Protein AF-A0A150G598-F1 (afdb_monomer_lite)

Structure (mmCIF, N/CA/C/O backbone):
data_AF-A0A150G598-F1
#
_entry.id   AF-A0A150G598-F1
#
loop_
_atom_site.group_PDB
_atom_site.id
_atom_site.type_symbol
_atom_site.label_atom_id
_atom_site.label_alt_id
_atom_site.label_comp_id
_atom_site.label_asym_id
_atom_site.label_entity_id
_atom_site.label_seq_id
_atom_site.pdbx_PDB_ins_code
_atom_site.Cartn_x
_atom_site.Cartn_y
_atom_site.Cartn_z
_atom_site.occupancy
_atom_site.B_iso_or_equiv
_atom_site.auth_seq_id
_atom_site.auth_comp_id
_atom_site.auth_asym_id
_atom_site.auth_atom_id
_atom_site.pdbx_PDB_model_num
ATOM 1 N N . MET A 1 1 ? 22.860 7.382 -17.725 1.00 77.69 1 MET A N 1
ATOM 2 C CA . MET A 1 1 ? 23.526 6.734 -18.880 1.00 77.69 1 MET A CA 1
ATOM 3 C C . MET A 1 1 ? 23.515 7.607 -20.130 1.00 77.69 1 MET A C 1
ATOM 5 O O . MET A 1 1 ? 24.592 8.006 -20.535 1.00 77.69 1 MET A O 1
ATOM 9 N N . LEU A 1 2 ? 22.354 7.912 -20.737 1.00 79.81 2 LEU A N 1
ATOM 10 C CA . LEU A 1 2 ? 22.295 8.674 -22.001 1.00 79.81 2 LEU A CA 1
ATOM 11 C C . LEU A 1 2 ? 23.058 10.005 -21.933 1.00 79.81 2 LEU A C 1
ATOM 13 O O . LEU A 1 2 ? 23.910 10.242 -22.779 1.00 79.81 2 LEU A O 1
ATOM 17 N N . ALA A 1 3 ? 22.839 10.794 -20.877 1.00 82.81 3 ALA A N 1
ATOM 18 C CA . ALA A 1 3 ? 23.574 12.040 -20.650 1.00 82.81 3 ALA A CA 1
ATOM 19 C C . ALA A 1 3 ? 25.103 11.836 -20.591 1.00 82.81 3 ALA A C 1
ATOM 21 O O . ALA A 1 3 ? 25.845 12.580 -21.218 1.00 82.81 3 ALA A O 1
ATOM 22 N N . ALA A 1 4 ? 25.575 10.784 -19.911 1.00 85.19 4 ALA A N 1
ATOM 23 C CA . ALA A 1 4 ? 27.002 10.465 -19.817 1.00 85.19 4 ALA A CA 1
ATOM 24 C C . ALA A 1 4 ? 27.592 10.056 -21.181 1.00 85.19 4 ALA A C 1
ATOM 26 O O . ALA A 1 4 ? 28.639 10.558 -21.576 1.00 85.19 4 ALA A O 1
ATOM 27 N N . LEU A 1 5 ? 26.888 9.211 -21.946 1.00 84.69 5 LEU A N 1
ATOM 28 C CA . LEU A 1 5 ? 27.316 8.810 -23.294 1.00 84.69 5 LEU A CA 1
ATOM 29 C C . LEU A 1 5 ? 27.305 9.986 -24.285 1.00 84.69 5 LEU A C 1
ATOM 31 O O . LEU A 1 5 ? 28.156 10.056 -25.170 1.00 84.69 5 LEU A O 1
ATOM 35 N N . GLN A 1 6 ? 26.363 10.921 -24.147 1.00 82.75 6 GLN A N 1
ATOM 36 C CA . GLN A 1 6 ? 26.322 12.153 -24.945 1.00 82.75 6 GLN A CA 1
ATOM 37 C C . GLN A 1 6 ? 27.493 13.090 -24.626 1.00 82.75 6 GLN A C 1
ATOM 39 O O . GLN A 1 6 ? 27.968 13.787 -25.515 1.00 82.75 6 GLN A O 1
ATOM 44 N N . GLN A 1 7 ? 27.992 13.057 -23.390 1.00 85.69 7 GLN A N 1
ATOM 45 C CA . GLN A 1 7 ? 29.182 13.789 -22.946 1.00 85.69 7 GLN A CA 1
ATOM 46 C C . GLN A 1 7 ? 30.498 13.060 -23.279 1.00 85.69 7 GLN A C 1
ATOM 48 O O . GLN A 1 7 ? 31.568 13.527 -22.903 1.00 85.69 7 GLN A O 1
ATOM 53 N N . GLY A 1 8 ? 30.442 11.908 -23.960 1.00 85.69 8 GLY A N 1
ATOM 54 C CA . GLY A 1 8 ? 31.624 11.106 -24.290 1.00 85.69 8 GLY A CA 1
ATOM 55 C C . GLY A 1 8 ? 32.223 10.335 -23.107 1.00 85.69 8 GLY A C 1
ATOM 56 O O . GLY A 1 8 ? 33.321 9.797 -23.231 1.00 85.69 8 GLY A O 1
ATOM 57 N N . ALA A 1 9 ? 31.525 10.259 -21.970 1.00 86.81 9 ALA A N 1
ATOM 58 C CA . ALA A 1 9 ? 31.976 9.507 -20.807 1.00 86.81 9 ALA A CA 1
ATOM 59 C C . ALA A 1 9 ? 31.736 7.995 -20.970 1.00 86.81 9 ALA A C 1
ATOM 61 O O . ALA A 1 9 ? 30.778 7.551 -21.612 1.00 86.81 9 ALA A O 1
ATOM 62 N N . HIS A 1 10 ? 32.590 7.196 -20.329 1.00 86.94 10 HIS A N 1
ATOM 63 C CA . HIS A 1 10 ? 32.420 5.748 -20.237 1.00 86.94 10 HIS A CA 1
ATOM 64 C C . HIS A 1 10 ? 31.309 5.397 -19.242 1.00 86.94 10 HIS A C 1
ATOM 66 O O . HIS A 1 10 ? 31.209 5.992 -18.170 1.00 86.94 10 HIS A O 1
ATOM 72 N N . VAL A 1 11 ? 30.484 4.406 -19.583 1.00 87.81 11 VAL A N 1
ATOM 73 C CA . VAL A 1 11 ? 29.434 3.896 -18.696 1.00 87.81 11 VAL A CA 1
ATOM 74 C C . VAL A 1 11 ? 29.687 2.424 -18.425 1.00 87.81 11 VAL A C 1
ATOM 76 O O . VAL A 1 11 ? 29.764 1.626 -19.355 1.00 87.81 11 VAL A O 1
ATOM 79 N N . VAL A 1 12 ? 29.759 2.072 -17.144 1.00 88.88 12 VAL A N 1
ATOM 80 C CA . VAL A 1 12 ? 29.749 0.684 -16.683 1.00 88.88 12 VAL A CA 1
ATOM 81 C C . VAL A 1 12 ? 28.339 0.358 -16.215 1.00 88.88 12 VAL A C 1
ATOM 83 O O . VAL A 1 12 ? 27.772 1.073 -15.388 1.00 88.88 12 VAL A O 1
ATOM 86 N N . VAL A 1 13 ? 27.767 -0.711 -16.760 1.00 85.06 13 VAL A N 1
ATOM 87 C CA . VAL A 1 13 ? 26.481 -1.246 -16.314 1.00 85.06 13 VAL A CA 1
ATOM 88 C C . VAL A 1 13 ? 26.784 -2.508 -15.520 1.00 85.06 13 VAL A C 1
ATOM 90 O O . VAL A 1 13 ? 27.137 -3.540 -16.089 1.00 85.06 13 VAL A O 1
ATOM 93 N N . ASP A 1 14 ? 26.698 -2.416 -14.194 1.00 80.50 14 ASP A N 1
ATOM 94 C CA . ASP A 1 14 ? 26.705 -3.614 -13.358 1.00 80.50 14 ASP A CA 1
ATOM 95 C C . ASP A 1 14 ? 25.449 -4.435 -13.680 1.00 80.50 14 ASP A C 1
ATOM 97 O O . ASP A 1 14 ? 24.408 -3.865 -14.026 1.00 80.50 14 ASP A O 1
ATOM 101 N N . ARG A 1 15 ? 25.517 -5.764 -13.515 1.00 68.50 15 ARG A N 1
ATOM 102 C CA . ARG A 1 15 ? 24.310 -6.601 -13.463 1.00 68.50 15 ARG A CA 1
ATOM 103 C C . ARG A 1 15 ? 23.532 -6.715 -14.800 1.00 68.50 15 ARG A C 1
ATOM 105 O O . ARG A 1 15 ? 22.317 -6.600 -14.861 1.00 68.50 15 ARG A O 1
ATOM 112 N N . CYS A 1 16 ? 24.227 -6.995 -15.906 1.00 58.47 16 CYS A N 1
ATOM 113 C CA . CYS A 1 16 ? 23.618 -7.121 -17.249 1.00 58.47 16 CYS A CA 1
ATOM 114 C C . CYS A 1 16 ? 23.098 -8.527 -17.619 1.00 58.47 16 CYS A C 1
ATOM 116 O O . CYS A 1 16 ? 22.584 -8.719 -18.724 1.00 58.47 16 CYS A O 1
ATOM 118 N N . ASN A 1 17 ? 23.311 -9.534 -16.768 1.00 57.50 17 ASN A N 1
ATOM 119 C CA . ASN A 1 17 ? 23.225 -10.939 -17.188 1.00 57.50 17 ASN A CA 1
ATOM 120 C C . ASN A 1 17 ? 21.813 -11.533 -17.141 1.00 57.50 17 ASN A C 1
ATOM 122 O O . ASN A 1 17 ? 21.552 -12.476 -17.881 1.00 57.50 17 ASN A O 1
ATOM 126 N N . PHE A 1 18 ? 20.908 -10.971 -16.342 1.00 60.84 18 PHE A N 1
ATOM 127 C CA . PHE A 1 18 ? 19.689 -11.683 -15.938 1.00 60.84 18 PHE A CA 1
ATOM 128 C C . PHE A 1 18 ? 18.594 -11.743 -17.007 1.00 60.84 18 PHE A C 1
ATOM 130 O O . PHE A 1 18 ? 17.800 -12.674 -17.020 1.00 60.84 18 PHE A O 1
ATOM 137 N N . ASP A 1 19 ? 18.525 -10.767 -17.919 1.00 75.19 19 ASP A N 1
ATOM 138 C CA . ASP A 1 19 ? 17.423 -10.699 -18.883 1.00 75.19 19 ASP A CA 1
ATOM 139 C C . ASP A 1 19 ? 17.901 -10.330 -20.294 1.00 75.19 19 ASP A C 1
ATOM 141 O O . ASP A 1 19 ? 18.515 -9.285 -20.534 1.00 75.19 19 ASP A O 1
ATOM 145 N N . ALA A 1 20 ? 17.578 -11.191 -21.263 1.00 82.44 20 ALA A N 1
ATOM 146 C CA . ALA A 1 20 ? 17.824 -10.940 -22.679 1.00 82.44 20 ALA A CA 1
ATOM 147 C C . ALA A 1 20 ? 17.134 -9.660 -23.176 1.00 82.44 20 ALA A C 1
ATOM 149 O O . ALA A 1 20 ? 17.695 -8.960 -24.020 1.00 82.44 20 ALA A O 1
ATOM 150 N N . SER A 1 21 ? 15.962 -9.323 -22.630 1.00 79.94 21 SER A N 1
ATOM 151 C CA . SER A 1 21 ? 15.240 -8.091 -22.954 1.00 79.94 21 SER A CA 1
ATOM 152 C C . SER A 1 21 ? 15.971 -6.850 -22.426 1.00 79.94 21 SER A C 1
ATOM 154 O O . SER A 1 21 ? 16.175 -5.898 -23.186 1.00 79.94 21 SER A O 1
ATOM 156 N N . GLN A 1 22 ? 16.465 -6.871 -21.182 1.00 82.75 22 GLN A N 1
ATOM 157 C CA . GLN A 1 22 ? 17.325 -5.803 -20.655 1.00 82.75 22 GLN A CA 1
ATOM 158 C C . GLN A 1 22 ? 18.604 -5.630 -21.484 1.00 82.75 22 GLN A C 1
ATOM 160 O O . GLN A 1 22 ? 18.947 -4.507 -21.855 1.00 82.75 22 GLN A O 1
ATOM 165 N N . ARG A 1 23 ? 19.284 -6.720 -21.864 1.00 87.06 23 ARG A N 1
ATOM 166 C CA . ARG A 1 23 ? 20.456 -6.626 -22.753 1.00 87.06 23 ARG A CA 1
ATOM 167 C C . ARG A 1 23 ? 20.112 -6.014 -24.105 1.00 87.06 23 ARG A C 1
ATOM 169 O O . ARG A 1 23 ? 20.803 -5.104 -24.556 1.00 87.06 23 ARG A O 1
ATOM 176 N N . ALA A 1 24 ? 19.033 -6.474 -24.737 1.00 87.50 24 ALA A N 1
ATOM 177 C CA . ALA A 1 24 ? 18.572 -5.931 -26.011 1.00 87.50 24 ALA A CA 1
ATOM 178 C C . ALA A 1 24 ? 18.247 -4.432 -25.908 1.00 87.50 24 ALA A C 1
ATOM 180 O O . ALA A 1 24 ? 18.476 -3.681 -26.857 1.00 87.50 24 ALA A O 1
ATOM 181 N N . HIS A 1 25 ? 17.755 -3.975 -24.752 1.00 86.25 25 HIS A N 1
ATOM 182 C CA . HIS A 1 25 ? 17.544 -2.558 -24.484 1.00 86.25 25 HIS A CA 1
ATOM 183 C C . HIS A 1 25 ? 18.858 -1.766 -24.508 1.00 86.25 25 HIS A C 1
ATOM 185 O O . HIS A 1 25 ? 18.938 -0.760 -25.215 1.00 86.25 25 HIS A O 1
ATOM 191 N N . TRP A 1 26 ? 19.898 -2.236 -23.813 1.00 86.81 26 TRP A N 1
ATOM 192 C CA . TRP A 1 26 ? 21.204 -1.569 -23.786 1.00 86.81 26 TRP A CA 1
ATOM 193 C C . TRP A 1 26 ? 21.875 -1.528 -25.156 1.00 86.81 26 TRP A C 1
ATOM 195 O O . TRP A 1 26 ? 22.353 -0.474 -25.573 1.00 86.81 26 TRP A O 1
ATOM 205 N N . ILE A 1 27 ? 21.826 -2.642 -25.890 1.00 88.31 27 ILE A N 1
ATOM 206 C CA . ILE A 1 27 ? 22.339 -2.730 -27.260 1.00 88.31 27 ILE A CA 1
ATOM 207 C C . ILE A 1 27 ? 21.591 -1.745 -28.161 1.00 88.31 27 ILE A C 1
ATOM 209 O O . ILE A 1 27 ? 22.202 -0.978 -28.898 1.00 88.31 27 ILE A O 1
ATOM 213 N N . ARG A 1 28 ? 20.260 -1.681 -28.073 1.00 88.69 28 ARG A N 1
ATOM 214 C CA . ARG A 1 28 ? 19.481 -0.722 -28.865 1.00 88.69 28 ARG A CA 1
ATOM 215 C C . ARG A 1 28 ? 19.842 0.727 -28.535 1.00 88.69 28 ARG A C 1
ATOM 217 O O . ARG A 1 28 ? 19.949 1.535 -29.454 1.00 88.69 28 ARG A O 1
ATOM 224 N N . LEU A 1 29 ? 20.036 1.063 -27.258 1.00 86.56 29 LEU A N 1
ATOM 225 C CA . LEU A 1 29 ? 20.429 2.414 -26.850 1.00 86.56 29 LEU A CA 1
ATOM 226 C C . LEU A 1 29 ? 21.823 2.788 -27.365 1.00 86.56 29 LEU A C 1
ATOM 228 O O . LEU A 1 29 ? 21.990 3.896 -27.872 1.00 86.56 29 LEU A O 1
ATOM 232 N N . SER A 1 30 ? 22.804 1.882 -27.298 1.00 86.25 30 SER A N 1
ATOM 233 C CA . SER A 1 30 ? 24.144 2.158 -27.832 1.00 86.25 30 SER A CA 1
ATOM 234 C C . SER A 1 30 ? 24.114 2.364 -29.350 1.00 86.25 30 SER A C 1
ATOM 236 O O . SER A 1 30 ? 24.724 3.307 -29.852 1.00 86.25 30 SER A O 1
ATOM 238 N N . ARG A 1 31 ? 23.334 1.555 -30.083 1.00 88.06 31 ARG A N 1
ATOM 239 C CA . ARG A 1 31 ? 23.176 1.688 -31.541 1.00 88.06 31 ARG A CA 1
ATOM 240 C C . ARG A 1 31 ? 22.390 2.933 -31.949 1.00 88.06 31 ARG A C 1
ATOM 242 O O . ARG A 1 31 ? 22.717 3.541 -32.960 1.00 88.06 31 ARG A O 1
ATOM 249 N N . ALA A 1 32 ? 21.408 3.368 -31.163 1.00 86.19 32 ALA A N 1
ATOM 250 C CA . ALA A 1 32 ? 20.716 4.636 -31.413 1.00 86.19 32 ALA A CA 1
ATOM 251 C C . ALA A 1 32 ? 21.658 5.848 -31.265 1.00 86.19 32 ALA A C 1
ATOM 253 O O . ALA A 1 32 ? 21.507 6.851 -31.958 1.00 86.19 32 ALA A O 1
ATOM 254 N N . LEU A 1 33 ? 22.678 5.731 -30.410 1.00 83.81 33 LEU A N 1
ATOM 255 C CA . LEU A 1 33 ? 23.726 6.734 -30.221 1.00 83.81 33 LEU A CA 1
ATOM 256 C C . LEU A 1 33 ? 24.889 6.601 -31.223 1.00 83.81 33 LEU A C 1
ATOM 258 O O . LEU A 1 33 ? 25.933 7.217 -31.016 1.00 83.81 33 LEU A O 1
ATOM 262 N N . ALA A 1 34 ? 24.729 5.842 -32.320 1.00 62.81 34 ALA A N 1
ATOM 263 C CA . ALA A 1 34 ? 25.786 5.513 -33.289 1.00 62.81 34 ALA A CA 1
ATOM 264 C C . ALA A 1 34 ? 26.557 6.713 -33.870 1.00 62.81 34 ALA A C 1
ATOM 266 O O . ALA A 1 34 ? 27.674 6.533 -34.355 1.00 62.81 34 ALA A O 1
ATOM 267 N N . ARG A 1 35 ? 26.030 7.941 -33.760 1.00 65.69 35 ARG A N 1
ATOM 268 C CA . ARG A 1 35 ? 26.782 9.169 -34.075 1.00 65.69 35 ARG A CA 1
ATOM 269 C C . ARG A 1 35 ? 28.076 9.310 -33.249 1.00 65.69 35 ARG A C 1
ATOM 271 O O . ARG A 1 35 ? 29.019 9.922 -33.733 1.00 65.69 35 ARG A O 1
ATOM 278 N N . ASN A 1 36 ? 28.158 8.679 -32.072 1.00 61.34 36 ASN A N 1
ATOM 279 C CA . ASN A 1 36 ? 29.269 8.811 -31.122 1.00 61.34 36 ASN A CA 1
ATOM 280 C C . ASN A 1 36 ? 30.245 7.617 -31.084 1.00 61.34 36 ASN A C 1
ATOM 282 O O . ASN A 1 36 ? 31.045 7.540 -30.157 1.00 61.34 36 ASN A O 1
ATOM 286 N N . ARG A 1 37 ? 30.210 6.678 -32.050 1.00 77.44 37 ARG A N 1
ATOM 287 C CA . ARG A 1 37 ? 31.103 5.489 -32.071 1.00 77.44 37 ARG A CA 1
ATOM 288 C C . ARG A 1 37 ? 31.187 4.770 -30.707 1.00 77.44 37 ARG A C 1
ATOM 290 O O . ARG A 1 37 ? 32.269 4.419 -30.241 1.00 77.44 37 ARG A O 1
ATOM 297 N N . VAL A 1 38 ? 30.044 4.580 -30.044 1.00 87.31 38 VAL A N 1
ATOM 298 C CA . VAL A 1 38 ? 29.995 3.879 -28.753 1.00 87.31 38 VAL A CA 1
ATOM 299 C C . VAL A 1 38 ? 30.346 2.408 -28.976 1.00 87.31 38 VAL A C 1
ATOM 301 O O . VAL A 1 38 ? 29.638 1.719 -29.708 1.00 87.31 38 VAL A O 1
ATOM 304 N N . MET A 1 39 ? 31.422 1.944 -28.338 1.00 88.56 39 MET A N 1
ATOM 305 C CA . MET A 1 39 ? 31.814 0.535 -28.310 1.00 88.56 39 MET A CA 1
ATOM 306 C C . MET A 1 39 ? 31.155 -0.149 -27.114 1.00 88.56 39 MET A C 1
ATOM 308 O O . MET A 1 39 ? 31.278 0.318 -25.979 1.00 88.56 39 MET A O 1
ATOM 312 N N . LEU A 1 40 ? 30.443 -1.241 -27.371 1.00 89.88 40 LEU A N 1
ATOM 313 C CA . LEU A 1 40 ? 29.751 -2.021 -26.361 1.00 89.88 40 LEU A CA 1
ATOM 314 C C . LEU A 1 40 ? 30.524 -3.311 -26.070 1.00 89.88 40 LEU A C 1
ATOM 316 O O . LEU A 1 40 ? 30.497 -4.262 -26.855 1.00 89.88 40 LEU A O 1
ATOM 320 N N . THR A 1 41 ? 31.184 -3.334 -24.915 1.00 89.75 41 THR A N 1
ATOM 321 C CA . THR A 1 41 ? 31.961 -4.481 -24.434 1.00 89.75 41 THR A CA 1
ATOM 322 C C . THR A 1 41 ? 31.222 -5.187 -23.304 1.00 89.75 41 THR A C 1
ATOM 324 O O . THR A 1 41 ? 30.767 -4.543 -22.359 1.00 89.75 41 THR A O 1
ATOM 327 N N . ALA A 1 42 ? 31.132 -6.515 -23.373 1.00 89.31 42 ALA A N 1
ATOM 328 C CA . ALA A 1 42 ? 30.658 -7.350 -22.277 1.00 89.31 42 ALA A CA 1
ATOM 329 C C . ALA A 1 42 ? 31.841 -8.001 -21.550 1.00 89.31 42 ALA A C 1
ATOM 331 O O . ALA A 1 42 ? 32.676 -8.649 -22.177 1.00 89.31 42 ALA A O 1
ATOM 332 N N . LEU A 1 43 ? 31.881 -7.868 -20.224 1.00 86.69 43 LEU A N 1
ATOM 333 C CA . LEU A 1 43 ? 32.822 -8.582 -19.366 1.00 86.69 43 LEU A CA 1
ATOM 334 C C . LEU A 1 43 ? 32.085 -9.713 -18.641 1.00 86.69 43 LEU A C 1
ATOM 336 O O . LEU A 1 43 ? 31.229 -9.466 -17.794 1.00 86.69 43 LEU A O 1
ATOM 340 N N . GLN A 1 44 ? 32.416 -10.954 -18.979 1.00 86.44 44 GLN A N 1
ATOM 341 C CA . GLN A 1 44 ? 31.913 -12.150 -18.317 1.00 86.44 44 GLN A CA 1
ATOM 342 C C . GLN A 1 44 ? 32.858 -12.538 -17.183 1.00 86.44 44 GLN A C 1
ATOM 344 O O . GLN A 1 44 ? 34.010 -12.898 -17.412 1.00 86.44 44 GLN A O 1
ATOM 349 N N . LEU A 1 45 ? 32.366 -12.481 -15.950 1.00 84.50 45 LEU A N 1
ATOM 350 C CA . LEU A 1 45 ? 33.096 -12.974 -14.787 1.00 84.50 45 LEU A CA 1
ATOM 351 C C . LEU A 1 45 ? 32.706 -14.435 -14.560 1.00 84.50 45 LEU A C 1
ATOM 353 O O . LEU A 1 45 ? 31.622 -14.724 -14.057 1.00 84.50 45 LEU A O 1
ATOM 357 N N . MET A 1 46 ? 33.585 -15.354 -14.952 1.00 84.88 46 MET A N 1
ATOM 358 C CA . MET A 1 46 ? 33.372 -16.794 -14.821 1.00 84.88 46 MET A CA 1
ATOM 359 C C . MET A 1 46 ? 33.826 -17.241 -13.430 1.00 84.88 46 MET A C 1
ATOM 361 O O . MET A 1 46 ? 34.921 -17.779 -13.245 1.00 84.88 46 MET A O 1
ATOM 365 N N . LEU A 1 47 ? 32.988 -16.957 -12.435 1.00 84.81 47 LEU A N 1
ATOM 366 C CA . LEU A 1 47 ? 33.183 -17.416 -11.064 1.00 84.81 47 LEU A CA 1
ATOM 367 C C . LEU A 1 47 ? 32.572 -18.815 -10.884 1.00 84.81 47 LEU A C 1
ATOM 369 O O . LEU A 1 47 ? 31.473 -19.056 -11.390 1.00 84.81 47 LEU A O 1
ATOM 373 N N . PRO A 1 48 ? 33.239 -19.731 -10.155 1.00 88.50 48 PRO A N 1
ATOM 374 C CA . PRO A 1 48 ? 32.628 -20.996 -9.765 1.00 88.50 48 PRO A CA 1
ATOM 375 C C . PRO A 1 48 ? 31.306 -20.759 -9.029 1.00 88.50 48 PRO A C 1
ATOM 377 O O . PRO A 1 48 ? 31.241 -19.910 -8.138 1.00 88.50 48 PRO A O 1
ATOM 380 N N . LEU A 1 49 ? 30.273 -21.527 -9.382 1.00 88.94 49 LEU A N 1
ATOM 381 C CA . LEU A 1 49 ? 28.923 -21.381 -8.825 1.00 88.94 49 LEU A CA 1
ATOM 382 C C . LEU A 1 49 ? 28.927 -21.419 -7.291 1.00 88.94 49 LEU A C 1
ATOM 384 O O . LEU A 1 49 ? 28.338 -20.561 -6.640 1.00 88.94 49 LEU A O 1
ATOM 388 N N . GLU A 1 50 ? 29.678 -22.358 -6.717 1.00 91.81 50 GLU A N 1
ATOM 389 C CA . GLU A 1 50 ? 29.795 -22.515 -5.266 1.00 91.81 50 GLU A CA 1
ATOM 390 C C . GLU A 1 50 ? 30.436 -21.302 -4.583 1.00 91.81 50 GLU A C 1
ATOM 392 O O . GLU A 1 50 ? 29.995 -20.900 -3.510 1.00 91.81 50 GLU A O 1
ATOM 397 N N . LEU A 1 51 ? 31.396 -20.637 -5.234 1.00 89.69 51 LEU A N 1
ATOM 398 C CA . LEU A 1 51 ? 31.982 -19.402 -4.710 1.00 89.69 51 LEU A CA 1
ATOM 399 C C . LEU A 1 51 ? 30.976 -18.240 -4.752 1.00 89.69 51 LEU A C 1
ATOM 401 O O . LEU A 1 51 ? 30.979 -17.377 -3.872 1.00 89.69 51 LEU A O 1
ATOM 405 N N . CYS A 1 52 ? 30.105 -18.196 -5.764 1.00 89.81 52 CYS A N 1
ATOM 406 C CA . CYS A 1 52 ? 29.013 -17.224 -5.813 1.00 89.81 52 CYS A CA 1
ATOM 407 C C . CYS A 1 52 ? 28.027 -17.441 -4.660 1.00 89.81 52 CYS A C 1
ATOM 409 O O . CYS A 1 52 ? 27.674 -16.467 -3.992 1.00 89.81 52 CYS A O 1
ATOM 411 N N . LYS A 1 53 ? 27.640 -18.696 -4.392 1.00 93.38 53 LYS A N 1
ATOM 412 C CA . LYS A 1 53 ? 26.775 -19.059 -3.259 1.00 93.38 53 LYS A CA 1
ATOM 413 C C . LYS A 1 53 ? 27.416 -18.698 -1.930 1.00 93.38 53 LYS A C 1
ATOM 415 O O . LYS A 1 53 ? 26.810 -17.987 -1.140 1.00 93.38 53 LYS A O 1
ATOM 420 N N . GLU A 1 54 ? 28.670 -19.089 -1.714 1.00 93.75 54 GLU A N 1
ATOM 421 C CA . GLU A 1 54 ? 29.432 -18.747 -0.508 1.00 93.75 54 GLU A CA 1
ATOM 422 C C . GLU A 1 54 ? 29.428 -17.232 -0.242 1.00 93.75 54 GLU A C 1
ATOM 424 O O . GLU A 1 54 ? 29.051 -16.784 0.843 1.00 93.75 54 GLU A O 1
ATOM 429 N N . ARG A 1 55 ? 29.756 -16.425 -1.260 1.00 91.25 55 ARG A N 1
ATOM 430 C CA . ARG A 1 55 ? 29.758 -14.956 -1.163 1.00 91.25 55 ARG A CA 1
ATOM 431 C C . ARG A 1 55 ? 28.377 -14.344 -0.974 1.00 91.25 55 ARG A C 1
ATOM 433 O O . ARG A 1 55 ? 28.289 -13.220 -0.487 1.00 91.25 55 ARG A O 1
ATOM 440 N N . ALA A 1 56 ? 27.320 -15.002 -1.436 1.00 92.06 56 ALA A N 1
ATOM 441 C CA . ALA A 1 56 ? 25.954 -14.531 -1.253 1.00 92.06 56 ALA A CA 1
ATOM 442 C C . ALA A 1 56 ? 25.445 -14.870 0.156 1.00 92.06 56 ALA A C 1
ATOM 444 O O . ALA A 1 56 ? 24.924 -13.990 0.838 1.00 92.06 56 ALA A O 1
ATOM 445 N N . ARG A 1 57 ? 25.714 -16.088 0.645 1.00 94.44 57 ARG A N 1
ATOM 446 C CA . ARG A 1 57 ? 25.441 -16.510 2.028 1.00 94.44 57 ARG A CA 1
ATOM 447 C C . ARG A 1 57 ? 26.147 -15.625 3.054 1.00 94.44 57 ARG A C 1
ATOM 449 O O . ARG A 1 57 ? 25.609 -15.394 4.129 1.00 94.44 57 ARG A O 1
ATOM 456 N N . SER A 1 58 ? 27.327 -15.092 2.732 1.00 93.50 58 SER A N 1
ATOM 457 C CA . SER A 1 58 ? 28.077 -14.209 3.634 1.00 93.50 58 SER A CA 1
ATOM 458 C C . SER A 1 58 ? 27.548 -12.766 3.701 1.00 93.50 58 SER A C 1
ATOM 460 O O . SER A 1 58 ? 28.186 -11.927 4.335 1.00 93.50 58 SER A O 1
ATOM 462 N N . ARG A 1 59 ? 26.445 -12.429 3.015 1.00 90.69 59 ARG A N 1
ATOM 463 C CA . ARG A 1 59 ? 25.856 -11.079 2.999 1.00 90.69 59 ARG A CA 1
ATOM 464 C C . ARG A 1 59 ? 24.575 -11.049 3.839 1.00 90.69 59 ARG A C 1
ATOM 466 O O . ARG A 1 59 ? 23.502 -11.266 3.278 1.00 90.69 59 ARG A O 1
ATOM 473 N N . PRO A 1 60 ? 24.658 -10.768 5.150 1.00 84.12 60 PRO A N 1
ATOM 474 C CA . PRO A 1 60 ? 23.487 -10.806 6.028 1.00 84.12 60 PRO A CA 1
ATOM 475 C C . PRO A 1 60 ? 22.411 -9.784 5.630 1.00 84.12 60 PRO A C 1
ATOM 477 O O . PRO A 1 60 ? 21.230 -10.100 5.700 1.00 84.12 60 PRO A O 1
ATOM 480 N N . ASP A 1 61 ? 22.817 -8.621 5.107 1.00 83.62 61 ASP A N 1
ATOM 481 C CA . ASP A 1 61 ? 21.920 -7.480 4.870 1.00 83.62 61 ASP A CA 1
ATOM 482 C C . ASP A 1 61 ? 21.668 -7.186 3.379 1.00 83.62 61 ASP A C 1
ATOM 484 O O . ASP A 1 61 ? 21.366 -6.053 2.998 1.00 83.62 61 ASP A O 1
ATOM 488 N N . HIS A 1 62 ? 21.844 -8.166 2.482 1.00 82.00 62 HIS A N 1
ATOM 489 C CA . HIS A 1 62 ? 21.590 -7.914 1.060 1.00 82.00 62 HIS A CA 1
ATOM 490 C C . HIS A 1 62 ? 20.077 -7.956 0.762 1.00 82.00 62 HIS A C 1
ATOM 492 O O . HIS A 1 62 ? 19.465 -9.017 0.884 1.00 82.00 62 HIS A O 1
ATOM 498 N N . PRO A 1 63 ? 19.470 -6.851 0.283 1.00 74.44 63 PRO A N 1
ATOM 499 C CA . PRO A 1 63 ? 18.013 -6.657 0.276 1.00 74.44 63 PRO A CA 1
ATOM 500 C C . PRO A 1 63 ? 17.235 -7.603 -0.650 1.00 74.44 63 PRO A C 1
ATOM 502 O O . PRO A 1 63 ? 16.014 -7.671 -0.568 1.00 74.44 63 PRO A O 1
ATOM 505 N N . THR A 1 64 ? 17.915 -8.289 -1.573 1.00 77.75 64 THR A N 1
ATOM 506 C CA . THR A 1 64 ? 17.273 -9.154 -2.580 1.00 77.75 64 THR A CA 1
ATOM 507 C C . THR A 1 64 ? 17.909 -10.536 -2.740 1.00 77.75 64 THR A C 1
ATOM 509 O O . THR A 1 64 ? 17.377 -11.371 -3.460 1.00 77.75 64 THR A O 1
ATOM 512 N N . LEU A 1 65 ? 19.060 -10.779 -2.113 1.00 84.38 65 LEU A N 1
ATOM 513 C CA . LEU A 1 65 ? 19.851 -12.006 -2.286 1.00 84.38 65 LEU A CA 1
ATOM 514 C C . LEU A 1 65 ? 20.606 -12.258 -0.986 1.00 84.38 65 LEU A C 1
ATOM 516 O O . LEU A 1 65 ? 21.797 -11.962 -0.888 1.00 84.38 65 LEU A O 1
ATOM 520 N N . GLY A 1 66 ? 19.855 -12.676 0.025 1.00 85.12 66 GLY A N 1
ATOM 521 C CA . GLY A 1 66 ? 20.358 -12.929 1.364 1.00 85.12 66 GLY A CA 1
ATOM 522 C C . GLY A 1 66 ? 20.657 -14.411 1.592 1.00 85.12 66 GLY A C 1
ATOM 523 O O . GLY A 1 66 ? 20.431 -15.250 0.714 1.00 85.12 66 GLY A O 1
ATOM 524 N N . PRO A 1 67 ? 21.109 -14.771 2.801 1.00 90.06 67 PRO A N 1
ATOM 525 C CA . PRO A 1 67 ? 21.454 -16.152 3.131 1.00 90.06 67 PRO A CA 1
ATOM 526 C C . PRO A 1 67 ? 20.268 -17.116 2.995 1.00 90.06 67 PRO A C 1
ATOM 528 O O . PRO A 1 67 ? 20.465 -18.297 2.742 1.00 90.06 67 PRO A O 1
ATOM 531 N N . HIS A 1 68 ? 19.041 -16.606 3.128 1.00 86.62 68 HIS A N 1
ATOM 532 C CA . HIS A 1 68 ? 17.809 -17.390 3.112 1.00 86.62 68 HIS A CA 1
ATOM 533 C C . HIS A 1 68 ? 17.345 -17.819 1.709 1.00 86.62 68 HIS A C 1
ATOM 535 O O . HIS A 1 68 ? 16.566 -18.760 1.615 1.00 86.62 68 HIS A O 1
ATOM 541 N N . ASN A 1 69 ? 17.787 -17.153 0.634 1.00 88.38 69 ASN A N 1
ATOM 542 C CA . ASN A 1 69 ? 17.319 -17.434 -0.733 1.00 88.38 69 ASN A CA 1
ATOM 543 C C . ASN A 1 69 ? 18.434 -17.539 -1.785 1.00 88.38 69 ASN A C 1
ATOM 545 O O . ASN A 1 69 ? 18.158 -17.852 -2.941 1.00 88.38 69 ASN A O 1
ATOM 549 N N . CYS A 1 70 ? 19.687 -17.254 -1.422 1.00 92.88 70 CYS A N 1
ATOM 550 C CA . CYS A 1 70 ? 20.750 -17.116 -2.411 1.00 92.88 70 CYS A CA 1
ATOM 551 C C . CYS A 1 70 ? 21.039 -18.383 -3.219 1.00 92.88 70 CYS A C 1
ATOM 553 O O . CYS A 1 70 ? 21.274 -18.270 -4.418 1.00 92.88 70 CYS A O 1
ATOM 555 N N . ASP A 1 71 ? 20.988 -19.560 -2.601 1.00 93.06 71 ASP A N 1
ATOM 556 C CA . ASP A 1 71 ? 21.275 -20.821 -3.285 1.00 93.06 71 ASP A CA 1
ATOM 557 C C . ASP A 1 71 ? 20.244 -21.118 -4.370 1.00 93.06 71 ASP A C 1
ATOM 559 O O . ASP A 1 71 ? 20.622 -21.347 -5.512 1.00 93.06 71 ASP A O 1
ATOM 563 N N . GLU A 1 72 ? 18.956 -21.030 -4.030 1.00 91.06 72 GLU A N 1
ATOM 564 C CA . GLU A 1 72 ? 17.851 -21.269 -4.962 1.00 91.06 72 GLU A CA 1
ATOM 565 C C . GLU A 1 72 ? 17.893 -20.291 -6.137 1.00 91.06 72 GLU A C 1
ATOM 567 O O . GLU A 1 72 ? 17.802 -20.703 -7.294 1.00 91.06 72 GLU A O 1
ATOM 572 N N . VAL A 1 73 ? 18.095 -18.999 -5.853 1.00 88.25 73 VAL A N 1
ATOM 573 C CA . VAL A 1 73 ? 18.203 -17.979 -6.899 1.00 88.25 73 VAL A CA 1
ATOM 574 C C . VAL A 1 73 ? 19.396 -18.282 -7.803 1.00 88.25 73 VAL A C 1
ATOM 576 O O . VAL A 1 73 ? 19.228 -18.338 -9.015 1.00 88.25 73 VAL A O 1
ATOM 579 N N . ILE A 1 74 ? 20.580 -18.537 -7.239 1.00 89.88 74 ILE A N 1
ATOM 580 C CA . ILE A 1 74 ? 21.800 -18.815 -8.010 1.00 89.88 74 ILE A CA 1
ATOM 581 C C . ILE A 1 74 ? 21.685 -20.118 -8.817 1.00 89.88 74 ILE A C 1
ATOM 583 O O . ILE A 1 74 ? 22.173 -20.166 -9.941 1.00 89.88 74 ILE A O 1
ATOM 587 N N . ASP A 1 75 ? 21.031 -21.151 -8.285 1.00 89.81 75 ASP A N 1
ATOM 588 C CA . ASP A 1 75 ? 20.813 -22.425 -8.981 1.00 89.81 75 ASP A CA 1
ATOM 589 C C . ASP A 1 75 ? 19.776 -22.322 -10.105 1.00 89.81 75 ASP A C 1
ATOM 591 O O . ASP A 1 75 ? 19.849 -23.060 -11.088 1.00 89.81 75 ASP A O 1
ATOM 595 N N . SER A 1 76 ? 18.822 -21.395 -9.987 1.00 85.31 76 SER A N 1
ATOM 596 C CA . SER A 1 76 ? 17.846 -21.113 -11.044 1.00 85.31 76 SER A CA 1
ATOM 597 C C . SER A 1 76 ? 18.442 -20.342 -12.230 1.00 85.31 76 SER A C 1
ATOM 599 O O . SER A 1 76 ? 17.869 -20.343 -13.324 1.00 85.31 76 SER A O 1
ATOM 601 N N . GLU A 1 77 ? 19.594 -19.693 -12.033 1.00 82.94 77 GLU A N 1
ATOM 602 C CA . GLU A 1 77 ? 20.249 -18.901 -13.068 1.00 82.94 77 GLU A CA 1
ATOM 603 C C . GLU A 1 77 ? 20.891 -19.802 -14.125 1.00 82.94 77 GLU A C 1
ATOM 605 O O . GLU A 1 77 ? 21.661 -20.724 -13.845 1.00 82.94 77 GLU A O 1
ATOM 610 N N . GLN A 1 78 ? 20.604 -19.499 -15.390 1.00 79.19 78 GLN A N 1
ATOM 611 C CA . GLN A 1 78 ? 21.260 -20.186 -16.492 1.00 79.19 78 GLN A CA 1
ATOM 612 C C . GLN A 1 78 ? 22.727 -19.752 -16.573 1.00 79.19 78 GLN A C 1
ATOM 614 O O . GLN A 1 78 ? 23.038 -18.574 -16.361 1.00 79.19 78 GLN A O 1
ATOM 619 N N . PRO A 1 79 ? 23.645 -20.664 -16.942 1.00 80.38 79 PRO A N 1
ATOM 620 C CA . PRO A 1 79 ? 25.022 -20.278 -17.198 1.00 80.38 79 PRO A CA 1
ATOM 621 C C . PRO A 1 79 ? 25.057 -19.161 -18.252 1.00 80.38 79 PRO A C 1
ATOM 623 O O . PRO A 1 79 ? 24.238 -19.160 -19.182 1.00 80.38 79 PRO A O 1
ATOM 626 N N . PRO A 1 80 ? 25.993 -18.201 -18.133 1.00 80.12 80 PRO A N 1
ATOM 627 C CA . PRO A 1 80 ? 26.088 -17.119 -19.095 1.00 80.12 80 PRO A CA 1
ATOM 628 C C . PRO A 1 80 ? 26.248 -17.707 -20.504 1.00 80.12 80 PRO A C 1
ATOM 630 O O . PRO A 1 80 ? 27.018 -18.655 -20.690 1.00 80.12 80 PRO A O 1
ATOM 633 N N . PRO A 1 81 ? 25.540 -17.165 -21.514 1.00 83.81 81 PRO A N 1
ATOM 634 C CA . PRO A 1 81 ? 25.673 -17.677 -22.864 1.00 83.81 81 PRO A CA 1
ATOM 635 C C . PRO A 1 81 ? 27.122 -17.524 -23.344 1.00 83.81 81 PRO A C 1
ATOM 637 O O . PRO A 1 81 ? 27.802 -16.574 -22.932 1.00 83.81 81 PRO A O 1
ATOM 640 N N . PRO A 1 82 ? 27.595 -18.404 -24.242 1.00 87.44 82 PRO A N 1
ATOM 641 C CA . PRO A 1 82 ? 28.968 -18.345 -24.725 1.00 87.44 82 PRO A CA 1
ATOM 642 C C . PRO A 1 82 ? 29.233 -17.008 -25.444 1.00 87.44 82 PRO A C 1
ATOM 644 O O . PRO A 1 82 ? 28.287 -16.414 -25.986 1.00 87.44 82 PRO A O 1
ATOM 647 N N . PRO A 1 83 ? 30.482 -16.506 -25.472 1.00 86.88 83 PRO A N 1
ATOM 648 C CA . PRO A 1 83 ? 30.820 -15.202 -26.048 1.00 86.88 83 PRO A CA 1
ATOM 649 C C . PRO A 1 83 ? 30.255 -14.949 -27.456 1.00 86.88 83 PRO A C 1
ATOM 651 O O . PRO A 1 83 ? 29.824 -13.839 -27.771 1.00 86.88 83 PRO A O 1
ATOM 654 N N . GLU A 1 84 ? 30.163 -15.979 -28.298 1.00 89.56 84 GLU A N 1
ATOM 655 C CA . GLU A 1 84 ? 29.605 -15.896 -29.651 1.00 89.56 84 GLU A CA 1
ATOM 656 C C . GLU A 1 84 ? 28.129 -15.485 -29.648 1.00 89.56 84 GLU A C 1
ATOM 658 O O . GLU A 1 84 ? 27.686 -14.731 -30.515 1.00 89.56 84 GLU A O 1
ATOM 663 N N . ALA A 1 85 ? 27.351 -15.954 -28.671 1.00 88.81 85 ALA A N 1
ATOM 664 C CA . ALA A 1 85 ? 25.944 -15.596 -28.548 1.00 88.81 85 ALA A CA 1
ATOM 665 C C . ALA A 1 85 ? 25.767 -14.117 -28.172 1.00 88.81 85 ALA A C 1
ATOM 667 O O . ALA A 1 85 ? 24.857 -13.459 -28.676 1.00 88.81 85 ALA A O 1
ATOM 668 N N . TRP A 1 86 ? 26.666 -13.571 -27.352 1.00 89.06 86 TRP A N 1
ATOM 669 C CA . TRP A 1 86 ? 26.681 -12.151 -26.999 1.00 89.06 86 TRP A CA 1
ATOM 670 C C . TRP A 1 86 ? 27.074 -11.268 -28.184 1.00 89.06 86 TRP A C 1
ATOM 672 O O . TRP A 1 86 ? 26.427 -10.250 -28.430 1.00 89.06 86 TRP A O 1
ATOM 682 N N . ARG A 1 87 ? 28.069 -11.688 -28.975 1.00 89.88 87 ARG A N 1
ATOM 683 C CA . ARG A 1 87 ? 28.429 -11.001 -30.226 1.00 89.88 87 ARG A CA 1
ATOM 684 C C . ARG A 1 87 ? 27.265 -11.000 -31.217 1.00 89.88 87 ARG A C 1
ATOM 686 O O . ARG A 1 87 ? 26.913 -9.947 -31.737 1.00 89.88 87 ARG A O 1
ATOM 693 N N . ARG A 1 88 ? 26.583 -12.141 -31.402 1.00 91.25 88 ARG A N 1
ATOM 694 C CA . ARG A 1 88 ? 25.364 -12.223 -32.237 1.00 91.25 88 ARG A CA 1
ATOM 695 C C . ARG A 1 88 ? 24.239 -11.310 -31.753 1.00 91.25 88 ARG A C 1
ATOM 697 O O . ARG A 1 88 ? 23.484 -10.804 -32.575 1.00 91.25 88 ARG A O 1
ATOM 704 N N . ALA A 1 89 ? 24.126 -11.089 -30.443 1.00 88.62 89 ALA A N 1
ATOM 705 C CA . ALA A 1 89 ? 23.146 -10.159 -29.886 1.00 88.62 89 ALA A CA 1
ATOM 706 C C . ALA A 1 89 ? 23.472 -8.685 -30.192 1.00 88.62 89 ALA A C 1
ATOM 708 O O . ALA A 1 89 ? 22.597 -7.836 -30.040 1.00 88.62 89 ALA A O 1
ATOM 709 N N . GLY A 1 90 ? 24.697 -8.383 -30.638 1.00 91.25 90 GLY A N 1
ATOM 710 C CA . GLY A 1 90 ? 25.138 -7.043 -31.014 1.00 91.25 90 GLY A CA 1
ATOM 711 C C . GLY A 1 90 ? 26.162 -6.419 -30.067 1.00 91.25 90 GLY A C 1
ATOM 712 O O . GLY A 1 90 ? 26.306 -5.198 -30.098 1.00 91.25 90 GLY A O 1
ATOM 713 N N . MET A 1 91 ? 26.852 -7.205 -29.232 1.00 91.12 91 MET A N 1
ATOM 714 C CA . MET A 1 91 ? 28.049 -6.743 -28.513 1.00 91.12 91 MET A CA 1
ATOM 715 C C . MET A 1 91 ? 29.236 -6.637 -29.478 1.00 91.12 91 MET A C 1
ATOM 717 O O . MET A 1 91 ? 29.448 -7.546 -30.280 1.00 91.12 91 MET A O 1
ATOM 721 N N . ASP A 1 92 ? 30.017 -5.560 -29.387 1.00 90.38 92 ASP A N 1
ATOM 722 C CA . ASP A 1 92 ? 31.207 -5.366 -30.229 1.00 90.38 92 ASP A CA 1
ATOM 723 C C . ASP A 1 92 ? 32.370 -6.245 -29.746 1.00 90.38 92 ASP A C 1
ATOM 725 O O . ASP A 1 92 ? 33.113 -6.807 -30.547 1.00 90.38 92 ASP A O 1
ATOM 729 N N . ALA A 1 93 ? 32.485 -6.414 -28.427 1.00 89.19 93 ALA A N 1
ATOM 730 C CA . ALA A 1 93 ? 33.500 -7.242 -27.796 1.00 89.19 93 ALA A CA 1
ATOM 731 C C . ALA A 1 93 ? 32.941 -7.994 -26.588 1.00 89.19 93 ALA A C 1
ATOM 733 O O . ALA A 1 93 ? 32.017 -7.534 -25.913 1.00 89.19 93 ALA A O 1
ATOM 734 N N . VAL A 1 94 ? 33.500 -9.174 -26.326 1.00 89.19 94 VAL A N 1
ATOM 735 C CA . VAL A 1 94 ? 33.122 -10.014 -25.188 1.00 89.19 94 VAL A CA 1
ATOM 736 C C . VAL A 1 94 ? 34.384 -10.654 -24.638 1.00 89.19 94 VAL A C 1
ATOM 738 O O . VAL A 1 94 ? 35.014 -11.441 -25.346 1.00 89.19 94 VAL A O 1
ATOM 741 N N . SER A 1 95 ? 34.698 -10.319 -23.394 1.00 86.19 95 SER A N 1
ATOM 742 C CA . SER A 1 95 ? 35.858 -10.796 -22.645 1.00 86.19 95 SER A CA 1
ATOM 743 C C . SER A 1 95 ? 35.383 -11.699 -21.521 1.00 86.19 95 SER A C 1
ATOM 745 O O . SER A 1 95 ? 34.455 -11.332 -20.800 1.00 86.19 95 SER A O 1
ATOM 747 N N . ALA A 1 96 ? 36.010 -12.859 -21.338 1.00 84.75 96 ALA A N 1
ATOM 748 C CA . ALA A 1 96 ? 35.701 -13.761 -20.234 1.00 84.75 96 ALA A CA 1
ATOM 749 C C . ALA A 1 96 ? 36.894 -13.856 -19.279 1.00 84.75 96 ALA A C 1
ATOM 751 O O . ALA A 1 96 ? 37.979 -14.285 -19.662 1.00 84.75 96 ALA A O 1
ATOM 752 N N . ALA A 1 97 ? 36.687 -13.476 -18.021 1.00 81.38 97 ALA A N 1
ATOM 753 C CA . ALA A 1 97 ? 37.667 -13.630 -16.959 1.00 81.38 97 ALA A CA 1
ATOM 754 C C . ALA A 1 97 ? 37.384 -14.925 -16.185 1.00 81.38 97 ALA A C 1
ATOM 756 O O . ALA A 1 97 ? 36.393 -15.017 -15.460 1.00 81.38 97 ALA A O 1
ATOM 757 N N . GLY A 1 98 ? 38.247 -15.928 -16.367 1.00 79.00 98 GLY A N 1
ATOM 758 C CA . GLY A 1 98 ? 38.180 -17.229 -15.693 1.00 79.00 98 GLY A CA 1
ATOM 759 C C . GLY A 1 98 ? 38.811 -17.247 -14.298 1.00 79.00 98 GLY A C 1
ATOM 760 O O . GLY A 1 98 ? 39.764 -16.518 -14.025 1.00 79.00 98 GLY A O 1
ATOM 761 N N . GLY A 1 99 ? 38.318 -18.142 -13.436 1.00 59.78 99 GLY A N 1
ATOM 762 C CA . GLY A 1 99 ? 38.714 -18.301 -12.026 1.00 59.78 99 GLY A CA 1
ATOM 763 C C . GLY A 1 99 ? 40.153 -18.756 -11.730 1.00 59.78 99 GLY A C 1
ATOM 764 O O . GLY A 1 99 ? 40.432 -19.121 -10.594 1.00 59.78 99 GLY A O 1
ATOM 765 N N . GLY A 1 100 ? 41.063 -18.743 -12.708 1.00 65.88 100 GLY A N 1
ATOM 766 C CA . GLY A 1 100 ? 42.491 -19.021 -12.492 1.00 65.88 100 GLY A CA 1
ATOM 767 C C . GLY A 1 100 ? 43.335 -17.781 -12.176 1.00 65.88 100 GLY A C 1
ATOM 768 O O . GLY A 1 100 ? 44.452 -17.912 -11.684 1.00 65.88 100 GLY A O 1
ATOM 769 N N . ALA A 1 101 ? 42.822 -16.579 -12.456 1.00 66.06 101 ALA A N 1
ATOM 770 C CA . ALA A 1 101 ? 43.533 -15.328 -12.211 1.00 66.06 101 ALA A CA 1
ATOM 771 C C . ALA A 1 101 ? 43.286 -14.828 -10.778 1.00 66.06 101 ALA A C 1
ATOM 773 O O . ALA A 1 101 ? 42.155 -14.857 -10.285 1.00 66.06 101 ALA A O 1
ATOM 774 N N . ALA A 1 102 ? 44.329 -14.331 -10.111 1.00 71.19 102 ALA A N 1
ATOM 775 C CA . ALA A 1 102 ? 44.194 -13.760 -8.775 1.00 71.19 102 ALA A CA 1
ATOM 776 C C . ALA A 1 102 ? 43.227 -12.552 -8.785 1.00 71.19 102 ALA A C 1
ATOM 778 O O . ALA A 1 102 ? 43.148 -11.826 -9.787 1.00 71.19 102 ALA A O 1
ATOM 779 N N . PRO A 1 103 ? 42.493 -12.284 -7.686 1.00 61.25 103 PRO A N 1
ATOM 780 C CA . PRO A 1 103 ? 41.664 -11.087 -7.565 1.00 61.25 103 PRO A CA 1
ATOM 781 C C . PRO A 1 103 ? 42.466 -9.819 -7.916 1.00 61.25 103 PRO A C 1
ATOM 783 O O . PRO A 1 103 ? 43.490 -9.545 -7.302 1.00 61.25 103 PRO A O 1
ATOM 786 N N . GLY A 1 104 ? 42.025 -9.072 -8.935 1.00 65.38 104 GLY A N 1
ATOM 787 C CA . GLY A 1 104 ? 42.710 -7.883 -9.467 1.00 65.38 104 GLY A CA 1
ATOM 788 C C . GLY A 1 104 ? 43.375 -8.097 -10.833 1.00 65.38 104 GLY A C 1
ATOM 789 O O . GLY A 1 104 ? 43.366 -7.188 -11.659 1.00 65.38 104 GLY A O 1
ATOM 790 N N . GLN A 1 105 ? 43.845 -9.311 -11.140 1.00 72.81 105 GLN A N 1
ATOM 791 C CA . GLN A 1 105 ? 44.437 -9.625 -12.451 1.00 72.81 105 GLN A CA 1
ATOM 792 C C . GLN A 1 105 ? 43.395 -9.636 -13.576 1.00 72.81 105 GLN A C 1
ATOM 794 O O . GLN A 1 105 ? 43.699 -9.283 -14.710 1.00 72.81 105 GLN A O 1
ATOM 799 N N . TRP A 1 106 ? 42.147 -9.982 -13.258 1.00 71.81 106 TRP A N 1
ATOM 800 C CA . TRP A 1 106 ? 41.033 -9.971 -14.208 1.00 71.81 106 TRP A CA 1
ATOM 801 C C . TRP A 1 106 ? 40.692 -8.563 -14.708 1.00 71.81 106 TRP A C 1
ATOM 803 O O . TRP A 1 106 ? 40.410 -8.388 -15.888 1.00 71.81 106 TRP A O 1
ATOM 813 N N . ALA A 1 107 ? 40.750 -7.557 -13.831 1.00 66.44 107 ALA A N 1
ATOM 814 C CA . ALA A 1 107 ? 40.490 -6.171 -14.204 1.00 66.44 107 ALA A CA 1
ATOM 815 C C . ALA A 1 107 ? 41.599 -5.636 -15.119 1.00 66.44 107 ALA A C 1
ATOM 817 O O . ALA A 1 107 ? 41.305 -4.983 -16.114 1.00 66.44 107 ALA A O 1
ATOM 818 N N . ALA A 1 108 ? 42.858 -5.973 -14.819 1.00 71.75 108 ALA A N 1
ATOM 819 C CA . ALA A 1 108 ? 43.999 -5.623 -15.657 1.00 71.75 108 ALA A CA 1
ATOM 820 C C . ALA A 1 108 ? 43.943 -6.320 -17.027 1.00 71.75 108 ALA A C 1
ATOM 822 O O . ALA A 1 108 ? 44.117 -5.662 -18.047 1.00 71.75 108 ALA A O 1
ATOM 823 N N . ALA A 1 109 ? 43.628 -7.618 -17.068 1.00 71.38 109 ALA A N 1
ATOM 824 C CA . ALA A 1 109 ? 43.490 -8.365 -18.317 1.00 71.38 109 ALA A CA 1
ATOM 825 C C . ALA A 1 109 ? 42.327 -7.845 -19.179 1.00 71.38 109 ALA A C 1
ATOM 827 O O . ALA A 1 109 ? 42.491 -7.647 -20.379 1.00 71.38 109 ALA A O 1
ATOM 828 N N . ALA A 1 110 ? 41.175 -7.554 -18.567 1.00 69.50 110 ALA A N 1
ATOM 829 C CA . ALA A 1 110 ? 40.043 -6.955 -19.269 1.00 69.50 110 ALA A CA 1
ATOM 830 C C . ALA A 1 110 ? 40.364 -5.538 -19.771 1.00 69.50 110 ALA A C 1
ATOM 832 O O . ALA A 1 110 ? 39.961 -5.170 -20.871 1.00 69.50 110 ALA A O 1
ATOM 833 N N . ALA A 1 111 ? 41.093 -4.739 -18.985 1.00 73.12 111 ALA A N 1
ATOM 834 C CA . ALA A 1 111 ? 41.531 -3.407 -19.390 1.00 73.12 111 ALA A CA 1
ATOM 835 C C . ALA A 1 111 ? 42.521 -3.456 -20.563 1.00 73.12 111 ALA A C 1
ATOM 837 O O . ALA A 1 111 ? 42.360 -2.687 -21.507 1.00 73.12 111 ALA A O 1
ATOM 838 N N . GLU A 1 112 ? 43.488 -4.375 -20.535 1.00 74.94 112 GLU A N 1
ATOM 839 C CA . GLU A 1 112 ? 44.429 -4.619 -21.634 1.00 74.94 112 GLU A CA 1
ATOM 840 C C . GLU A 1 112 ? 43.691 -5.062 -22.905 1.00 74.94 112 GLU A C 1
ATOM 842 O O . GLU A 1 112 ? 43.917 -4.506 -23.975 1.00 74.94 112 GLU A O 1
ATOM 847 N N . GLU A 1 113 ? 42.749 -6.001 -22.806 1.00 73.56 113 GLU A N 1
ATOM 848 C CA . GLU A 1 113 ? 41.971 -6.453 -23.965 1.00 73.56 113 GLU A CA 1
ATOM 849 C C . GLU A 1 113 ? 41.110 -5.317 -24.545 1.00 73.56 113 GLU A C 1
ATOM 851 O O . GLU A 1 113 ? 41.096 -5.091 -25.756 1.00 73.56 113 GLU A O 1
ATOM 856 N N . MET A 1 114 ? 40.444 -4.532 -23.688 1.00 71.88 114 MET A N 1
ATOM 857 C CA . MET A 1 114 ? 39.695 -3.343 -24.114 1.00 71.88 114 MET A CA 1
ATOM 858 C C . MET A 1 114 ? 40.596 -2.280 -24.755 1.00 71.88 114 MET A C 1
ATOM 860 O O . MET A 1 114 ? 40.172 -1.607 -25.699 1.00 71.88 114 MET A O 1
ATOM 864 N N . TRP A 1 115 ? 41.827 -2.128 -24.263 1.00 76.62 115 TRP A N 1
ATOM 865 C CA . TRP A 1 115 ? 42.829 -1.233 -24.833 1.00 76.62 115 TRP A CA 1
ATOM 866 C C . TRP A 1 115 ? 43.246 -1.690 -26.233 1.00 76.62 115 TRP A C 1
ATOM 868 O O . TRP A 1 115 ? 43.176 -0.905 -27.182 1.00 76.62 115 TRP A O 1
ATOM 878 N N . GLN A 1 116 ? 43.585 -2.970 -26.384 1.00 78.38 116 GLN A N 1
ATOM 879 C CA . GLN A 1 116 ? 43.976 -3.563 -27.663 1.00 78.38 116 GLN A CA 1
ATOM 880 C C . GLN A 1 116 ? 42.852 -3.486 -28.703 1.00 78.38 116 GLN A C 1
ATOM 882 O O . GLN A 1 116 ? 43.094 -3.179 -29.869 1.00 78.38 116 GLN A O 1
ATOM 887 N N . LEU A 1 117 ? 41.597 -3.679 -28.294 1.00 70.81 117 LEU A N 1
ATOM 888 C CA . LEU A 1 117 ? 40.444 -3.529 -29.187 1.00 70.81 117 LEU A CA 1
ATOM 889 C C . LEU A 1 117 ? 40.285 -2.097 -29.715 1.00 70.81 117 LEU A C 1
ATOM 891 O O . LEU A 1 117 ? 39.877 -1.900 -30.859 1.00 70.81 117 LEU A O 1
ATOM 895 N N . ARG A 1 118 ? 40.617 -1.089 -28.901 1.00 72.19 118 ARG A N 1
ATOM 896 C CA . ARG A 1 118 ? 40.491 0.326 -29.275 1.00 72.19 118 ARG A CA 1
ATOM 897 C C . ARG A 1 118 ? 41.679 0.836 -30.089 1.00 72.19 118 ARG A C 1
ATOM 899 O O . ARG A 1 118 ? 41.503 1.716 -30.933 1.00 72.19 118 ARG A O 1
ATOM 906 N N . HIS A 1 119 ? 42.874 0.323 -29.813 1.00 78.44 119 HIS A N 1
ATOM 907 C CA . HIS A 1 119 ? 44.134 0.877 -30.313 1.00 78.44 119 HIS A CA 1
ATOM 908 C C . HIS A 1 119 ? 44.934 -0.088 -31.204 1.00 78.44 119 HIS A C 1
ATOM 910 O O . HIS A 1 119 ? 46.013 0.267 -31.678 1.00 78.44 119 HIS A O 1
ATOM 916 N N . GLY A 1 120 ? 44.399 -1.277 -31.492 1.00 77.50 120 GLY A N 1
ATOM 917 C CA . GLY A 1 120 ? 45.100 -2.332 -32.223 1.00 77.50 120 GLY A CA 1
ATOM 918 C C . GLY A 1 120 ? 46.177 -3.005 -31.364 1.00 77.50 120 GLY A C 1
ATOM 919 O O . GLY A 1 120 ? 46.143 -2.942 -30.141 1.00 77.50 120 GLY A O 1
ATOM 920 N N . GLN A 1 121 ? 47.177 -3.630 -31.995 1.00 62.97 121 GLN A N 1
ATOM 921 C CA . GLN A 1 121 ? 48.290 -4.295 -31.288 1.00 62.97 121 GLN A CA 1
ATOM 922 C C . GLN A 1 121 ? 49.297 -3.333 -30.623 1.00 62.97 121 GLN A C 1
ATOM 924 O O . GLN A 1 121 ? 50.375 -3.754 -30.205 1.00 62.97 121 GLN A O 1
ATOM 929 N N . ALA A 1 122 ? 48.981 -2.042 -30.518 1.00 56.06 122 ALA A N 1
ATOM 930 C CA . ALA A 1 122 ? 49.774 -1.126 -29.714 1.00 56.06 122 ALA A CA 1
ATOM 931 C C . ALA A 1 122 ? 49.570 -1.480 -28.230 1.00 56.06 122 ALA A C 1
ATOM 933 O O . ALA A 1 122 ? 48.486 -1.265 -27.689 1.00 56.06 122 ALA A O 1
ATOM 934 N N . GLY A 1 123 ? 50.593 -2.055 -27.588 1.00 53.91 123 GLY A N 1
ATOM 935 C CA . GLY A 1 123 ? 50.543 -2.409 -26.165 1.00 53.91 123 GLY A CA 1
ATOM 936 C C . GLY A 1 123 ? 50.194 -1.214 -25.269 1.00 53.91 123 GLY A C 1
ATOM 937 O O . GLY A 1 123 ? 50.330 -0.056 -25.684 1.00 53.91 123 GLY A O 1
ATOM 938 N N . LEU A 1 124 ? 49.735 -1.481 -24.039 1.00 53.28 124 LEU A N 1
ATOM 939 C CA . LEU A 1 124 ? 49.509 -0.428 -23.043 1.00 53.28 124 LEU A CA 1
ATOM 940 C C . LEU A 1 124 ? 50.765 0.457 -22.898 1.00 53.28 124 LEU A C 1
ATOM 942 O O . LEU A 1 124 ? 51.881 -0.068 -22.824 1.00 53.28 124 LEU A O 1
ATOM 946 N N . PRO A 1 125 ? 50.623 1.795 -22.826 1.00 53.09 125 PRO A N 1
ATOM 947 C CA . PRO A 1 125 ? 51.748 2.679 -22.569 1.00 53.09 125 PRO A CA 1
ATOM 948 C C . PRO A 1 125 ? 52.436 2.275 -21.257 1.00 53.09 125 PRO A C 1
ATOM 950 O O . PRO A 1 125 ? 51.746 2.107 -20.242 1.00 53.09 125 PRO A O 1
ATOM 953 N N . PRO A 1 126 ? 53.773 2.131 -21.230 1.00 43.62 126 PRO A N 1
ATOM 954 C CA . PRO A 1 126 ? 54.485 1.844 -19.992 1.00 43.62 126 PRO A CA 1
ATOM 955 C C . PRO A 1 126 ? 54.190 2.956 -18.974 1.00 43.62 126 PRO A C 1
ATOM 957 O O . PRO A 1 126 ? 54.459 4.126 -19.232 1.00 43.62 126 PRO A O 1
ATOM 960 N N . GLY A 1 127 ? 53.586 2.593 -17.838 1.00 44.62 127 GLY A N 1
ATOM 961 C CA . GLY A 1 127 ? 53.184 3.531 -16.779 1.00 44.62 127 GLY A CA 1
ATOM 962 C C . GLY A 1 127 ? 51.674 3.634 -16.525 1.00 44.62 127 GLY A C 1
ATOM 963 O O . GLY A 1 127 ? 51.287 4.097 -15.457 1.00 44.62 127 GLY A O 1
ATOM 964 N N . LEU A 1 128 ? 50.815 3.120 -17.414 1.00 46.72 128 LEU A N 1
ATOM 965 C CA . LEU A 1 128 ? 49.370 2.948 -17.164 1.00 46.72 128 LEU A CA 1
ATOM 966 C C . LEU A 1 128 ? 49.076 1.659 -16.374 1.00 46.72 128 LEU A C 1
ATOM 968 O O . LEU A 1 128 ? 48.151 0.907 -16.677 1.00 46.72 128 LEU A O 1
ATOM 972 N N . GLY A 1 129 ? 49.883 1.387 -15.346 1.00 39.16 129 GLY A N 1
ATOM 973 C CA . GLY A 1 129 ? 49.592 0.322 -14.396 1.00 39.16 129 GLY A CA 1
ATOM 974 C C . GLY A 1 129 ? 48.284 0.647 -13.684 1.00 39.16 129 GLY A C 1
ATOM 975 O O . GLY A 1 129 ? 48.250 1.520 -12.820 1.00 39.16 129 GLY A O 1
ATOM 976 N N . LEU A 1 130 ? 47.202 -0.034 -14.063 1.00 39.22 130 LEU A N 1
ATOM 977 C CA . LEU A 1 130 ? 45.932 0.037 -13.356 1.00 39.22 130 LEU A CA 1
ATOM 978 C C . LEU A 1 130 ? 46.150 -0.586 -11.969 1.00 39.22 130 LEU A C 1
ATOM 980 O O . LEU A 1 130 ? 46.039 -1.798 -11.791 1.00 39.22 130 LEU A O 1
ATOM 984 N N . VAL A 1 131 ? 46.520 0.231 -10.981 1.00 32.09 131 VAL A N 1
ATOM 985 C CA . VAL A 1 131 ? 46.567 -0.204 -9.584 1.00 32.09 131 VAL A CA 1
ATOM 986 C C . VAL A 1 131 ? 45.122 -0.372 -9.133 1.00 32.09 131 VAL A C 1
ATOM 988 O O . VAL A 1 131 ? 44.471 0.568 -8.681 1.00 32.09 131 VAL A O 1
ATOM 991 N N . ALA A 1 132 ? 44.589 -1.583 -9.286 1.00 34.12 132 ALA A N 1
ATOM 992 C CA . ALA A 1 132 ? 43.390 -1.980 -8.576 1.00 34.12 132 ALA A CA 1
ATOM 993 C C . ALA A 1 132 ? 43.746 -2.010 -7.083 1.00 34.12 132 ALA A C 1
ATOM 995 O O . ALA A 1 132 ? 44.334 -2.977 -6.599 1.00 34.12 132 ALA A O 1
ATOM 996 N N . HIS A 1 133 ? 43.431 -0.941 -6.348 1.00 27.38 133 HIS A N 1
ATOM 997 C CA . HIS A 1 133 ? 43.459 -0.967 -4.889 1.00 27.38 133 HIS A CA 1
ATOM 998 C C . HIS A 1 133 ? 42.372 -1.929 -4.397 1.00 27.38 133 HIS A C 1
ATOM 1000 O O . HIS A 1 133 ? 41.254 -1.537 -4.075 1.00 27.38 133 HIS A O 1
ATOM 1006 N N . VAL A 1 134 ? 42.701 -3.217 -4.349 1.00 33.53 134 VAL A N 1
ATOM 1007 C CA . VAL A 1 134 ? 41.951 -4.201 -3.575 1.00 33.53 134 VAL A CA 1
ATOM 1008 C C . VAL A 1 134 ? 42.516 -4.129 -2.163 1.00 33.53 134 VAL A C 1
ATOM 1010 O O . VAL A 1 134 ? 43.506 -4.781 -1.840 1.00 33.53 134 VAL A O 1
ATOM 1013 N N . GLY A 1 135 ? 41.938 -3.259 -1.334 1.00 28.58 135 GLY A N 1
ATOM 1014 C CA . GLY A 1 135 ? 42.239 -3.235 0.092 1.00 28.58 135 GLY A CA 1
ATOM 1015 C C . GLY A 1 135 ? 41.833 -4.571 0.707 1.00 28.58 135 GLY A C 1
ATOM 1016 O O . GLY A 1 135 ? 40.646 -4.848 0.859 1.00 28.58 135 GLY A O 1
ATOM 1017 N N . ALA A 1 136 ? 42.811 -5.414 1.032 1.00 28.02 136 ALA A N 1
ATOM 1018 C CA . ALA A 1 136 ? 42.588 -6.580 1.869 1.00 28.02 136 ALA A CA 1
ATOM 1019 C C . ALA A 1 136 ? 42.268 -6.087 3.288 1.00 28.02 136 ALA A C 1
ATOM 1021 O O . ALA A 1 136 ? 43.164 -5.723 4.046 1.00 28.02 136 ALA A O 1
ATOM 1022 N N . VAL A 1 137 ? 40.982 -6.030 3.636 1.00 32.84 137 VAL A N 1
ATOM 1023 C CA . VAL A 1 137 ? 40.553 -5.843 5.024 1.00 32.84 137 VAL A CA 1
ATOM 1024 C C . VAL A 1 137 ? 40.720 -7.189 5.723 1.00 32.84 137 VAL A C 1
ATOM 1026 O O . VAL A 1 137 ? 40.078 -8.172 5.353 1.00 32.84 137 VAL A O 1
ATOM 1029 N N . ALA A 1 138 ? 41.623 -7.248 6.701 1.00 28.05 138 ALA A N 1
ATOM 1030 C CA . ALA A 1 138 ? 41.781 -8.417 7.557 1.00 28.05 138 ALA A CA 1
ATOM 1031 C C . ALA A 1 138 ? 40.478 -8.679 8.343 1.00 28.05 138 ALA A C 1
ATOM 1033 O O . ALA A 1 138 ? 39.821 -7.723 8.769 1.00 28.05 138 ALA A O 1
ATOM 1034 N N . PRO A 1 139 ? 40.085 -9.946 8.567 1.00 29.98 139 PRO A N 1
ATOM 1035 C CA . PRO A 1 139 ? 38.876 -10.258 9.317 1.00 29.98 139 PRO A CA 1
ATOM 1036 C C . PRO A 1 139 ? 39.063 -9.840 10.782 1.00 29.98 139 PRO A C 1
ATOM 1038 O O . PRO A 1 139 ? 39.859 -10.442 11.500 1.00 29.98 139 PRO A O 1
ATOM 1041 N N . GLY A 1 140 ? 38.347 -8.798 11.223 1.00 34.22 140 GLY A N 1
ATOM 1042 C CA . GLY A 1 140 ? 38.258 -8.447 12.647 1.00 34.22 140 GLY A CA 1
ATOM 1043 C C . GLY A 1 140 ? 38.244 -6.965 13.034 1.00 34.22 140 GLY A C 1
ATOM 1044 O O . GLY A 1 140 ? 38.152 -6.687 14.225 1.00 34.22 140 GLY A O 1
ATOM 1045 N N . GLN A 1 141 ? 38.305 -6.002 12.108 1.00 31.41 141 GLN A N 1
ATOM 1046 C CA . GLN A 1 141 ? 38.205 -4.579 12.474 1.00 31.41 141 GLN A CA 1
ATOM 1047 C C . GLN A 1 141 ? 36.948 -3.923 11.901 1.00 31.41 141 GLN A C 1
ATOM 1049 O O . GLN A 1 141 ? 36.843 -3.667 10.704 1.00 31.41 141 GLN A O 1
ATOM 1054 N N . ALA A 1 142 ? 35.997 -3.618 12.787 1.00 36.72 142 ALA A N 1
ATOM 1055 C CA . ALA A 1 142 ? 34.918 -2.681 12.514 1.00 36.72 142 ALA A CA 1
ATOM 1056 C C . ALA A 1 142 ? 35.521 -1.275 12.354 1.00 36.72 142 ALA A C 1
ATOM 1058 O O . ALA A 1 142 ? 35.961 -0.663 13.327 1.00 36.72 142 ALA A O 1
ATOM 1059 N N . ALA A 1 143 ? 35.575 -0.773 11.121 1.00 33.94 143 ALA A N 1
ATOM 1060 C CA . ALA A 1 143 ? 35.985 0.597 10.852 1.00 33.94 143 ALA A CA 1
ATOM 1061 C C . ALA A 1 143 ? 34.770 1.531 10.942 1.00 33.94 143 ALA A C 1
ATOM 1063 O O . ALA A 1 143 ? 33.849 1.477 10.127 1.00 33.94 143 ALA A O 1
ATOM 1064 N N . HIS A 1 144 ? 34.801 2.403 11.948 1.00 33.38 144 HIS A N 1
ATOM 1065 C CA . HIS A 1 144 ? 34.011 3.626 12.039 1.00 33.38 144 HIS A CA 1
ATOM 1066 C C . HIS A 1 144 ? 34.170 4.443 10.743 1.00 33.38 144 HIS A C 1
ATOM 1068 O O . HIS A 1 144 ? 35.293 4.768 10.352 1.00 33.38 144 HIS A O 1
ATOM 1074 N N . MET A 1 145 ? 33.064 4.803 10.083 1.00 29.19 145 MET A N 1
ATOM 1075 C CA . MET A 1 145 ? 33.086 5.724 8.941 1.00 29.19 145 MET A CA 1
ATOM 1076 C C . MET A 1 145 ? 33.455 7.139 9.407 1.00 29.19 145 MET A C 1
ATOM 1078 O O . MET A 1 145 ? 32.612 7.887 9.899 1.00 29.19 145 MET A O 1
ATOM 1082 N N . GLY A 1 146 ? 34.733 7.490 9.264 1.00 30.22 146 GLY A N 1
ATOM 1083 C CA . GLY A 1 146 ? 35.241 8.856 9.360 1.00 30.22 146 GLY A CA 1
ATOM 1084 C C . GLY A 1 146 ? 35.040 9.624 8.051 1.00 30.22 146 GLY A C 1
ATOM 1085 O O . GLY A 1 146 ? 35.154 9.068 6.960 1.00 30.22 146 GLY A O 1
ATOM 1086 N N . HIS A 1 147 ? 34.721 10.910 8.191 1.00 31.97 147 HIS A N 1
ATOM 1087 C CA . HIS A 1 147 ? 34.525 11.894 7.130 1.00 31.97 147 HIS A CA 1
ATOM 1088 C C . HIS A 1 147 ? 35.551 11.825 5.988 1.00 31.97 147 HIS A C 1
ATOM 1090 O O . HIS A 1 147 ? 36.759 11.893 6.206 1.00 31.97 147 HIS A O 1
ATOM 1096 N N . TRP A 1 148 ? 35.039 11.824 4.756 1.00 26.36 148 TRP A N 1
ATOM 1097 C CA . TRP A 1 148 ? 35.793 12.214 3.569 1.00 26.36 148 TRP A CA 1
ATOM 1098 C C . TRP A 1 148 ? 36.095 13.717 3.632 1.00 26.36 148 TRP A C 1
ATOM 1100 O O . TRP A 1 148 ? 35.195 14.542 3.483 1.00 26.36 148 TRP A O 1
ATOM 1110 N N . GLN A 1 149 ? 37.359 14.073 3.866 1.00 28.00 149 GLN A N 1
ATOM 1111 C CA . GLN A 1 149 ? 37.863 15.423 3.621 1.00 28.00 149 GLN A CA 1
ATOM 1112 C C . GLN A 1 149 ? 38.284 15.547 2.154 1.00 28.00 149 GLN A C 1
ATOM 1114 O O . GLN A 1 149 ? 39.081 14.757 1.650 1.00 28.00 149 GLN A O 1
ATOM 1119 N N . SER A 1 150 ? 37.727 16.548 1.479 1.00 30.48 150 SER A N 1
ATOM 1120 C CA . SER A 1 150 ? 38.081 16.949 0.119 1.00 30.48 150 SER A CA 1
ATOM 1121 C C . SER A 1 150 ? 39.530 17.447 0.045 1.00 30.48 150 SER A C 1
ATOM 1123 O O . SER A 1 150 ? 39.970 18.218 0.896 1.00 30.48 150 SER A O 1
ATOM 1125 N N . ALA A 1 151 ? 40.255 17.044 -1.000 1.00 32.62 151 ALA A N 1
ATOM 1126 C CA . ALA A 1 151 ? 41.568 17.591 -1.343 1.00 32.62 151 ALA A CA 1
ATOM 1127 C C . ALA A 1 151 ? 41.476 19.087 -1.735 1.00 32.62 151 ALA A C 1
ATOM 1129 O O . ALA A 1 151 ? 40.434 19.517 -2.242 1.00 32.62 151 ALA A O 1
ATOM 1130 N N . PRO A 1 152 ? 42.538 19.892 -1.526 1.00 35.41 152 PRO A N 1
ATOM 1131 C CA . PRO A 1 152 ? 42.497 21.332 -1.753 1.00 35.41 152 PRO A CA 1
ATOM 1132 C C . PRO A 1 152 ? 42.526 21.671 -3.248 1.00 35.41 152 PRO A C 1
ATOM 1134 O O . PRO A 1 152 ? 43.375 21.192 -4.001 1.00 35.41 152 PRO A O 1
ATOM 1137 N N . ALA A 1 153 ? 41.599 22.534 -3.660 1.00 33.78 153 ALA A N 1
ATOM 1138 C CA . ALA A 1 153 ? 41.565 23.131 -4.986 1.00 33.78 153 ALA A CA 1
ATOM 1139 C C . ALA A 1 153 ? 42.684 24.175 -5.125 1.00 33.78 153 ALA A C 1
ATOM 1141 O O . ALA A 1 153 ? 42.766 25.119 -4.338 1.00 33.78 153 ALA A O 1
ATOM 1142 N N . GLY A 1 154 ? 43.531 24.002 -6.141 1.00 31.91 154 GLY A N 1
ATOM 1143 C CA . GLY A 1 154 ? 44.453 25.031 -6.606 1.00 31.91 154 GLY A CA 1
ATOM 1144 C C . GLY A 1 154 ? 43.679 26.199 -7.216 1.00 31.91 154 GLY A C 1
ATOM 1145 O O . GLY A 1 154 ? 42.774 26.009 -8.027 1.00 31.91 154 GLY A O 1
ATOM 1146 N N . SER A 1 155 ? 44.025 27.405 -6.781 1.00 34.59 155 SER A N 1
ATOM 1147 C CA . SER A 1 155 ? 43.457 28.670 -7.227 1.00 34.59 155 SER A CA 1
ATOM 1148 C C . SER A 1 155 ? 44.079 29.113 -8.553 1.00 34.59 155 SER A C 1
ATOM 1150 O O . SER A 1 155 ? 45.231 29.541 -8.568 1.00 34.59 155 SER A O 1
ATOM 1152 N N . GLU A 1 156 ? 43.302 29.103 -9.633 1.00 31.83 156 GLU A N 1
ATOM 1153 C CA . GLU A 1 156 ? 43.552 29.970 -10.786 1.00 31.83 156 GLU A CA 1
ATOM 1154 C C . GLU A 1 156 ? 42.336 30.869 -11.011 1.00 31.83 156 GLU A C 1
ATOM 1156 O O . GLU A 1 156 ? 41.203 30.430 -11.204 1.00 31.83 156 GLU A O 1
ATOM 1161 N N . SER A 1 157 ? 42.595 32.164 -10.896 1.00 36.75 157 SER A N 1
ATOM 1162 C CA . SER A 1 157 ? 41.659 33.266 -11.041 1.00 36.75 157 SER A CA 1
ATOM 1163 C C . SER A 1 157 ? 41.466 33.634 -12.513 1.00 36.75 157 SER A C 1
ATOM 1165 O O . SER A 1 157 ? 42.436 33.991 -13.177 1.00 36.75 157 SER A O 1
ATOM 1167 N N . PHE A 1 158 ? 40.216 33.661 -12.981 1.00 32.44 158 PHE A N 1
ATOM 1168 C CA . PHE A 1 158 ? 39.802 34.382 -14.191 1.00 32.44 158 PHE A CA 1
ATOM 1169 C C . PHE A 1 158 ? 38.516 35.186 -13.934 1.00 32.44 158 PHE A C 1
ATOM 1171 O O . PHE A 1 158 ? 37.750 34.842 -13.031 1.00 32.44 158 PHE A O 1
ATOM 1178 N N . PRO A 1 159 ? 38.316 36.303 -14.659 1.00 42.78 159 PRO A N 1
ATOM 1179 C CA . PRO A 1 159 ? 37.496 37.408 -14.197 1.00 42.78 159 PRO A CA 1
ATOM 1180 C C . PRO A 1 159 ? 36.008 37.214 -14.474 1.00 42.78 159 PRO A C 1
ATOM 1182 O O . PRO A 1 159 ? 35.579 36.619 -15.461 1.00 42.78 159 PRO A O 1
ATOM 1185 N N . SER A 1 160 ? 35.241 37.814 -13.575 1.00 40.94 160 SER A N 1
ATOM 1186 C CA . SER A 1 160 ? 33.794 37.937 -13.552 1.00 40.94 160 SER A CA 1
ATOM 1187 C C . SER A 1 160 ? 33.253 38.631 -14.807 1.00 40.94 160 SER A C 1
ATOM 1189 O O . SER A 1 160 ? 33.519 39.810 -15.038 1.00 40.94 160 SER A O 1
ATOM 1191 N N . GLY A 1 161 ? 32.430 37.918 -15.576 1.00 32.25 161 GLY A N 1
ATOM 1192 C CA . GLY A 1 161 ? 31.563 38.475 -16.611 1.00 32.25 161 GLY A CA 1
ATOM 1193 C C . GLY A 1 161 ? 30.124 38.049 -16.343 1.00 32.25 161 GLY A C 1
ATOM 1194 O O . GLY A 1 161 ? 29.800 36.868 -16.436 1.00 32.25 161 GLY A O 1
ATOM 1195 N N . GLY A 1 162 ? 29.281 39.003 -15.949 1.00 38.91 162 GLY A N 1
ATOM 1196 C CA . GLY A 1 162 ? 27.852 38.792 -15.734 1.00 38.91 162 GLY A CA 1
ATOM 1197 C C . GLY A 1 162 ? 27.077 38.610 -17.041 1.00 38.91 162 GLY A C 1
ATOM 1198 O O . GLY A 1 162 ? 27.489 39.086 -18.096 1.00 38.91 162 GLY A O 1
ATOM 1199 N N . GLY A 1 163 ? 25.918 37.962 -16.949 1.00 31.36 163 GLY A N 1
ATOM 1200 C CA . GLY A 1 163 ? 24.954 37.889 -18.044 1.00 31.36 163 GLY A CA 1
ATOM 1201 C C . GLY A 1 163 ? 23.863 36.863 -17.770 1.00 31.36 163 GLY A C 1
ATOM 1202 O O . GLY A 1 163 ? 24.109 35.664 -17.832 1.00 31.36 163 GLY A O 1
ATOM 1203 N N . GLY A 1 164 ? 22.664 37.341 -17.435 1.00 40.22 164 GLY A N 1
ATOM 1204 C CA . GLY A 1 164 ? 21.466 36.513 -17.329 1.00 40.22 164 GLY A CA 1
ATOM 1205 C C . GLY A 1 164 ? 20.974 36.009 -18.690 1.00 40.22 164 GLY A C 1
ATOM 1206 O O . GLY A 1 164 ? 21.333 36.545 -19.736 1.00 40.22 164 GLY A O 1
ATOM 1207 N N . GLY A 1 165 ? 20.110 34.997 -18.672 1.00 32.72 165 GLY A N 1
ATOM 1208 C CA . GLY A 1 165 ? 19.437 34.511 -19.875 1.00 32.72 165 GLY A CA 1
ATOM 1209 C C . GLY A 1 165 ? 18.568 33.299 -19.576 1.00 32.72 165 GLY A C 1
ATOM 1210 O O . GLY A 1 165 ? 19.073 32.257 -19.172 1.00 32.72 165 GLY A O 1
ATOM 1211 N N . GLY A 1 166 ? 17.256 33.473 -19.721 1.00 33.84 166 GLY A N 1
ATOM 1212 C CA . GLY A 1 166 ? 16.236 32.485 -19.397 1.00 33.84 166 GLY A CA 1
ATOM 1213 C C . GLY A 1 166 ? 16.249 31.247 -20.291 1.00 33.84 166 GLY A C 1
ATOM 1214 O O . GLY A 1 166 ? 16.691 31.264 -21.438 1.00 33.84 166 GLY A O 1
ATOM 1215 N N . GLY A 1 167 ? 15.720 30.165 -19.724 1.00 44.50 167 GLY A N 1
ATOM 1216 C CA . GLY A 1 167 ? 15.485 28.908 -20.411 1.00 44.50 167 GLY A CA 1
ATOM 1217 C C . GLY A 1 167 ? 14.375 29.015 -21.454 1.00 44.50 167 GLY A C 1
ATOM 1218 O O . GLY A 1 167 ? 13.268 29.463 -21.165 1.00 44.50 167 GLY A O 1
ATOM 1219 N N . GLY A 1 168 ? 14.675 28.524 -22.651 1.00 34.12 168 GLY A N 1
ATOM 1220 C CA . GLY A 1 168 ? 13.698 28.070 -23.629 1.00 34.12 168 GLY A CA 1
ATOM 1221 C C . GLY A 1 168 ? 14.138 26.694 -24.111 1.00 34.12 168 GLY A C 1
ATOM 1222 O O . GLY A 1 168 ? 15.204 26.567 -24.708 1.00 34.12 168 GLY A O 1
ATOM 1223 N N . ALA A 1 169 ? 13.361 25.656 -23.802 1.00 40.81 169 ALA A N 1
ATOM 1224 C CA . ALA A 1 169 ? 13.571 24.330 -24.371 1.00 40.81 169 ALA A CA 1
ATOM 1225 C C . ALA A 1 169 ? 13.249 24.379 -25.875 1.00 40.81 169 ALA A C 1
ATOM 1227 O O . ALA A 1 169 ? 12.181 24.852 -26.260 1.00 40.81 169 ALA A O 1
ATOM 1228 N N . ASP A 1 170 ? 14.185 23.922 -26.708 1.00 43.06 170 ASP A N 1
ATOM 1229 C CA . ASP A 1 170 ? 14.059 23.884 -28.166 1.00 43.06 170 ASP A CA 1
ATOM 1230 C C . ASP A 1 170 ? 13.113 22.738 -28.596 1.00 43.06 170 ASP A C 1
ATOM 1232 O O . ASP A 1 170 ? 13.442 21.566 -28.382 1.00 43.06 170 ASP A O 1
ATOM 1236 N N . PRO A 1 171 ? 11.952 23.026 -29.217 1.00 42.59 171 PRO A N 1
ATOM 1237 C CA . PRO A 1 171 ? 10.994 22.010 -29.657 1.00 42.59 171 PRO A CA 1
ATOM 1238 C C . PRO A 1 171 ? 11.470 21.162 -30.854 1.00 42.59 171 PRO A C 1
ATOM 1240 O O . PRO A 1 171 ? 10.746 20.272 -31.293 1.00 42.59 171 PRO A O 1
ATOM 1243 N N . ARG A 1 172 ? 12.682 21.376 -31.387 1.00 41.53 172 ARG A N 1
ATOM 1244 C CA . ARG A 1 172 ? 13.213 20.618 -32.541 1.00 41.53 172 ARG A CA 1
ATOM 1245 C C . ARG A 1 172 ? 13.778 19.232 -32.201 1.00 41.53 172 ARG A C 1
ATOM 1247 O O . ARG A 1 172 ? 14.136 18.487 -33.110 1.00 41.53 172 ARG A O 1
ATOM 1254 N N . ILE A 1 173 ? 13.870 18.863 -30.921 1.00 46.66 173 ILE A N 1
ATOM 1255 C CA . ILE A 1 173 ? 14.463 17.580 -30.495 1.00 46.66 173 ILE A CA 1
ATOM 1256 C C . ILE A 1 173 ? 13.486 16.399 -30.669 1.00 46.66 173 ILE A C 1
ATOM 1258 O O . ILE A 1 173 ? 13.929 15.290 -30.973 1.00 46.66 173 ILE A O 1
ATOM 1262 N N . ASP A 1 174 ? 12.171 16.625 -30.589 1.00 41.28 174 ASP A N 1
ATOM 1263 C CA . ASP A 1 174 ? 11.167 15.553 -30.726 1.00 41.28 174 ASP A CA 1
ATOM 1264 C C . ASP A 1 174 ? 10.926 15.101 -32.180 1.00 41.28 174 ASP A C 1
ATOM 1266 O O . ASP A 1 174 ? 10.421 14.002 -32.424 1.00 41.28 174 ASP A O 1
ATOM 1270 N N . GLU A 1 175 ? 11.337 15.893 -33.174 1.00 40.91 175 GLU A N 1
ATOM 1271 C CA . GLU A 1 175 ? 11.122 15.569 -34.591 1.00 40.91 175 GLU A CA 1
ATOM 1272 C C . GLU A 1 175 ? 12.200 14.628 -35.163 1.00 40.91 175 GLU A C 1
ATOM 1274 O O . GLU A 1 175 ? 11.938 13.863 -36.092 1.00 40.91 175 GLU A O 1
ATOM 1279 N N . ALA A 1 176 ? 13.384 14.571 -34.539 1.00 41.47 176 ALA A N 1
ATOM 1280 C CA . ALA A 1 176 ? 14.488 13.695 -34.945 1.00 41.47 176 ALA A CA 1
ATOM 1281 C C . ALA A 1 176 ? 14.314 12.214 -34.534 1.00 41.47 176 ALA A C 1
ATOM 1283 O O . ALA A 1 176 ? 15.150 11.379 -34.885 1.00 41.47 176 ALA A O 1
ATOM 1284 N N . LEU A 1 177 ? 13.248 11.878 -33.795 1.00 43.41 177 LEU A N 1
ATOM 1285 C CA . LEU A 1 177 ? 12.951 10.522 -33.306 1.00 43.41 177 LEU A CA 1
ATOM 1286 C C . LEU A 1 177 ? 11.777 9.840 -34.032 1.00 43.41 177 LEU A C 1
ATOM 1288 O O . LEU A 1 177 ? 11.414 8.712 -33.686 1.00 43.41 177 LEU A O 1
ATOM 1292 N N . ARG A 1 178 ? 11.187 10.475 -35.055 1.00 39.66 178 ARG A N 1
ATOM 1293 C CA . ARG A 1 178 ? 10.180 9.825 -35.908 1.00 39.66 178 ARG A CA 1
ATOM 1294 C C . ARG A 1 178 ? 10.853 8.910 -36.941 1.00 39.66 178 ARG A C 1
ATOM 1296 O O . ARG A 1 178 ? 11.711 9.379 -37.686 1.00 39.66 178 ARG A O 1
ATOM 1303 N N . PRO A 1 179 ? 10.466 7.624 -37.044 1.00 40.03 179 PRO A N 1
ATOM 1304 C CA . PRO A 1 179 ? 10.934 6.778 -38.136 1.00 40.03 179 PRO A CA 1
ATOM 1305 C C . PRO A 1 179 ? 10.379 7.297 -39.476 1.00 40.03 179 PRO A C 1
ATOM 1307 O O . PRO A 1 179 ? 9.209 7.692 -39.525 1.00 40.03 179 PRO A O 1
ATOM 1310 N N . PRO A 1 180 ? 11.172 7.294 -40.565 1.00 45.22 180 PRO A N 1
ATOM 1311 C CA . PRO A 1 180 ? 10.665 7.648 -41.884 1.00 45.22 180 PRO A CA 1
ATOM 1312 C C . PRO A 1 180 ? 9.632 6.617 -42.360 1.00 45.22 180 PRO A C 1
ATOM 1314 O O . PRO A 1 180 ? 9.730 5.423 -42.061 1.00 45.22 180 PRO A O 1
ATOM 1317 N N . ALA A 1 181 ? 8.623 7.094 -43.091 1.00 40.50 181 ALA A N 1
ATOM 1318 C CA . ALA A 1 181 ? 7.632 6.245 -43.742 1.00 40.50 181 ALA A CA 1
ATOM 1319 C C . ALA A 1 181 ? 8.307 5.342 -44.795 1.00 40.50 181 ALA A C 1
ATOM 1321 O O . ALA A 1 181 ? 9.266 5.778 -45.434 1.00 40.50 181 ALA A O 1
ATOM 1322 N N . PRO A 1 182 ? 7.836 4.097 -44.992 1.00 41.31 182 PRO A N 1
ATOM 1323 C CA . PRO A 1 182 ? 8.442 3.188 -45.954 1.00 41.31 182 PRO A CA 1
ATOM 1324 C C . PRO A 1 182 ? 8.242 3.706 -47.382 1.00 41.31 182 PRO A C 1
ATOM 1326 O O . PRO A 1 182 ? 7.115 3.867 -47.852 1.00 41.31 182 PRO A O 1
ATOM 1329 N N . GLU A 1 183 ? 9.359 3.958 -48.056 1.00 37.72 183 GLU A N 1
ATOM 1330 C CA . GLU A 1 183 ? 9.428 4.340 -49.462 1.00 37.72 183 GLU A CA 1
ATOM 1331 C C . GLU A 1 183 ? 9.049 3.133 -50.336 1.00 37.72 183 GLU A C 1
ATOM 1333 O O . GLU A 1 183 ? 9.574 2.028 -50.177 1.00 37.72 183 GLU A O 1
ATOM 1338 N N . ALA A 1 184 ? 8.075 3.323 -51.227 1.00 38.84 184 ALA A N 1
ATOM 1339 C CA . ALA A 1 184 ? 7.571 2.275 -52.102 1.00 38.84 184 ALA A CA 1
ATOM 1340 C C . ALA A 1 184 ? 8.599 1.955 -53.199 1.00 38.84 184 ALA A C 1
ATOM 1342 O O . ALA A 1 184 ? 8.903 2.796 -54.042 1.00 38.84 184 ALA A O 1
ATOM 1343 N N . LEU A 1 185 ? 9.105 0.719 -53.207 1.00 40.62 185 LEU A N 1
ATOM 1344 C CA . LEU A 1 185 ? 9.971 0.220 -54.274 1.00 40.62 185 LEU A CA 1
ATOM 1345 C C . LEU A 1 185 ? 9.207 0.139 -55.612 1.00 40.62 185 LEU A C 1
ATOM 1347 O O . LEU A 1 185 ? 8.055 -0.312 -55.635 1.00 40.62 185 LEU A O 1
ATOM 1351 N N . PRO A 1 186 ? 9.836 0.522 -56.738 1.00 36.44 186 PRO A N 1
ATOM 1352 C CA . PRO A 1 186 ? 9.211 0.450 -58.048 1.00 36.44 186 PRO A CA 1
ATOM 1353 C C . PRO A 1 186 ? 9.099 -1.003 -58.522 1.00 36.44 186 PRO A C 1
ATOM 1355 O O . PRO A 1 186 ? 10.031 -1.802 -58.414 1.00 36.44 186 PRO A O 1
ATOM 1358 N N . ARG A 1 187 ? 7.932 -1.338 -59.077 1.00 37.56 187 ARG A N 1
ATOM 1359 C CA . ARG A 1 187 ? 7.680 -2.612 -59.760 1.00 37.56 187 ARG A CA 1
ATOM 1360 C C . ARG A 1 187 ? 8.509 -2.676 -61.049 1.00 37.56 187 ARG A C 1
ATOM 1362 O O . ARG A 1 187 ? 8.449 -1.716 -61.819 1.00 37.56 187 ARG A O 1
ATOM 1369 N N . PRO A 1 188 ? 9.216 -3.780 -61.341 1.00 34.44 188 PRO A N 1
ATOM 1370 C CA . PRO A 1 188 ? 9.829 -3.952 -62.647 1.00 34.44 188 PRO A CA 1
ATOM 1371 C C . PRO A 1 188 ? 8.754 -4.218 -63.706 1.00 34.44 188 PRO A C 1
ATOM 1373 O O . PRO A 1 188 ? 7.795 -4.963 -63.490 1.00 34.44 188 PRO A O 1
ATOM 1376 N N . SER A 1 189 ? 8.927 -3.552 -64.843 1.00 30.86 189 SER A N 1
ATOM 1377 C CA . SER A 1 189 ? 8.082 -3.621 -66.023 1.00 30.86 189 SER A CA 1
ATOM 1378 C C . SER A 1 189 ? 8.239 -4.951 -66.756 1.00 30.86 189 SER A C 1
ATOM 1380 O O . SER A 1 189 ? 9.329 -5.475 -66.971 1.00 30.86 189 SER A O 1
ATOM 1382 N N . SER A 1 190 ? 7.099 -5.476 -67.180 1.00 34.31 190 SER A N 1
ATOM 1383 C CA . SER A 1 190 ? 6.951 -6.578 -68.116 1.00 34.31 190 SER A CA 1
ATOM 1384 C C . SER A 1 190 ? 7.146 -6.104 -69.559 1.00 34.31 190 SER A C 1
ATOM 1386 O O . SER A 1 190 ? 6.447 -5.188 -69.990 1.00 34.31 190 SER A O 1
ATOM 1388 N N . SER A 1 191 ? 8.036 -6.770 -70.301 1.00 31.23 191 SER A N 1
ATOM 1389 C CA . SER A 1 191 ? 7.893 -7.233 -71.701 1.00 31.23 191 SER A CA 1
ATOM 1390 C C . SER A 1 191 ? 9.219 -7.164 -72.472 1.00 31.23 191 SER A C 1
ATOM 1392 O O . SER A 1 191 ? 9.855 -6.117 -72.524 1.00 31.23 191 SER A O 1
ATOM 1394 N N . LEU A 1 192 ? 9.637 -8.285 -73.075 1.00 31.06 192 LEU A N 1
ATOM 1395 C CA . LEU A 1 192 ? 9.639 -8.512 -74.532 1.00 31.06 192 LEU A CA 1
ATOM 1396 C C . LEU A 1 192 ? 10.310 -9.869 -74.872 1.00 31.06 192 LEU A C 1
ATOM 1398 O O . LEU A 1 192 ? 11.454 -10.112 -74.516 1.00 31.06 192 LEU A O 1
ATOM 1402 N N . PHE A 1 193 ? 9.541 -10.691 -75.598 1.00 29.92 193 PHE A N 1
ATOM 1403 C CA . PHE A 1 193 ? 9.888 -11.721 -76.598 1.00 29.92 193 PHE A CA 1
ATOM 1404 C C . PHE A 1 193 ? 10.738 -12.978 -76.281 1.00 29.92 193 PHE A C 1
ATOM 1406 O O . PHE A 1 193 ? 11.854 -12.938 -75.784 1.00 29.92 193 PHE A O 1
ATOM 1413 N N . ALA A 1 194 ? 10.147 -14.108 -76.696 1.00 29.17 194 ALA A N 1
ATOM 1414 C CA . ALA A 1 194 ? 10.635 -15.492 -76.778 1.00 29.17 194 ALA A CA 1
ATOM 1415 C C . ALA A 1 194 ? 11.321 -15.769 -78.149 1.00 29.17 194 ALA A C 1
ATOM 1417 O O . ALA A 1 194 ? 11.556 -14.803 -78.876 1.00 29.17 194 ALA A O 1
ATOM 1418 N N . PRO A 1 195 ? 11.471 -17.021 -78.652 1.00 44.53 195 PRO A N 1
ATOM 1419 C CA . PRO A 1 195 ? 11.690 -18.344 -78.032 1.00 44.53 195 PRO A CA 1
ATOM 1420 C C . PRO A 1 195 ? 12.902 -19.089 -78.658 1.00 44.53 195 PRO A C 1
ATOM 1422 O O . PRO A 1 195 ? 13.281 -18.794 -79.783 1.00 44.53 195 PRO A O 1
ATOM 1425 N N . LEU A 1 196 ? 13.428 -20.145 -78.024 1.00 29.38 196 LEU A N 1
ATOM 1426 C CA . LEU A 1 196 ? 14.045 -21.272 -78.749 1.00 29.38 196 LEU A CA 1
ATOM 1427 C C . LEU A 1 196 ? 13.877 -22.572 -77.947 1.00 29.38 196 LEU A C 1
ATOM 1429 O O . LEU A 1 196 ? 14.210 -22.647 -76.767 1.00 29.38 196 LEU A O 1
ATOM 1433 N N . LEU A 1 197 ? 13.304 -23.566 -78.623 1.00 33.19 197 LEU A N 1
ATOM 1434 C CA . LEU A 1 197 ? 13.109 -24.951 -78.199 1.00 33.19 197 LEU A CA 1
ATOM 1435 C C . LEU A 1 197 ? 14.454 -25.689 -78.100 1.00 33.19 197 LEU A C 1
ATOM 1437 O O . LEU A 1 197 ? 15.278 -25.537 -78.996 1.00 33.19 197 LEU A O 1
ATOM 1441 N N . CYS A 1 198 ? 14.620 -26.562 -77.101 1.00 25.66 198 CYS A N 1
ATOM 1442 C CA . CYS A 1 198 ? 15.126 -27.921 -77.321 1.00 25.66 198 CYS A CA 1
ATOM 1443 C C . CYS A 1 198 ? 14.824 -28.833 -76.118 1.00 25.66 198 CYS A C 1
ATOM 1445 O O . CYS A 1 198 ? 14.561 -28.378 -75.009 1.00 25.66 198 CYS A O 1
ATOM 1447 N N . GLU A 1 199 ? 14.820 -30.120 -76.420 1.00 32.56 199 GLU A N 1
ATOM 1448 C CA . GLU A 1 199 ? 14.169 -31.260 -75.790 1.00 32.56 199 GLU A CA 1
ATOM 1449 C C . GLU A 1 199 ? 14.830 -31.852 -74.527 1.00 32.56 199 GLU A C 1
ATOM 1451 O O . GLU A 1 199 ? 16.043 -31.826 -74.352 1.00 32.56 199 GLU A O 1
ATOM 1456 N N . ASP A 1 200 ? 13.957 -32.479 -73.726 1.00 32.28 200 ASP A N 1
ATOM 1457 C CA . ASP A 1 200 ? 14.103 -33.793 -73.074 1.00 32.28 200 ASP A CA 1
ATOM 1458 C C . ASP A 1 200 ? 15.155 -33.972 -71.958 1.00 32.28 200 ASP A C 1
ATOM 1460 O O . ASP A 1 200 ? 16.351 -34.110 -72.197 1.00 32.28 200 ASP A O 1
ATOM 1464 N N . GLN A 1 201 ? 14.670 -34.114 -70.715 1.00 32.31 201 GL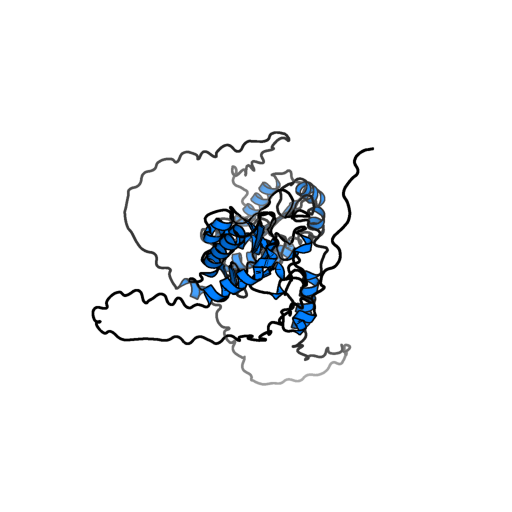N A N 1
ATOM 1465 C CA . GLN A 1 201 ? 15.006 -35.278 -69.886 1.00 32.31 201 GLN A CA 1
ATOM 1466 C C . GLN A 1 201 ? 14.085 -35.431 -68.667 1.00 32.31 201 GLN A C 1
ATOM 1468 O O . GLN A 1 201 ? 13.593 -34.484 -68.056 1.00 32.31 201 GLN A O 1
ATOM 1473 N N . ARG A 1 202 ? 13.828 -36.701 -68.364 1.00 32.91 202 ARG A N 1
ATOM 1474 C CA . ARG A 1 202 ? 12.728 -37.243 -67.570 1.00 32.91 202 ARG A CA 1
ATOM 1475 C C . ARG A 1 202 ? 13.024 -37.294 -66.064 1.00 32.91 202 ARG A C 1
ATOM 1477 O O . ARG A 1 202 ? 14.108 -37.683 -65.653 1.00 32.91 202 ARG A O 1
ATOM 1484 N N . ALA A 1 203 ? 11.959 -37.046 -65.298 1.00 35.41 203 ALA A N 1
ATOM 1485 C CA . ALA A 1 203 ? 11.493 -37.759 -64.099 1.00 35.41 203 ALA A CA 1
ATOM 1486 C C . ALA A 1 203 ? 12.432 -37.994 -62.893 1.00 35.41 203 ALA A C 1
ATOM 1488 O O . ALA A 1 203 ? 13.349 -38.806 -62.954 1.00 35.41 203 ALA A O 1
ATOM 1489 N N . ARG A 1 204 ? 12.013 -37.464 -61.728 1.00 36.31 204 ARG A N 1
ATOM 1490 C CA . ARG A 1 204 ? 11.838 -38.193 -60.446 1.00 36.31 204 ARG A CA 1
ATOM 1491 C C . ARG A 1 204 ? 10.925 -37.380 -59.498 1.00 36.31 204 ARG A C 1
ATOM 1493 O O . ARG A 1 204 ? 11.228 -36.211 -59.275 1.00 36.31 204 ARG A O 1
ATOM 1500 N N . PRO A 1 205 ? 9.840 -37.947 -58.934 1.00 41.06 205 PRO A N 1
ATOM 1501 C CA . PRO A 1 205 ? 9.014 -37.256 -57.944 1.00 41.06 205 PRO A CA 1
ATOM 1502 C C . PRO A 1 205 ? 9.592 -37.417 -56.527 1.00 41.06 205 PRO A C 1
ATOM 1504 O O . PRO A 1 205 ? 10.001 -38.510 -56.134 1.00 41.06 205 PRO A O 1
ATOM 1507 N N . LEU A 1 206 ? 9.621 -36.321 -55.766 1.00 41.28 206 LEU A N 1
ATOM 1508 C CA . LEU A 1 206 ? 9.853 -36.308 -54.317 1.00 41.28 206 LEU A CA 1
ATOM 1509 C C . LEU A 1 206 ? 8.508 -36.453 -53.578 1.00 41.28 206 LEU A C 1
ATOM 1511 O O . LEU A 1 206 ? 7.493 -35.994 -54.103 1.00 41.28 206 LEU A O 1
ATOM 1515 N N . PRO A 1 207 ? 8.477 -37.083 -52.389 1.00 46.88 207 PRO A N 1
ATOM 1516 C CA . PRO A 1 207 ? 7.238 -37.371 -51.678 1.00 46.88 207 PRO A CA 1
ATOM 1517 C C . PRO A 1 207 ? 6.615 -36.111 -51.064 1.00 46.88 207 PRO A C 1
ATOM 1519 O O . PRO A 1 207 ? 7.296 -35.265 -50.485 1.00 46.88 207 PRO A O 1
ATOM 1522 N N . GLU A 1 208 ? 5.295 -36.029 -51.196 1.00 37.28 208 GLU A N 1
ATOM 1523 C CA . GLU A 1 208 ? 4.431 -34.969 -50.688 1.00 37.28 208 GLU A CA 1
ATOM 1524 C C . GLU A 1 208 ? 4.396 -34.965 -49.149 1.00 37.28 208 GLU A C 1
ATOM 1526 O O . GLU A 1 208 ? 4.060 -35.964 -48.512 1.00 37.28 208 GLU A O 1
ATOM 1531 N N . HIS A 1 209 ? 4.710 -33.818 -48.543 1.00 44.59 209 HIS A N 1
ATOM 1532 C CA . HIS A 1 209 ? 4.353 -33.523 -47.155 1.00 44.59 209 HIS A CA 1
ATOM 1533 C C . HIS A 1 209 ? 2.922 -32.964 -47.113 1.00 44.59 209 HIS A C 1
ATOM 1535 O O . HIS A 1 209 ? 2.610 -32.069 -47.903 1.00 44.59 209 HIS A O 1
ATOM 1541 N N . PRO A 1 210 ? 2.049 -33.424 -46.195 1.00 49.59 210 PRO A N 1
ATOM 1542 C CA . PRO A 1 210 ? 0.701 -32.888 -46.091 1.00 49.59 210 PRO A CA 1
ATOM 1543 C C . PRO A 1 210 ? 0.735 -31.434 -45.609 1.00 49.59 210 PRO A C 1
ATOM 1545 O O . PRO A 1 210 ? 1.345 -31.103 -44.589 1.00 49.59 210 PRO A O 1
ATOM 1548 N N . ALA A 1 211 ? 0.057 -30.576 -46.369 1.00 38.97 211 ALA A N 1
ATOM 1549 C CA . ALA A 1 211 ? -0.154 -29.172 -46.069 1.00 38.97 211 ALA A CA 1
ATOM 1550 C C . ALA A 1 211 ? -0.840 -28.994 -44.704 1.00 38.97 211 ALA A C 1
ATOM 1552 O O . ALA A 1 211 ? -1.891 -29.579 -44.433 1.00 38.97 211 ALA A O 1
ATOM 1553 N N . ALA A 1 212 ? -0.253 -28.153 -43.851 1.00 40.50 212 ALA A N 1
ATOM 1554 C CA . ALA A 1 212 ? -0.919 -27.650 -42.658 1.00 40.50 212 ALA A CA 1
ATOM 1555 C C . ALA A 1 212 ? -2.049 -26.686 -43.075 1.00 40.50 212 ALA A C 1
ATOM 1557 O O . ALA A 1 212 ? -1.837 -25.870 -43.975 1.00 40.50 212 ALA A O 1
ATOM 1558 N N . PRO A 1 213 ? -3.235 -26.738 -42.443 1.00 50.16 213 PRO A N 1
ATOM 1559 C CA . PRO A 1 213 ? -4.326 -25.844 -42.796 1.00 50.16 213 PRO A CA 1
ATOM 1560 C C . PRO A 1 213 ? -4.012 -24.415 -42.333 1.00 50.16 213 PRO A C 1
ATOM 1562 O O . PRO A 1 213 ? -4.037 -24.094 -41.142 1.00 50.16 213 PRO A O 1
ATOM 1565 N N . GLU A 1 214 ? -3.732 -23.547 -43.303 1.00 46.28 214 GLU A N 1
ATOM 1566 C CA . GLU A 1 214 ? -3.806 -22.100 -43.153 1.00 46.28 214 GLU A CA 1
ATOM 1567 C C . GLU A 1 214 ? -5.251 -21.674 -42.861 1.00 46.28 214 GLU A C 1
ATOM 1569 O O . GLU A 1 214 ? -6.191 -22.085 -43.538 1.00 46.28 214 GLU A O 1
ATOM 1574 N N . GLY A 1 215 ? -5.423 -20.771 -41.892 1.00 47.91 215 GLY A N 1
ATOM 1575 C CA . GLY A 1 215 ? -6.582 -19.876 -41.902 1.00 47.91 215 GLY A CA 1
ATOM 1576 C C . GLY A 1 215 ? -7.651 -20.076 -40.830 1.00 47.91 215 GLY A C 1
ATOM 1577 O O . GLY A 1 215 ? -8.824 -19.869 -41.112 1.00 47.91 215 GLY A O 1
ATOM 1578 N N . ALA A 1 216 ? -7.285 -20.346 -39.575 1.00 38.19 216 ALA A N 1
ATOM 1579 C CA . ALA A 1 216 ? -8.166 -20.047 -38.442 1.00 38.19 216 ALA A CA 1
ATOM 1580 C C . ALA A 1 216 ? -7.493 -19.024 -37.519 1.00 38.19 216 ALA A C 1
ATOM 1582 O O . ALA A 1 216 ? -6.767 -19.365 -36.586 1.00 38.19 216 ALA A O 1
ATOM 1583 N N . ARG A 1 217 ? -7.720 -17.731 -37.791 1.00 40.91 217 ARG A N 1
ATOM 1584 C CA . ARG A 1 217 ? -7.362 -16.640 -36.872 1.00 40.91 217 ARG A CA 1
ATOM 1585 C C . ARG A 1 217 ? -8.161 -16.819 -35.576 1.00 40.91 217 ARG A C 1
ATOM 1587 O O . ARG A 1 217 ? -9.288 -16.341 -35.479 1.00 40.91 217 ARG A O 1
ATOM 1594 N N . ARG A 1 218 ? -7.569 -17.488 -34.581 1.00 43.69 218 ARG A N 1
ATOM 1595 C CA . ARG A 1 218 ? -8.076 -17.589 -33.205 1.00 43.69 218 ARG A CA 1
ATOM 1596 C C . ARG A 1 218 ? -8.096 -16.202 -32.552 1.00 43.69 218 ARG A C 1
ATOM 1598 O O . ARG A 1 218 ? -7.167 -15.797 -31.861 1.00 43.69 218 ARG A O 1
ATOM 1605 N N . ARG A 1 219 ? -9.155 -15.436 -32.804 1.00 50.75 219 ARG A N 1
ATOM 1606 C CA . ARG A 1 219 ? -9.536 -14.268 -32.001 1.00 50.75 219 ARG A CA 1
ATOM 1607 C C . ARG A 1 219 ? -10.565 -14.743 -30.978 1.00 50.75 219 ARG A C 1
ATOM 1609 O O . ARG A 1 219 ? -11.748 -14.771 -31.285 1.00 50.75 219 ARG A O 1
ATOM 1616 N N . GLY A 1 220 ? -10.120 -15.148 -29.792 1.00 47.38 220 GLY A N 1
ATOM 1617 C CA . GLY A 1 220 ? -11.048 -15.508 -28.711 1.00 47.38 220 GLY A CA 1
ATOM 1618 C C . GLY A 1 220 ? -10.393 -16.040 -27.439 1.00 47.38 220 GLY A C 1
ATOM 1619 O O . GLY A 1 220 ? -10.845 -15.713 -26.347 1.00 47.38 220 GLY A O 1
ATOM 1620 N N . ASP A 1 221 ? -9.284 -16.771 -27.560 1.00 47.31 221 ASP A N 1
ATOM 1621 C CA . ASP A 1 221 ? -8.733 -17.516 -26.414 1.00 47.31 221 ASP A CA 1
ATOM 1622 C C . ASP A 1 221 ? -7.841 -16.675 -25.485 1.00 47.31 221 ASP A C 1
ATOM 1624 O O . ASP A 1 221 ? -7.650 -17.013 -24.317 1.00 47.31 221 ASP A O 1
ATOM 1628 N N . GLY A 1 222 ? -7.365 -15.516 -25.953 1.00 61.25 222 GLY A N 1
ATOM 1629 C CA . GLY A 1 222 ? -6.359 -14.731 -25.235 1.00 61.25 222 GLY A CA 1
ATOM 1630 C C . GLY A 1 222 ? -6.810 -14.191 -23.876 1.00 61.25 222 GLY A C 1
ATOM 1631 O O . GLY A 1 222 ? -5.990 -14.080 -22.975 1.00 61.25 222 GLY A O 1
ATOM 1632 N N . HIS A 1 223 ? -8.094 -13.869 -23.679 1.00 54.12 223 HIS A N 1
ATOM 1633 C CA . HIS A 1 223 ? -8.536 -13.334 -22.385 1.00 54.12 223 HIS A CA 1
ATOM 1634 C C . HIS A 1 223 ? -8.642 -14.428 -21.319 1.00 54.12 223 HIS A C 1
ATOM 1636 O O . HIS A 1 223 ? -8.128 -14.251 -20.220 1.00 54.12 223 HIS A O 1
ATOM 1642 N N . LYS A 1 224 ? -9.233 -15.584 -21.651 1.00 58.31 224 LYS A N 1
ATOM 1643 C CA . LYS A 1 224 ? -9.340 -16.716 -20.717 1.00 58.31 224 LYS A CA 1
ATOM 1644 C C . LYS A 1 224 ? -7.967 -17.265 -20.338 1.00 58.31 224 LYS A C 1
ATOM 1646 O O . LYS A 1 224 ? -7.743 -17.573 -19.174 1.00 58.31 224 LYS A O 1
ATOM 1651 N N . GLU A 1 225 ? -7.043 -17.328 -21.292 1.00 69.69 225 GLU A N 1
ATOM 1652 C CA . GLU A 1 225 ? -5.675 -17.792 -21.056 1.00 69.69 225 GLU A CA 1
ATOM 1653 C C . GLU A 1 225 ? -4.855 -16.785 -20.235 1.00 69.69 225 GLU A C 1
ATOM 1655 O O . GLU A 1 225 ? -4.128 -17.179 -19.326 1.00 69.69 225 GLU A O 1
ATOM 1660 N N . VAL A 1 226 ? -5.035 -15.476 -20.461 1.00 59.16 226 VAL A N 1
ATOM 1661 C CA . VAL A 1 226 ? -4.441 -14.426 -19.613 1.00 59.16 226 VAL A CA 1
ATOM 1662 C C . VAL A 1 226 ? -5.023 -14.461 -18.200 1.00 59.16 226 VAL A C 1
ATOM 1664 O O . VAL A 1 226 ? -4.257 -14.385 -17.246 1.00 59.16 226 VAL A O 1
ATOM 1667 N N . VAL A 1 227 ? -6.338 -14.635 -18.040 1.00 51.56 227 VAL A N 1
ATOM 1668 C CA . VAL A 1 227 ? -6.979 -14.788 -16.723 1.00 51.56 227 VAL A CA 1
ATOM 1669 C C . VAL A 1 227 ? -6.475 -16.040 -16.009 1.00 51.56 227 VAL A C 1
ATOM 1671 O O . VAL A 1 227 ? -6.126 -15.963 -14.836 1.00 51.56 227 VAL A O 1
ATOM 1674 N N . ALA A 1 228 ? -6.378 -17.176 -16.701 1.00 60.34 228 ALA A N 1
ATOM 1675 C CA . ALA A 1 228 ? -5.846 -18.413 -16.132 1.00 60.34 228 ALA A CA 1
ATOM 1676 C C . ALA A 1 228 ? -4.368 -18.270 -15.735 1.00 60.34 228 ALA A C 1
ATOM 1678 O O . ALA A 1 228 ? -3.981 -18.662 -14.638 1.00 60.34 228 ALA A O 1
ATOM 1679 N N . ARG A 1 229 ? -3.549 -17.637 -16.583 1.00 63.34 229 ARG A N 1
ATOM 1680 C CA . ARG A 1 229 ? -2.138 -17.354 -16.292 1.00 63.34 229 ARG A CA 1
ATOM 1681 C C . ARG A 1 229 ? -1.975 -16.407 -15.105 1.00 63.34 229 ARG A C 1
ATOM 1683 O O . ARG A 1 229 ? -1.114 -16.645 -14.268 1.00 63.34 229 ARG A O 1
ATOM 1690 N N . LEU A 1 230 ? -2.785 -15.353 -15.025 1.00 52.94 230 LEU A N 1
ATOM 1691 C CA . LEU A 1 230 ? -2.784 -14.431 -13.891 1.00 52.94 230 LEU A CA 1
ATOM 1692 C C . LEU A 1 230 ? -3.215 -15.154 -12.613 1.00 52.94 230 LEU A C 1
ATOM 1694 O O . LEU A 1 230 ? -2.496 -15.077 -11.628 1.00 52.94 230 LEU A O 1
ATOM 1698 N N . ARG A 1 231 ? -4.298 -15.943 -12.643 1.00 55.38 231 ARG A N 1
ATOM 1699 C CA . ARG A 1 231 ? -4.714 -16.788 -11.509 1.00 55.38 231 ARG A CA 1
ATOM 1700 C C . ARG A 1 231 ? -3.599 -17.723 -11.046 1.00 55.38 231 ARG A C 1
ATOM 1702 O O . ARG A 1 231 ? -3.379 -17.809 -9.850 1.00 55.38 231 ARG A O 1
ATOM 1709 N N . ASN A 1 232 ? -2.860 -18.348 -11.961 1.00 54.12 232 ASN A N 1
ATOM 1710 C CA . ASN A 1 232 ? -1.734 -19.216 -11.605 1.00 54.12 232 ASN A CA 1
ATOM 1711 C C . ASN A 1 232 ? -0.536 -18.443 -11.027 1.00 54.12 232 ASN A C 1
ATOM 1713 O O . ASN A 1 232 ? 0.148 -18.970 -10.162 1.00 54.12 232 ASN A O 1
ATOM 1717 N N . LEU A 1 233 ? -0.304 -17.196 -11.455 1.00 54.91 233 LEU A N 1
ATOM 1718 C CA . LEU A 1 233 ? 0.697 -16.308 -10.843 1.00 54.91 233 LEU A CA 1
ATOM 1719 C C . LEU A 1 233 ? 0.281 -15.834 -9.440 1.00 54.91 233 LEU A C 1
ATOM 1721 O O . LEU A 1 233 ? 1.144 -15.566 -8.613 1.00 54.91 233 LEU A O 1
ATOM 1725 N N . PHE A 1 234 ? -1.024 -15.721 -9.172 1.00 49.47 234 PHE A N 1
ATOM 1726 C CA . PHE A 1 234 ? -1.567 -15.390 -7.848 1.00 49.47 234 PHE A CA 1
ATOM 1727 C C . PHE A 1 234 ? -1.700 -16.609 -6.923 1.00 49.47 234 PHE A C 1
ATOM 1729 O O . PHE A 1 234 ? -1.754 -16.452 -5.708 1.00 49.47 234 PHE A O 1
ATOM 1736 N N . ALA A 1 235 ? -1.791 -17.811 -7.493 1.00 38.56 235 ALA A N 1
ATOM 1737 C CA . ALA A 1 235 ? -2.013 -19.069 -6.790 1.00 38.56 235 ALA A CA 1
ATOM 1738 C C . ALA A 1 235 ? -0.717 -19.846 -6.536 1.00 38.56 235 ALA A C 1
ATOM 1740 O O . ALA A 1 235 ? -0.786 -21.058 -6.345 1.00 38.56 235 ALA A O 1
ATOM 1741 N N . ASP A 1 236 ? 0.440 -19.179 -6.533 1.00 41.06 236 ASP A N 1
ATOM 1742 C CA . ASP A 1 236 ? 1.671 -19.771 -6.026 1.00 41.06 236 ASP A CA 1
ATOM 1743 C C . ASP A 1 236 ? 1.889 -19.391 -4.548 1.00 41.06 236 ASP A C 1
ATOM 1745 O O . ASP A 1 236 ? 2.580 -18.416 -4.243 1.00 41.06 236 ASP A O 1
ATOM 1749 N N . PRO A 1 237 ? 1.318 -20.152 -3.593 1.00 37.31 237 PRO A N 1
ATOM 1750 C CA . PRO A 1 237 ? 1.622 -20.003 -2.174 1.00 37.31 237 PRO A CA 1
ATOM 1751 C C . PRO A 1 237 ? 3.062 -20.425 -1.833 1.00 37.31 237 PRO A C 1
ATOM 1753 O O . PRO A 1 237 ? 3.428 -20.431 -0.659 1.00 37.31 237 PRO A O 1
ATOM 1756 N N . SER A 1 238 ? 3.878 -20.819 -2.823 1.00 35.16 238 SER A N 1
ATOM 1757 C CA . SER A 1 238 ? 5.287 -21.165 -2.640 1.00 35.16 238 SER A CA 1
ATOM 1758 C C . SER A 1 238 ? 6.249 -19.981 -2.732 1.00 35.16 238 SER A C 1
ATOM 1760 O O . SER A 1 238 ? 7.447 -20.193 -2.540 1.00 35.16 238 SER A O 1
ATOM 1762 N N . SER A 1 239 ? 5.752 -18.738 -2.861 1.00 39.62 239 SER A N 1
ATOM 1763 C CA . SER A 1 239 ? 6.502 -17.566 -2.379 1.00 39.62 239 SER A CA 1
ATOM 1764 C C . SER A 1 239 ? 6.649 -17.668 -0.855 1.00 39.62 239 SER A C 1
ATOM 1766 O O . SER A 1 239 ? 5.942 -17.042 -0.072 1.00 39.62 239 SER A O 1
ATOM 1768 N N . ARG A 1 240 ? 7.564 -18.548 -0.444 1.00 36.81 240 ARG A N 1
ATOM 1769 C CA . ARG A 1 240 ? 8.013 -18.832 0.916 1.00 36.81 240 ARG A CA 1
ATOM 1770 C C . ARG A 1 240 ? 9.074 -17.839 1.365 1.00 36.81 240 ARG A C 1
ATOM 1772 O O . ARG A 1 240 ? 9.752 -18.121 2.345 1.00 36.81 240 ARG A O 1
ATOM 1779 N N . LEU A 1 241 ? 9.262 -16.720 0.662 1.00 39.59 241 LEU A N 1
ATOM 1780 C CA . LEU A 1 241 ? 10.071 -15.635 1.194 1.00 39.59 241 LEU A CA 1
ATOM 1781 C C . LEU A 1 241 ? 9.316 -15.092 2.408 1.00 39.59 241 LEU A C 1
ATOM 1783 O O . LEU A 1 241 ? 8.267 -14.469 2.234 1.00 39.59 241 LEU A O 1
ATOM 1787 N N . PRO A 1 242 ? 9.803 -15.331 3.637 1.00 36.50 242 PRO A N 1
ATOM 1788 C CA . PRO A 1 242 ? 9.298 -14.599 4.767 1.00 36.50 242 PRO A CA 1
ATOM 1789 C C . PRO A 1 242 ? 9.895 -13.209 4.588 1.00 36.50 242 PRO A C 1
ATOM 1791 O O . PRO A 1 242 ? 11.036 -12.954 4.963 1.00 36.50 242 PRO A O 1
ATOM 1794 N N . TYR A 1 243 ? 9.157 -12.299 3.957 1.00 49.97 243 TYR A N 1
ATOM 1795 C CA . TYR A 1 243 ? 9.338 -10.915 4.356 1.00 49.97 243 TYR A CA 1
ATOM 1796 C C . TYR A 1 243 ? 9.126 -10.896 5.872 1.00 49.97 243 TYR A C 1
ATOM 1798 O O .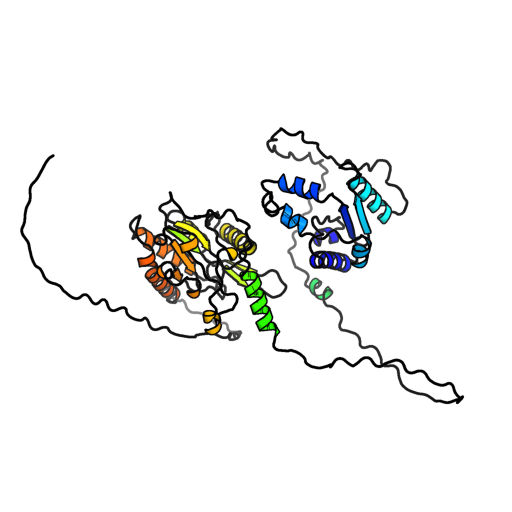 TYR A 1 243 ? 8.208 -11.563 6.355 1.00 49.97 243 TYR A O 1
ATOM 1806 N N . ASP A 1 244 ? 9.985 -10.189 6.610 1.00 50.31 244 ASP A N 1
ATOM 1807 C CA . ASP A 1 244 ? 9.895 -9.987 8.064 1.00 50.31 244 ASP A CA 1
ATOM 1808 C C . ASP A 1 244 ? 8.632 -9.185 8.447 1.00 50.31 244 ASP A C 1
ATOM 1810 O O . ASP A 1 244 ? 8.674 -8.256 9.251 1.00 50.31 244 ASP A O 1
ATOM 1814 N N . VAL A 1 245 ? 7.479 -9.486 7.851 1.00 48.66 245 VAL A N 1
ATOM 1815 C CA . VAL A 1 245 ? 6.194 -9.173 8.440 1.00 48.66 245 VAL A CA 1
ATOM 1816 C C . VAL A 1 245 ? 6.103 -10.113 9.630 1.00 48.66 245 VAL A C 1
ATOM 1818 O O . VAL A 1 245 ? 6.060 -11.333 9.443 1.00 48.66 245 VAL A O 1
ATOM 1821 N N . PRO A 1 246 ? 6.156 -9.583 10.863 1.00 52.56 246 PRO A N 1
ATOM 1822 C CA . PRO A 1 246 ? 6.028 -10.422 12.040 1.00 52.56 246 PRO A CA 1
ATOM 1823 C C . PRO A 1 246 ? 4.769 -11.276 11.882 1.00 52.56 246 PRO A C 1
ATOM 1825 O O . PRO A 1 246 ? 3.795 -10.801 11.304 1.00 52.56 246 PRO A O 1
ATOM 1828 N N . GLN A 1 247 ? 4.744 -12.501 12.413 1.00 57.75 247 GLN A N 1
ATOM 1829 C CA . GLN A 1 247 ? 3.514 -13.316 12.427 1.00 57.75 247 GLN A CA 1
ATOM 1830 C C . GLN A 1 247 ? 2.303 -12.531 12.970 1.00 57.75 247 GLN A C 1
ATOM 1832 O O . GLN A 1 247 ? 1.166 -12.803 12.602 1.00 57.75 247 GLN A O 1
ATOM 1837 N N . GLU A 1 248 ? 2.574 -11.511 13.788 1.00 62.75 248 GLU A N 1
ATOM 1838 C CA . GLU A 1 248 ? 1.625 -10.504 14.232 1.00 62.75 248 GLU A CA 1
ATOM 1839 C C . GLU A 1 248 ? 2.243 -9.103 14.067 1.00 62.75 248 GLU A C 1
ATOM 1841 O O . GLU A 1 248 ? 2.866 -8.590 15.002 1.00 62.75 248 GLU A O 1
ATOM 1846 N N . PRO A 1 249 ? 2.074 -8.409 12.925 1.00 59.78 249 PRO A N 1
ATOM 1847 C CA . PRO A 1 249 ? 2.557 -7.029 12.775 1.00 59.78 249 PRO A CA 1
ATOM 1848 C C . PRO A 1 249 ? 1.934 -6.053 13.809 1.00 59.78 249 PRO A C 1
ATOM 1850 O O . PRO A 1 249 ? 2.363 -4.899 13.961 1.00 59.78 249 PRO A O 1
ATOM 1853 N N . GLY A 1 250 ? 0.919 -6.521 14.551 1.00 59.69 250 GLY A N 1
ATOM 1854 C CA . GLY A 1 250 ? 0.045 -5.740 15.416 1.00 59.69 250 GLY A CA 1
ATOM 1855 C C . GLY A 1 250 ? 0.195 -5.823 16.946 1.00 59.69 250 GLY A C 1
ATOM 1856 O O . GLY A 1 250 ? -0.254 -4.859 17.557 1.00 59.69 250 GLY A O 1
ATOM 1857 N N . ALA A 1 251 ? 0.787 -6.834 17.603 1.00 55.47 251 ALA A N 1
ATOM 1858 C CA . ALA A 1 251 ? 0.611 -7.026 19.069 1.00 55.47 251 ALA A CA 1
ATOM 1859 C C . ALA A 1 251 ? 1.928 -7.183 19.878 1.00 55.47 251 ALA A C 1
ATOM 1861 O O . ALA A 1 251 ? 2.914 -7.623 19.287 1.00 55.47 251 ALA A O 1
ATOM 1862 N N . PRO A 1 252 ? 1.996 -6.833 21.201 1.00 55.84 252 PRO A N 1
ATOM 1863 C CA . PRO A 1 252 ? 0.889 -6.565 22.144 1.00 55.84 252 PRO A CA 1
ATOM 1864 C C . PRO A 1 252 ? 0.962 -5.292 23.042 1.00 55.84 252 PRO A C 1
ATOM 1866 O O . PRO A 1 252 ? 0.101 -5.140 23.901 1.00 55.84 252 PRO A O 1
ATOM 1869 N N . ALA A 1 253 ? 1.933 -4.374 22.918 1.00 76.94 253 ALA A N 1
ATOM 1870 C CA . ALA A 1 253 ? 2.109 -3.317 23.943 1.00 76.94 253 ALA A CA 1
ATOM 1871 C C . ALA A 1 253 ? 1.463 -1.946 23.647 1.00 76.94 253 ALA A C 1
ATOM 1873 O O . ALA A 1 253 ? 1.334 -1.131 24.559 1.00 76.94 253 ALA A O 1
ATOM 1874 N N . ASP A 1 254 ? 1.092 -1.651 22.398 1.00 89.94 254 ASP A N 1
ATOM 1875 C CA . ASP A 1 254 ? 0.593 -0.321 22.030 1.00 89.94 254 ASP A CA 1
ATOM 1876 C C . ASP A 1 254 ? -0.945 -0.297 21.988 1.00 89.94 254 ASP A C 1
ATOM 1878 O O . ASP A 1 254 ? -1.527 -0.992 21.151 1.00 89.94 254 ASP A O 1
ATOM 1882 N N . PRO A 1 255 ? -1.614 0.496 22.848 1.00 91.56 255 PRO A N 1
ATOM 1883 C CA . PRO A 1 255 ? -3.072 0.532 22.916 1.00 91.56 255 PRO A CA 1
ATOM 1884 C C . PRO A 1 255 ? -3.716 1.317 21.764 1.00 91.56 255 PRO A C 1
ATOM 1886 O O . PRO A 1 255 ? -4.942 1.320 21.637 1.00 91.56 255 PRO A O 1
ATOM 1889 N N . ARG A 1 256 ? -2.941 2.033 20.938 1.00 94.50 256 ARG A N 1
ATOM 1890 C CA . ARG A 1 256 ? -3.478 2.855 19.844 1.00 94.50 256 ARG A CA 1
ATOM 1891 C C . ARG A 1 256 ? -4.165 1.995 18.779 1.00 94.50 256 ARG A C 1
ATOM 1893 O O . ARG A 1 256 ? -3.737 0.886 18.466 1.00 94.50 256 ARG A O 1
ATOM 1900 N N . VAL A 1 257 ? -5.221 2.546 18.185 1.00 95.69 257 VAL A N 1
ATOM 1901 C CA . VAL A 1 257 ? -5.950 1.921 17.069 1.00 95.69 257 VAL A CA 1
ATOM 1902 C C . VAL A 1 257 ? -5.039 1.832 15.842 1.00 95.69 257 VAL A C 1
ATOM 1904 O O . VAL A 1 257 ? -4.312 2.779 15.536 1.00 95.69 257 VAL A O 1
ATOM 1907 N N . ILE A 1 258 ? -5.092 0.715 15.120 1.00 96.19 258 ILE A N 1
ATOM 1908 C CA . ILE A 1 258 ? -4.366 0.517 13.863 1.00 96.19 258 ILE A CA 1
ATOM 1909 C C . ILE A 1 258 ? -5.242 0.992 12.697 1.00 96.19 258 ILE A C 1
ATOM 1911 O O . ILE A 1 258 ? -6.364 0.513 12.528 1.00 96.19 258 ILE A O 1
ATOM 1915 N N . LEU A 1 259 ? -4.714 1.907 11.882 1.00 97.88 259 LEU A N 1
ATOM 1916 C CA . LEU A 1 259 ? -5.315 2.352 10.623 1.00 97.88 259 LEU A CA 1
ATOM 1917 C C . LEU A 1 259 ? -4.469 1.858 9.455 1.00 97.88 259 LEU A C 1
ATOM 1919 O O . LEU A 1 259 ? -3.316 2.264 9.313 1.00 97.88 259 LEU A O 1
ATOM 1923 N N . LEU A 1 260 ? -5.044 1.018 8.603 1.00 98.19 260 LEU A N 1
ATOM 1924 C CA . LEU A 1 260 ? -4.404 0.528 7.388 1.00 98.19 260 LEU A CA 1
ATOM 1925 C C . LEU A 1 260 ? -5.033 1.214 6.187 1.00 98.19 260 LEU A C 1
ATOM 1927 O O . LEU A 1 260 ? -6.223 1.046 5.950 1.00 98.19 260 LEU A O 1
ATOM 1931 N N . PHE A 1 261 ? -4.252 1.966 5.423 1.00 98.50 261 PHE A N 1
ATOM 1932 C CA . PHE A 1 261 ? -4.750 2.640 4.227 1.00 98.50 261 PHE A CA 1
ATOM 1933 C C . PHE A 1 261 ? -4.475 1.809 2.977 1.00 98.50 261 PHE A C 1
ATOM 1935 O O . PHE A 1 261 ? -3.357 1.322 2.786 1.00 98.50 261 PHE A O 1
ATOM 1942 N N . ASP A 1 262 ? -5.459 1.696 2.086 1.00 98.25 262 ASP A N 1
ATOM 1943 C CA . ASP A 1 262 ? -5.153 1.368 0.697 1.00 98.25 262 ASP A CA 1
ATOM 1944 C C . ASP A 1 262 ? -4.360 2.502 0.025 1.00 98.25 262 ASP A C 1
ATOM 1946 O O . ASP A 1 262 ? -4.291 3.636 0.507 1.00 98.25 262 ASP A O 1
ATOM 1950 N N . LEU A 1 263 ? -3.737 2.195 -1.111 1.00 97.25 263 LEU A N 1
ATOM 1951 C CA . LEU A 1 263 ? -3.055 3.190 -1.921 1.00 97.25 263 LEU A CA 1
ATOM 1952 C C . LEU A 1 263 ? -3.936 3.727 -3.044 1.00 97.25 263 LEU A C 1
ATOM 1954 O O . LEU A 1 263 ? -4.167 4.931 -3.077 1.00 97.25 263 LEU A O 1
ATOM 1958 N N . ASN A 1 264 ? -4.355 2.904 -4.001 1.00 95.94 264 ASN A N 1
ATOM 1959 C CA . ASN A 1 264 ? -4.887 3.403 -5.266 1.00 95.94 264 ASN A CA 1
ATOM 1960 C C . ASN A 1 264 ? -6.397 3.624 -5.179 1.00 95.94 264 ASN A C 1
ATOM 1962 O O . ASN A 1 264 ? -7.134 2.670 -5.003 1.00 95.94 264 ASN A O 1
ATOM 1966 N N . GLY A 1 265 ? -6.837 4.867 -5.370 1.00 95.75 265 GLY A N 1
ATOM 1967 C CA . GLY A 1 265 ? -8.213 5.297 -5.101 1.00 95.75 265 GLY A CA 1
ATOM 1968 C C . GLY A 1 265 ? -8.365 5.914 -3.708 1.00 95.75 265 GLY A C 1
ATOM 1969 O O . GLY A 1 265 ? -9.210 6.793 -3.514 1.00 95.75 265 GLY A O 1
ATOM 1970 N N . THR A 1 266 ? -7.464 5.564 -2.780 1.00 97.75 266 THR A N 1
ATOM 1971 C CA . THR A 1 266 ? -7.490 6.028 -1.390 1.00 97.75 266 THR A CA 1
ATOM 1972 C C . THR A 1 266 ? -6.478 7.135 -1.087 1.00 97.75 266 THR A C 1
ATOM 1974 O O . THR A 1 266 ? -6.899 8.256 -0.798 1.00 97.75 266 THR A O 1
ATOM 1977 N N . LEU A 1 267 ? -5.169 6.869 -1.167 1.00 98.00 267 LEU A N 1
ATOM 1978 C CA . LEU A 1 267 ? -4.096 7.851 -0.909 1.00 98.00 267 LEU A CA 1
ATOM 1979 C C . LEU A 1 267 ? -3.414 8.358 -2.183 1.00 98.00 267 LEU A C 1
ATOM 1981 O O . LEU A 1 267 ? -2.792 9.419 -2.190 1.00 98.00 267 LEU A O 1
ATOM 1985 N N . THR A 1 268 ? -3.508 7.597 -3.263 1.00 96.94 268 THR A N 1
ATOM 1986 C CA . THR A 1 268 ? -2.864 7.874 -4.542 1.00 96.94 268 THR A CA 1
ATOM 1987 C C . THR A 1 268 ? -3.825 7.591 -5.690 1.00 96.94 268 THR A C 1
ATOM 1989 O O . THR A 1 268 ? -4.800 6.858 -5.541 1.00 96.94 268 THR A O 1
ATOM 1992 N N . SER A 1 269 ? -3.539 8.172 -6.850 1.00 95.06 269 SER A N 1
ATOM 1993 C CA . SER A 1 269 ? -4.146 7.795 -8.124 1.00 95.06 269 SER A CA 1
ATOM 1994 C C . SER A 1 269 ? -3.012 7.367 -9.042 1.00 95.06 269 SER A C 1
ATOM 1996 O O . SER A 1 269 ? -2.143 8.176 -9.390 1.00 95.06 269 SER A O 1
ATOM 1998 N N . HIS A 1 270 ? -2.962 6.076 -9.364 1.00 89.50 270 HIS A N 1
ATOM 1999 C CA . HIS A 1 270 ? -1.940 5.507 -10.227 1.00 89.50 270 HIS A CA 1
ATOM 2000 C C . HIS A 1 270 ? -2.539 5.166 -11.587 1.00 89.50 270 HIS A C 1
ATOM 2002 O O . HIS A 1 270 ? -3.369 4.268 -11.722 1.00 89.50 270 HIS A O 1
ATOM 2008 N N . THR A 1 271 ? -2.072 5.854 -12.626 1.00 82.50 271 THR A N 1
ATOM 2009 C CA . THR A 1 271 ? -2.468 5.553 -14.004 1.00 82.50 271 THR A CA 1
ATOM 2010 C C . THR A 1 271 ? -1.322 4.846 -14.717 1.00 82.50 271 THR A C 1
ATOM 2012 O O . THR A 1 271 ? -0.279 5.430 -15.022 1.00 82.50 271 THR A O 1
ATOM 2015 N N . SER A 1 272 ? -1.504 3.550 -14.987 1.00 74.38 272 SER A N 1
ATOM 2016 C CA . SER A 1 272 ? -0.578 2.803 -15.837 1.00 74.38 272 SER A CA 1
ATOM 2017 C C . SER A 1 272 ? -0.865 3.138 -17.299 1.00 74.38 272 SER A C 1
ATOM 2019 O O . SER A 1 272 ? -1.796 2.609 -17.910 1.00 74.38 272 SER A O 1
ATOM 2021 N N . VAL A 1 273 ? -0.076 4.037 -17.885 1.00 62.03 273 VAL A N 1
ATOM 2022 C CA . VAL A 1 273 ? -0.128 4.290 -19.327 1.00 62.03 273 VAL A CA 1
ATOM 2023 C C . VAL A 1 273 ? 0.780 3.269 -20.008 1.00 62.03 273 VAL A C 1
ATOM 2025 O O . VAL A 1 273 ? 1.988 3.241 -19.774 1.00 62.03 273 VAL A O 1
ATOM 2028 N N . ARG A 1 274 ? 0.194 2.386 -20.833 1.00 55.53 274 ARG A N 1
ATOM 2029 C CA . ARG A 1 274 ? 0.908 1.298 -21.527 1.00 55.53 274 ARG A CA 1
ATOM 2030 C C . ARG A 1 274 ? 2.227 1.815 -22.128 1.00 55.53 274 ARG A C 1
ATOM 2032 O O . ARG A 1 274 ? 2.193 2.606 -23.065 1.00 55.53 274 ARG A O 1
ATOM 2039 N N . LYS A 1 275 ? 3.353 1.268 -21.647 1.00 54.34 275 LYS A N 1
ATOM 2040 C CA . LYS A 1 275 ? 4.749 1.451 -22.119 1.00 54.34 275 LYS A CA 1
ATOM 2041 C C . LYS A 1 275 ? 5.566 2.616 -21.531 1.00 54.34 275 LYS A C 1
ATOM 2043 O O . LYS A 1 275 ? 6.742 2.703 -21.872 1.00 54.34 275 LYS A O 1
ATOM 2048 N N . ALA A 1 276 ? 5.025 3.436 -20.631 1.00 51.00 276 ALA A N 1
ATOM 2049 C CA . ALA A 1 276 ? 5.796 4.452 -19.903 1.00 51.00 276 ALA A CA 1
ATOM 2050 C C . ALA A 1 276 ? 5.699 4.231 -18.385 1.00 51.00 276 ALA A C 1
ATOM 2052 O O . ALA A 1 276 ? 4.795 3.538 -17.918 1.00 51.00 276 ALA A O 1
ATOM 2053 N N . GLN A 1 277 ? 6.648 4.782 -17.620 1.00 69.56 277 GLN A N 1
ATOM 2054 C CA . GLN A 1 277 ? 6.560 4.843 -16.157 1.00 69.56 277 GLN A CA 1
ATOM 2055 C C . GLN A 1 277 ? 5.174 5.389 -15.775 1.00 69.56 277 GLN A C 1
ATOM 2057 O O . GLN A 1 277 ? 4.790 6.460 -16.244 1.00 69.56 277 GLN A O 1
ATOM 2062 N N . GLY A 1 278 ? 4.397 4.623 -15.002 1.00 77.94 278 GLY A N 1
ATOM 2063 C CA . GLY A 1 278 ? 3.075 5.064 -14.556 1.00 77.94 278 GLY A CA 1
ATOM 2064 C C . GLY A 1 278 ? 3.196 6.356 -13.752 1.00 77.94 278 GLY A C 1
ATOM 2065 O O . GLY A 1 278 ? 4.146 6.517 -12.985 1.00 77.94 278 GLY A O 1
ATOM 2066 N N . ILE A 1 279 ? 2.254 7.279 -13.939 1.00 87.38 279 ILE A N 1
ATOM 2067 C CA . ILE A 1 279 ? 2.225 8.521 -13.166 1.00 87.38 279 ILE A CA 1
ATOM 2068 C C . ILE A 1 279 ? 1.436 8.235 -11.889 1.00 87.38 279 ILE A C 1
ATOM 2070 O O . ILE A 1 279 ? 0.242 7.933 -11.950 1.00 87.38 279 ILE A O 1
ATOM 2074 N N . THR A 1 280 ? 2.113 8.331 -10.744 1.00 92.62 280 THR A N 1
ATOM 2075 C CA . THR A 1 280 ? 1.483 8.316 -9.420 1.00 92.62 280 THR A CA 1
ATOM 2076 C C . THR A 1 280 ? 1.215 9.752 -8.995 1.00 92.62 280 THR A C 1
ATOM 2078 O O . THR A 1 280 ? 2.136 10.563 -8.923 1.00 92.62 280 THR A O 1
ATOM 2081 N N . ARG A 1 281 ? -0.046 10.077 -8.715 1.00 95.38 281 ARG A N 1
ATOM 2082 C CA . ARG A 1 281 ? -0.441 11.338 -8.074 1.00 95.38 281 ARG A CA 1
ATOM 2083 C C . ARG A 1 281 ? -0.796 11.067 -6.618 1.00 95.38 281 ARG A C 1
ATOM 2085 O O . ARG A 1 281 ? -1.346 10.009 -6.318 1.00 95.38 281 ARG A O 1
ATOM 2092 N N . LEU A 1 282 ? -0.493 12.011 -5.731 1.00 97.06 282 LEU A N 1
ATOM 2093 C CA . LEU A 1 282 ? -0.780 11.916 -4.297 1.00 97.06 282 LEU A CA 1
ATOM 2094 C C . LEU A 1 282 ? -2.046 12.691 -3.958 1.00 97.06 282 LEU A C 1
ATOM 2096 O O . LEU A 1 282 ? -2.219 13.815 -4.434 1.00 97.06 282 LEU A O 1
ATOM 2100 N N . ARG A 1 283 ? -2.909 12.109 -3.127 1.00 97.75 283 ARG A N 1
ATOM 2101 C CA . ARG A 1 283 ? -4.168 12.739 -2.738 1.00 97.75 283 ARG A CA 1
ATOM 2102 C C . ARG A 1 283 ? -3.902 13.975 -1.870 1.00 97.75 283 ARG A C 1
ATOM 2104 O O . ARG A 1 283 ? -3.141 13.879 -0.897 1.00 97.75 283 ARG A O 1
ATOM 2111 N N . PRO A 1 284 ? -4.515 15.132 -2.184 1.00 97.81 284 PRO A N 1
ATOM 2112 C CA . PRO A 1 284 ? -4.389 16.325 -1.361 1.00 97.81 284 PRO A CA 1
ATOM 2113 C C . PRO A 1 284 ? -4.775 16.060 0.097 1.00 97.81 284 PRO A C 1
ATOM 2115 O O . PRO A 1 284 ? -5.628 15.225 0.402 1.00 97.81 284 PRO A O 1
ATOM 2118 N N . GLY A 1 285 ? -4.106 16.764 1.011 1.00 97.19 285 GLY A N 1
ATOM 2119 C CA . GLY A 1 285 ? -4.306 16.598 2.451 1.00 97.19 285 GLY A CA 1
ATOM 2120 C C . GLY A 1 285 ? -3.484 15.478 3.096 1.00 97.19 285 GLY A C 1
ATOM 2121 O O . GLY A 1 285 ? -3.690 15.209 4.275 1.00 97.19 285 GLY A O 1
ATOM 2122 N N . THR A 1 286 ? -2.527 14.863 2.386 1.00 96.69 286 THR A N 1
ATOM 2123 C CA . THR A 1 286 ? -1.631 13.824 2.945 1.00 96.69 286 THR A CA 1
ATOM 2124 C C . THR A 1 286 ? -0.943 14.272 4.247 1.00 96.69 286 THR A C 1
ATOM 2126 O O . THR A 1 286 ? -0.883 13.505 5.204 1.00 96.69 286 THR A O 1
ATOM 2129 N N . SER A 1 287 ? -0.511 15.535 4.349 1.00 97.38 287 SER A N 1
ATOM 2130 C CA . SER A 1 287 ? 0.085 16.093 5.575 1.00 97.38 287 SER A CA 1
ATOM 2131 C C . SER A 1 287 ? -0.863 16.110 6.781 1.00 97.38 287 SER A C 1
ATOM 2133 O O . SER A 1 287 ? -0.402 16.058 7.919 1.00 97.38 287 SER A O 1
ATOM 2135 N N . SER A 1 288 ? -2.186 16.113 6.568 1.00 97.94 288 SER A N 1
ATOM 2136 C CA . SER A 1 288 ? -3.167 16.055 7.664 1.00 97.94 288 SER A CA 1
ATOM 2137 C C . SER A 1 288 ? -3.073 14.743 8.442 1.00 97.94 288 SER A C 1
ATOM 2139 O O . SER A 1 288 ? -3.307 14.737 9.649 1.00 97.94 288 SER A O 1
ATOM 2141 N N . LEU A 1 289 ? -2.652 13.653 7.788 1.00 98.06 289 LEU A N 1
ATOM 2142 C CA . LEU A 1 289 ? -2.527 12.337 8.413 1.00 98.06 289 LEU A CA 1
ATOM 2143 C C . LEU A 1 289 ? -1.480 12.313 9.538 1.00 98.06 289 LEU A C 1
ATOM 2145 O O . LEU A 1 289 ? -1.603 11.501 10.452 1.00 98.06 289 LEU A O 1
ATOM 2149 N N . LEU A 1 290 ? -0.499 13.228 9.545 1.00 97.62 290 LEU A N 1
ATOM 2150 C CA . LEU A 1 290 ? 0.478 13.336 10.638 1.00 97.62 290 LEU A CA 1
ATOM 2151 C C . LEU A 1 290 ? -0.191 13.569 11.998 1.00 97.62 290 LEU A C 1
ATOM 2153 O O . LEU A 1 290 ? 0.282 13.050 13.007 1.00 97.62 290 LEU A O 1
ATOM 2157 N N . ARG A 1 291 ? -1.329 14.276 12.024 1.00 97.56 291 ARG A N 1
ATOM 2158 C CA . ARG A 1 291 ? -2.107 14.529 13.250 1.00 97.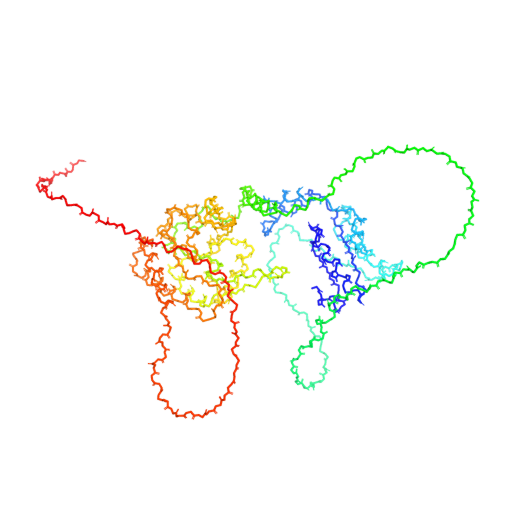56 291 ARG A CA 1
ATOM 2159 C C . ARG A 1 291 ? -2.650 13.243 13.877 1.00 97.56 291 ARG A C 1
ATOM 2161 O O . ARG A 1 291 ? -2.933 13.218 15.069 1.00 97.56 291 ARG A O 1
ATOM 2168 N N . LEU A 1 292 ? -2.795 12.170 13.096 1.00 97.75 292 LEU A N 1
ATOM 2169 C CA . LEU A 1 292 ? -3.296 10.889 13.591 1.00 97.75 292 LEU A CA 1
ATOM 2170 C C . LEU A 1 292 ? -2.235 10.114 14.377 1.00 97.75 292 LEU A C 1
ATOM 2172 O O . LEU A 1 292 ? -2.602 9.295 15.216 1.00 97.75 292 LEU A O 1
ATOM 2176 N N . LYS A 1 293 ? -0.937 10.374 14.168 1.00 96.56 293 LYS A N 1
ATOM 2177 C CA . LYS A 1 293 ? 0.147 9.569 14.760 1.00 96.56 293 LYS A CA 1
ATOM 2178 C C . LYS A 1 293 ? 0.129 9.540 16.289 1.00 96.56 293 LYS A C 1
ATOM 2180 O O . LYS A 1 293 ? 0.569 8.562 16.878 1.00 96.56 293 LYS A O 1
ATOM 2185 N N . GLU A 1 294 ? -0.395 10.564 16.954 1.00 95.25 294 GLU A N 1
ATOM 2186 C CA . GLU A 1 294 ? -0.481 10.575 18.423 1.00 95.25 294 GLU A CA 1
ATOM 2187 C C . GLU A 1 294 ? -1.506 9.572 18.973 1.00 95.25 294 GLU A C 1
ATOM 2189 O O . GLU A 1 294 ? -1.389 9.115 20.107 1.00 95.25 294 GLU A O 1
ATOM 2194 N N . ARG A 1 295 ? -2.523 9.220 18.179 1.00 96.44 295 ARG A N 1
ATOM 2195 C CA . ARG A 1 295 ? -3.678 8.415 18.614 1.00 96.44 295 ARG A CA 1
ATOM 2196 C C . ARG A 1 295 ? -3.829 7.099 17.860 1.00 96.44 295 ARG A C 1
ATOM 2198 O O . ARG A 1 295 ? -4.512 6.197 18.339 1.00 96.44 295 ARG A O 1
ATOM 2205 N N . PHE A 1 296 ? -3.167 6.986 16.717 1.00 96.75 296 PHE A N 1
ATOM 2206 C CA . PHE A 1 296 ? -3.256 5.859 15.809 1.00 96.75 296 PHE A CA 1
ATOM 2207 C C . PHE A 1 296 ? -1.873 5.365 15.401 1.00 96.75 296 PHE A C 1
ATOM 2209 O O . PHE A 1 296 ? -0.913 6.131 15.303 1.00 96.75 296 PHE A O 1
ATOM 2216 N N . ARG A 1 297 ? -1.809 4.074 15.095 1.00 96.56 297 ARG A N 1
ATOM 2217 C CA . ARG A 1 297 ? -0.699 3.442 14.388 1.00 96.56 297 ARG A CA 1
ATOM 2218 C C . ARG A 1 297 ? -1.069 3.380 12.918 1.00 96.56 297 ARG A C 1
ATOM 2220 O O . ARG A 1 297 ? -2.067 2.755 12.566 1.00 96.56 297 ARG A O 1
ATOM 2227 N N . LEU A 1 298 ? -0.311 4.065 12.073 1.00 97.62 298 LEU A N 1
ATOM 2228 C CA . LEU A 1 298 ? -0.632 4.180 10.652 1.00 97.62 298 LEU A CA 1
ATOM 2229 C C . LEU A 1 298 ? 0.155 3.139 9.861 1.00 97.62 298 LEU A C 1
ATOM 2231 O O . LEU A 1 298 ? 1.368 3.021 10.026 1.00 97.62 298 LEU A O 1
ATOM 2235 N N . GLY A 1 299 ? -0.530 2.413 8.988 1.00 97.31 299 GLY A N 1
ATOM 2236 C CA . GLY A 1 299 ? 0.046 1.425 8.088 1.00 97.31 299 GLY A CA 1
ATOM 2237 C C . GLY A 1 299 ? -0.562 1.493 6.693 1.00 97.31 299 GLY A C 1
ATOM 2238 O O . GLY A 1 299 ? -1.481 2.269 6.426 1.00 97.31 299 GLY A O 1
ATOM 2239 N N . ILE A 1 300 ? -0.044 0.655 5.804 1.00 97.94 300 ILE A N 1
ATOM 2240 C CA . ILE A 1 300 ? -0.539 0.486 4.439 1.00 97.94 300 ILE A CA 1
ATOM 2241 C C . ILE A 1 300 ? -1.049 -0.940 4.303 1.00 97.94 300 ILE A C 1
ATOM 2243 O O . ILE A 1 300 ? -0.378 -1.870 4.729 1.00 97.94 300 ILE A O 1
ATOM 2247 N N . TYR A 1 301 ? -2.204 -1.128 3.678 1.00 97.75 301 TYR A N 1
ATOM 2248 C CA . TYR A 1 301 ? -2.630 -2.435 3.202 1.00 97.75 301 TYR A CA 1
ATOM 2249 C C . TYR A 1 301 ? -3.117 -2.288 1.772 1.00 97.75 301 TYR A C 1
ATOM 2251 O O . TYR A 1 301 ? -4.239 -1.855 1.541 1.00 97.75 301 TYR A O 1
ATOM 2259 N N . THR A 1 302 ? -2.262 -2.624 0.805 1.00 97.38 302 THR A N 1
ATOM 2260 C CA . THR A 1 302 ? -2.515 -2.388 -0.619 1.00 97.38 302 THR A CA 1
ATOM 2261 C C . THR A 1 302 ? -2.513 -3.659 -1.455 1.00 97.38 302 THR A C 1
ATOM 2263 O O . THR A 1 302 ? -1.758 -4.592 -1.206 1.00 97.38 302 THR A O 1
ATOM 2266 N N . SER A 1 303 ? -3.296 -3.648 -2.531 1.00 96.06 303 SER A N 1
ATOM 2267 C CA . SER A 1 303 ? -3.247 -4.673 -3.584 1.00 96.06 303 SER A CA 1
ATOM 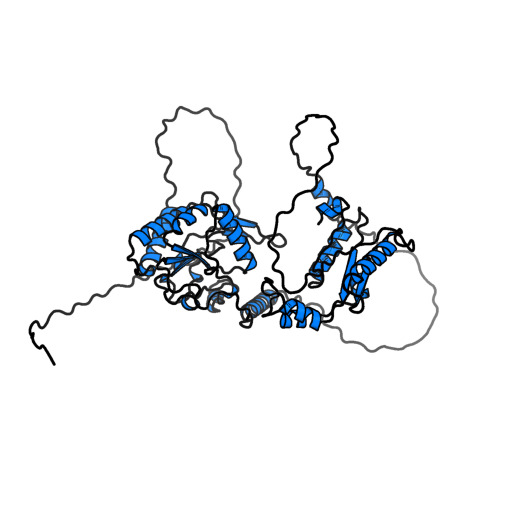2268 C C . SER A 1 303 ? -2.088 -4.455 -4.576 1.00 96.06 303 SER A C 1
ATOM 2270 O O . SER A 1 303 ? -2.019 -5.125 -5.608 1.00 96.06 303 SER A O 1
ATOM 2272 N N . SER A 1 304 ? -1.191 -3.497 -4.317 1.00 94.12 304 SER A N 1
ATOM 2273 C CA . SER A 1 304 ? -0.008 -3.189 -5.138 1.00 94.12 304 SER A CA 1
ATOM 2274 C C . SER A 1 304 ? 1.181 -4.095 -4.806 1.00 94.12 304 SER A C 1
ATOM 2276 O O . SER A 1 304 ? 1.253 -4.669 -3.723 1.00 94.12 304 SER A O 1
ATOM 2278 N N . THR A 1 305 ? 2.142 -4.224 -5.726 1.00 92.31 305 THR A N 1
ATOM 2279 C CA . THR A 1 305 ? 3.398 -4.950 -5.454 1.00 92.31 305 THR A CA 1
ATOM 2280 C C . THR A 1 305 ? 4.240 -4.226 -4.398 1.00 92.31 305 THR A C 1
ATOM 2282 O O . THR A 1 305 ? 4.074 -3.023 -4.194 1.00 92.31 305 THR A O 1
ATOM 2285 N N . VAL A 1 306 ? 5.190 -4.937 -3.777 1.00 89.56 306 VAL A N 1
ATOM 2286 C CA . VAL A 1 306 ? 6.107 -4.390 -2.754 1.00 89.56 306 VAL A CA 1
ATOM 2287 C C . VAL A 1 306 ? 6.797 -3.118 -3.235 1.00 89.56 306 VAL A C 1
ATOM 2289 O O . VAL A 1 306 ? 6.754 -2.081 -2.580 1.00 89.56 306 VAL A O 1
ATOM 2292 N N . ARG A 1 307 ? 7.376 -3.181 -4.439 1.00 89.00 307 ARG A N 1
ATOM 2293 C CA . ARG A 1 307 ? 8.072 -2.052 -5.059 1.00 89.00 307 ARG A CA 1
ATOM 2294 C C . ARG A 1 307 ? 7.163 -0.831 -5.189 1.00 89.00 307 ARG A C 1
ATOM 2296 O O . ARG A 1 307 ? 7.541 0.254 -4.769 1.00 89.00 307 ARG A O 1
ATOM 2303 N N . THR A 1 308 ? 5.963 -1.013 -5.742 1.00 91.19 308 THR A N 1
ATOM 2304 C CA . THR A 1 308 ? 5.001 0.084 -5.909 1.00 91.19 308 THR A CA 1
ATOM 2305 C C . THR A 1 308 ? 4.565 0.656 -4.562 1.00 91.19 308 THR A C 1
ATOM 2307 O O . THR A 1 308 ? 4.452 1.873 -4.438 1.00 91.19 308 THR A O 1
ATOM 2310 N N . ALA A 1 309 ? 4.357 -0.194 -3.553 1.00 94.50 309 ALA A N 1
ATOM 2311 C CA . ALA A 1 309 ? 4.002 0.250 -2.212 1.00 94.50 309 ALA A CA 1
ATOM 2312 C C . ALA A 1 309 ? 5.113 1.106 -1.584 1.00 94.50 309 ALA A C 1
ATOM 2314 O O . ALA A 1 309 ? 4.834 2.196 -1.092 1.00 94.50 309 ALA A O 1
ATOM 2315 N N . HIS A 1 310 ? 6.372 0.666 -1.661 1.00 93.94 310 HIS A N 1
ATOM 2316 C CA . HIS A 1 310 ? 7.517 1.410 -1.129 1.00 93.94 310 HIS A CA 1
ATOM 2317 C C . HIS A 1 310 ? 7.722 2.754 -1.840 1.00 93.94 310 HIS A C 1
ATOM 2319 O O . HIS A 1 310 ? 7.887 3.776 -1.174 1.00 93.94 310 HIS A O 1
ATOM 2325 N N . ASP A 1 311 ? 7.646 2.771 -3.174 1.00 94.19 311 ASP A N 1
ATOM 2326 C CA . ASP A 1 311 ? 7.775 4.000 -3.964 1.00 94.19 311 ASP A CA 1
ATOM 2327 C C . ASP A 1 311 ? 6.660 5.007 -3.620 1.00 94.19 311 ASP A C 1
ATOM 2329 O O . ASP A 1 311 ? 6.909 6.213 -3.548 1.00 94.19 311 ASP A O 1
ATOM 2333 N N . ALA A 1 312 ? 5.430 4.529 -3.390 1.00 95.69 312 ALA A N 1
ATOM 2334 C CA . ALA A 1 312 ? 4.300 5.368 -2.994 1.00 95.69 312 ALA A CA 1
ATOM 2335 C C . ALA A 1 312 ? 4.442 5.900 -1.559 1.00 95.69 312 ALA A C 1
ATOM 2337 O O . ALA A 1 312 ? 4.210 7.085 -1.331 1.00 95.69 312 ALA A O 1
ATOM 2338 N N . ILE A 1 313 ? 4.862 5.060 -0.607 1.00 97.31 313 ILE A N 1
ATOM 2339 C CA . ILE A 1 313 ? 5.115 5.463 0.786 1.00 97.31 313 ILE A CA 1
ATOM 2340 C C . ILE A 1 313 ? 6.166 6.572 0.842 1.00 97.31 313 ILE A C 1
ATOM 2342 O O . ILE A 1 313 ? 5.929 7.596 1.478 1.00 97.31 313 ILE A O 1
ATOM 2346 N N . ALA A 1 314 ? 7.288 6.412 0.133 1.00 96.62 314 ALA A N 1
ATOM 2347 C CA . ALA A 1 314 ? 8.346 7.419 0.102 1.00 96.62 314 ALA A CA 1
ATOM 2348 C C . ALA A 1 314 ? 7.835 8.776 -0.419 1.00 96.62 314 ALA A C 1
ATOM 2350 O O . ALA A 1 314 ? 8.157 9.822 0.143 1.00 96.62 314 ALA A O 1
ATOM 2351 N N . GLN A 1 315 ? 6.998 8.765 -1.462 1.00 96.62 315 GLN A N 1
ATOM 2352 C CA . GLN A 1 315 ? 6.380 9.980 -1.999 1.00 96.62 315 GLN A CA 1
ATOM 2353 C C . GLN A 1 315 ? 5.377 10.609 -1.021 1.00 96.62 315 GLN A C 1
ATOM 2355 O O . GLN A 1 315 ? 5.387 11.827 -0.841 1.00 96.62 315 GLN A O 1
ATOM 2360 N N . LEU A 1 316 ? 4.534 9.797 -0.375 1.00 97.62 316 LEU A N 1
ATOM 2361 C CA . LEU A 1 316 ? 3.559 10.257 0.619 1.00 97.62 316 LEU A CA 1
ATOM 2362 C C . LEU A 1 316 ? 4.244 10.907 1.825 1.00 97.62 316 LEU A C 1
ATOM 2364 O O . LEU A 1 316 ? 3.817 11.967 2.267 1.00 97.62 316 LEU A O 1
ATOM 2368 N N . GLU A 1 317 ? 5.321 10.314 2.335 1.00 97.81 317 GLU A N 1
ATOM 2369 C CA . GLU A 1 317 ? 6.068 10.842 3.482 1.00 97.81 317 GLU A CA 1
ATOM 2370 C C . GLU A 1 317 ? 6.857 12.105 3.143 1.00 97.81 317 GLU A C 1
ATOM 2372 O O . GLU A 1 317 ? 6.861 13.061 3.921 1.00 97.81 317 GLU A O 1
ATOM 2377 N N . ALA A 1 318 ? 7.448 12.166 1.945 1.00 96.88 318 ALA A N 1
ATOM 2378 C CA . ALA A 1 318 ? 8.052 13.395 1.442 1.00 96.88 318 ALA A CA 1
ATOM 2379 C C . ALA A 1 318 ? 7.014 14.529 1.344 1.00 96.88 318 ALA A C 1
ATOM 2381 O O . ALA A 1 318 ? 7.288 15.649 1.768 1.00 96.88 318 ALA A O 1
ATOM 2382 N N . ALA A 1 319 ? 5.807 14.235 0.847 1.00 96.56 319 ALA A N 1
ATOM 2383 C CA . ALA A 1 319 ? 4.714 15.204 0.764 1.00 96.56 319 ALA A CA 1
ATOM 2384 C C . ALA A 1 319 ? 4.115 15.568 2.134 1.00 96.56 319 ALA A C 1
ATOM 2386 O O . ALA A 1 319 ? 3.643 16.689 2.321 1.00 96.56 319 ALA A O 1
ATOM 2387 N N . ALA A 1 320 ? 4.126 14.641 3.093 1.00 97.19 320 ALA A N 1
ATOM 2388 C CA . ALA A 1 320 ? 3.706 14.899 4.466 1.00 97.19 320 ALA A CA 1
ATOM 2389 C C . ALA A 1 320 ? 4.722 15.760 5.234 1.00 97.19 320 ALA A C 1
ATOM 2391 O O . ALA A 1 320 ? 4.334 16.450 6.173 1.00 97.19 320 ALA A O 1
ATOM 2392 N N . GLY A 1 321 ? 5.999 15.737 4.835 1.00 97.38 321 GLY A N 1
ATOM 2393 C CA . GLY A 1 321 ? 7.094 16.406 5.538 1.00 97.38 321 GLY A CA 1
ATOM 2394 C C . GLY A 1 321 ? 7.714 15.562 6.657 1.00 97.38 321 GLY A C 1
ATOM 2395 O O . GLY A 1 321 ? 8.346 16.113 7.555 1.00 97.38 321 GLY A O 1
ATOM 2396 N N . GLY A 1 322 ? 7.535 14.237 6.635 1.00 95.25 322 GLY A N 1
ATOM 2397 C CA . GLY A 1 322 ? 8.090 13.334 7.642 1.00 95.25 322 GLY A CA 1
ATOM 2398 C C . GLY A 1 322 ? 7.574 11.900 7.532 1.00 95.25 322 GLY A C 1
ATOM 2399 O O . GLY A 1 322 ? 6.678 11.601 6.746 1.00 95.25 322 GLY A O 1
ATOM 2400 N N . GLU A 1 323 ? 8.140 11.010 8.350 1.00 97.31 323 GLU A N 1
ATOM 2401 C CA . GLU A 1 323 ? 7.703 9.612 8.440 1.00 97.31 323 GLU A CA 1
ATOM 2402 C C . GLU A 1 323 ? 6.233 9.539 8.872 1.00 97.31 323 GLU A C 1
ATOM 2404 O O . GLU A 1 323 ? 5.840 10.144 9.876 1.00 97.31 323 GLU A O 1
ATOM 2409 N N . LEU A 1 324 ? 5.425 8.770 8.145 1.00 97.12 324 LEU A N 1
ATOM 2410 C CA . LEU A 1 324 ? 3.985 8.672 8.360 1.00 97.12 324 LEU A CA 1
ATOM 2411 C C . LEU A 1 324 ? 3.569 7.256 8.762 1.00 97.12 324 LEU A C 1
ATOM 2413 O O . LEU A 1 324 ? 2.767 7.117 9.684 1.00 97.12 324 LEU A O 1
ATOM 2417 N N . PHE A 1 325 ? 4.133 6.227 8.122 1.00 97.56 325 PHE A N 1
ATOM 2418 C CA . PHE A 1 325 ? 3.667 4.843 8.256 1.00 97.56 325 PHE A CA 1
ATOM 2419 C C . PHE A 1 325 ? 4.675 3.941 8.971 1.00 97.56 325 PHE A C 1
ATOM 2421 O O . PHE A 1 325 ? 5.847 3.875 8.598 1.00 97.56 325 PHE A O 1
ATOM 2428 N N . GLU A 1 326 ? 4.200 3.158 9.939 1.00 95.44 326 GLU A N 1
ATOM 2429 C CA . GLU A 1 326 ? 4.999 2.120 10.587 1.00 95.44 326 GLU A CA 1
ATOM 2430 C C . GLU A 1 326 ? 5.320 1.013 9.578 1.00 95.44 326 GLU A C 1
ATOM 2432 O O . GLU A 1 326 ? 4.421 0.347 9.070 1.00 95.44 326 GLU A O 1
ATOM 2437 N N . ARG A 1 327 ? 6.608 0.763 9.316 1.00 93.25 327 ARG A N 1
ATOM 2438 C CA . ARG A 1 327 ? 7.041 -0.233 8.315 1.00 93.25 327 ARG A CA 1
ATOM 2439 C C . ARG A 1 327 ? 6.546 -1.649 8.594 1.00 93.25 327 ARG A C 1
ATOM 2441 O O . ARG A 1 327 ? 6.186 -2.359 7.666 1.00 93.25 327 ARG A O 1
ATOM 2448 N N . LYS A 1 328 ? 6.432 -2.021 9.871 1.00 91.50 328 LYS A N 1
ATOM 2449 C CA . LYS A 1 328 ? 5.838 -3.297 10.302 1.00 91.50 328 LYS A CA 1
ATOM 2450 C C . LYS A 1 328 ? 4.344 -3.426 9.981 1.00 91.50 328 LYS A C 1
ATOM 2452 O O . LYS A 1 328 ? 3.830 -4.530 10.005 1.00 91.50 328 LYS A O 1
ATOM 2457 N N . LEU A 1 329 ? 3.647 -2.324 9.693 1.00 94.75 329 LEU A N 1
ATOM 2458 C CA . LEU A 1 329 ? 2.234 -2.296 9.302 1.00 94.75 329 LEU A CA 1
ATOM 2459 C C . LEU A 1 329 ? 2.062 -2.073 7.787 1.00 94.75 329 LEU A C 1
ATOM 2461 O O . LEU A 1 329 ? 1.041 -1.537 7.361 1.00 94.75 329 LEU A O 1
ATOM 2465 N N . VAL A 1 330 ? 3.059 -2.429 6.970 1.00 95.19 330 VAL A N 1
ATOM 2466 C CA . VAL A 1 330 ? 2.982 -2.344 5.505 1.00 95.19 330 VAL A CA 1
ATOM 2467 C C . VAL A 1 330 ? 2.685 -3.726 4.932 1.00 95.19 330 VAL A C 1
ATOM 2469 O O . VAL A 1 330 ? 3.563 -4.569 4.789 1.00 95.19 330 VAL A O 1
ATOM 2472 N N . LEU A 1 331 ? 1.422 -3.932 4.579 1.00 95.06 331 LEU A N 1
ATOM 2473 C CA . LEU A 1 331 ? 0.899 -5.098 3.885 1.00 95.06 331 LEU A CA 1
ATOM 2474 C C . LEU A 1 331 ? 0.676 -4.743 2.405 1.00 95.06 331 LEU A C 1
ATOM 2476 O O . LEU A 1 331 ? 0.135 -3.695 2.047 1.00 95.06 331 LEU A O 1
ATOM 2480 N N . HIS A 1 332 ? 1.112 -5.623 1.519 1.00 95.50 332 HIS A N 1
ATOM 2481 C CA . HIS A 1 332 ? 1.055 -5.458 0.060 1.00 95.50 332 HIS A CA 1
ATOM 2482 C C . HIS A 1 332 ? 0.381 -6.662 -0.610 1.00 95.50 332 HIS A C 1
ATOM 2484 O O . HIS A 1 332 ? -0.119 -7.545 0.075 1.00 95.50 332 HIS A O 1
ATOM 2490 N N . ARG A 1 333 ? 0.397 -6.741 -1.946 1.00 94.19 333 ARG A N 1
ATOM 2491 C CA . ARG A 1 333 ? -0.300 -7.769 -2.743 1.00 94.19 333 ARG A CA 1
ATOM 2492 C C . ARG A 1 333 ? -0.117 -9.209 -2.254 1.00 94.19 333 ARG A C 1
ATOM 2494 O O . ARG A 1 333 ? -1.083 -9.953 -2.233 1.00 94.19 333 ARG A O 1
ATOM 2501 N N . GLU A 1 334 ? 1.084 -9.602 -1.853 1.00 91.19 334 GLU A N 1
ATOM 2502 C CA . GLU A 1 334 ? 1.362 -10.957 -1.331 1.00 91.19 334 GLU A CA 1
ATOM 2503 C C . GLU A 1 334 ? 0.624 -11.284 -0.019 1.00 91.19 334 GLU A C 1
ATOM 2505 O O . GLU A 1 334 ? 0.477 -12.448 0.329 1.00 91.19 334 GLU A O 1
ATOM 2510 N N . HIS A 1 335 ? 0.118 -10.267 0.679 1.00 94.12 335 HIS A N 1
ATOM 2511 C CA . HIS A 1 335 ? -0.712 -10.403 1.877 1.00 94.12 335 HIS A CA 1
ATOM 2512 C C . HIS A 1 335 ? -2.213 -10.437 1.560 1.00 94.12 335 HIS A C 1
ATOM 2514 O O . HIS A 1 335 ? -3.043 -10.605 2.447 1.00 94.12 335 HIS A O 1
ATOM 2520 N N . THR A 1 336 ? -2.584 -10.239 0.297 1.00 95.19 336 THR A N 1
ATOM 2521 C CA . THR A 1 336 ? -3.976 -10.289 -0.151 1.00 95.19 336 THR A CA 1
ATOM 2522 C C . THR A 1 336 ? -4.332 -11.692 -0.632 1.00 95.19 336 THR A C 1
ATOM 2524 O O . THR A 1 336 ? -3.457 -12.472 -1.001 1.00 95.19 336 THR A O 1
ATOM 2527 N N . VAL A 1 337 ? -5.624 -12.013 -0.676 1.00 94.25 337 VAL A N 1
ATOM 2528 C CA . VAL A 1 337 ? -6.113 -13.258 -1.287 1.00 94.25 337 VAL A CA 1
ATOM 2529 C C . VAL A 1 337 ? -6.886 -12.948 -2.565 1.00 94.25 337 VAL A C 1
ATOM 2531 O O . VAL A 1 337 ? -7.544 -11.910 -2.628 1.00 94.25 337 VAL A O 1
ATOM 2534 N N . PRO A 1 338 ? -6.846 -13.802 -3.599 1.00 93.50 338 PRO A N 1
ATOM 2535 C CA . PRO A 1 338 ? -7.649 -13.590 -4.798 1.00 93.50 338 PRO A CA 1
ATOM 2536 C C . PRO A 1 338 ? -9.146 -13.508 -4.482 1.00 93.50 338 PRO A C 1
ATOM 2538 O O . PRO A 1 338 ? -9.654 -14.235 -3.626 1.00 93.50 338 PRO A O 1
ATOM 2541 N N . ALA A 1 339 ? -9.860 -12.655 -5.212 1.00 91.69 339 ALA A N 1
ATOM 2542 C CA . ALA A 1 339 ? -11.315 -12.620 -5.196 1.00 91.69 339 ALA A CA 1
ATOM 2543 C C . ALA A 1 339 ? -11.910 -14.010 -5.526 1.00 91.69 339 ALA A C 1
ATOM 2545 O O . ALA A 1 339 ? -11.438 -14.665 -6.464 1.00 91.69 339 ALA A O 1
ATOM 2546 N N . PRO A 1 340 ? -12.955 -14.479 -4.811 1.00 91.06 340 PRO A N 1
ATOM 2547 C CA . PRO A 1 340 ? -13.671 -15.695 -5.175 1.00 91.06 340 PRO A CA 1
ATOM 2548 C C . PRO A 1 340 ? -14.239 -15.608 -6.602 1.00 91.06 340 PRO A C 1
ATOM 2550 O O . PRO A 1 340 ? -14.616 -14.524 -7.049 1.00 91.06 340 PRO A O 1
ATOM 2553 N N . PRO A 1 341 ? -14.388 -16.745 -7.310 1.00 89.19 341 PRO A N 1
ATOM 2554 C CA . PRO A 1 341 ? -14.890 -16.768 -8.687 1.00 89.19 341 PRO A CA 1
ATOM 2555 C C . PRO A 1 341 ? -16.214 -16.020 -8.900 1.00 89.19 341 PRO A C 1
ATOM 2557 O O . PRO A 1 341 ? -16.345 -15.308 -9.892 1.00 89.19 341 PRO A O 1
ATOM 2560 N N . GLY A 1 342 ? -17.140 -16.101 -7.935 1.00 90.44 342 GLY A N 1
ATOM 2561 C CA . GLY A 1 342 ? -18.450 -15.447 -8.017 1.00 90.44 342 GLY A CA 1
ATOM 2562 C C . GLY A 1 342 ? -18.401 -13.917 -8.124 1.00 90.44 342 GLY A C 1
ATOM 2563 O O . GLY A 1 342 ? -19.356 -13.317 -8.602 1.00 90.44 342 GLY A O 1
ATOM 2564 N N . HIS A 1 343 ? -17.291 -13.279 -7.740 1.00 88.06 343 HIS A N 1
ATOM 2565 C CA . HIS A 1 343 ? -17.085 -11.841 -7.949 1.00 88.06 343 HIS A CA 1
ATOM 2566 C C . HIS A 1 343 ? -16.895 -11.483 -9.413 1.00 88.06 343 HIS A C 1
ATOM 2568 O O . HIS A 1 343 ? -17.500 -10.543 -9.917 1.00 88.06 343 HIS A O 1
ATOM 2574 N N . VAL A 1 344 ? -16.090 -12.278 -10.117 1.00 85.00 344 VAL A N 1
ATOM 2575 C CA . VAL A 1 344 ? -15.864 -12.090 -11.553 1.00 85.00 344 VAL A CA 1
ATOM 2576 C C . VAL A 1 344 ? -17.165 -12.314 -12.316 1.00 85.00 344 VAL A C 1
ATOM 2578 O O . VAL A 1 344 ? -17.487 -11.562 -13.233 1.00 85.00 344 VAL A O 1
ATOM 2581 N N . ASP A 1 345 ? -17.953 -13.302 -11.890 1.00 86.69 345 ASP A N 1
ATOM 2582 C CA . ASP A 1 345 ? -19.269 -13.582 -12.469 1.00 86.69 345 ASP A CA 1
ATOM 2583 C C . ASP A 1 345 ? -20.265 -12.427 -12.240 1.00 86.69 345 ASP A C 1
ATOM 2585 O O . ASP A 1 345 ? -21.135 -12.187 -13.078 1.00 86.69 345 ASP A O 1
ATOM 2589 N N . ALA A 1 346 ? -20.102 -11.663 -11.154 1.00 89.00 346 ALA A N 1
ATOM 2590 C CA . ALA A 1 346 ? -20.866 -10.450 -10.857 1.00 89.00 346 ALA A CA 1
ATOM 2591 C C . ALA A 1 346 ? -20.338 -9.185 -11.572 1.00 89.00 346 ALA A C 1
ATOM 2593 O O . ALA A 1 346 ? -20.873 -8.096 -11.367 1.00 89.00 346 ALA A O 1
ATOM 2594 N N . GLY A 1 347 ? -19.319 -9.312 -12.430 1.00 88.94 347 GLY A N 1
ATOM 2595 C CA . GLY A 1 347 ? -18.732 -8.205 -13.194 1.00 88.94 347 GLY A CA 1
ATOM 2596 C C . GLY A 1 347 ? -17.478 -7.586 -12.574 1.00 88.94 347 GLY A C 1
ATOM 2597 O O . GLY A 1 347 ? -16.991 -6.582 -13.091 1.00 88.94 347 GLY A O 1
ATOM 2598 N N . GLY A 1 348 ? -16.958 -8.174 -11.497 1.00 89.38 348 GLY A N 1
ATOM 2599 C CA . GLY A 1 348 ? -15.671 -7.819 -10.915 1.00 89.38 348 GLY A CA 1
ATOM 2600 C C . GLY A 1 348 ? -14.479 -8.214 -11.786 1.00 89.38 348 GLY A C 1
ATOM 2601 O O . GLY A 1 348 ? -14.586 -9.051 -12.690 1.00 89.38 348 GLY A O 1
ATOM 2602 N N . ASP A 1 349 ? -13.311 -7.642 -11.501 1.00 88.06 349 ASP A N 1
ATOM 2603 C CA . ASP A 1 349 ? -12.112 -7.956 -12.264 1.00 88.06 349 ASP A CA 1
ATOM 2604 C C . ASP A 1 349 ? -11.466 -9.267 -11.773 1.00 88.06 349 ASP A C 1
ATOM 2606 O O . ASP A 1 349 ? -11.374 -9.535 -10.574 1.00 88.06 349 ASP A O 1
ATOM 2610 N N . PRO A 1 350 ? -10.923 -10.106 -12.675 1.00 85.88 350 PRO A N 1
ATOM 2611 C CA . PRO A 1 350 ? -10.311 -11.384 -12.302 1.00 85.88 350 PRO A CA 1
ATOM 2612 C C . PRO A 1 350 ? -8.990 -11.253 -11.533 1.00 85.88 350 PRO A C 1
ATOM 2614 O O . PRO A 1 350 ? -8.470 -12.257 -11.050 1.00 85.88 350 PRO A O 1
ATOM 2617 N N . TRP A 1 351 ? -8.431 -10.046 -11.462 1.00 86.75 351 TRP A N 1
ATOM 2618 C CA . TRP A 1 351 ? -7.248 -9.702 -10.671 1.00 86.75 351 TRP A CA 1
ATOM 2619 C C . TRP A 1 351 ? -7.603 -8.952 -9.385 1.00 86.75 351 TRP A C 1
ATOM 2621 O O . TRP A 1 351 ? -6.698 -8.446 -8.719 1.00 86.75 351 TRP A O 1
ATOM 2631 N N . ASP A 1 352 ? -8.888 -8.846 -9.040 1.00 91.25 352 ASP A N 1
ATOM 2632 C CA . ASP A 1 352 ? -9.276 -8.312 -7.746 1.00 91.25 352 ASP A CA 1
ATOM 2633 C C . ASP A 1 352 ? -8.809 -9.221 -6.614 1.00 91.25 352 ASP A C 1
ATOM 2635 O O . ASP A 1 352 ? -8.778 -10.451 -6.709 1.00 91.25 352 ASP A O 1
ATOM 2639 N N . THR A 1 353 ? -8.447 -8.577 -5.517 1.00 95.56 353 THR A N 1
ATOM 2640 C CA . THR A 1 353 ? -7.935 -9.211 -4.310 1.00 95.56 353 THR A CA 1
ATOM 2641 C C . THR A 1 353 ? -8.681 -8.690 -3.089 1.00 95.56 353 THR A C 1
ATOM 2643 O O . THR A 1 353 ? -9.150 -7.552 -3.085 1.00 95.56 353 THR A O 1
ATOM 2646 N N . LEU A 1 354 ? -8.763 -9.517 -2.053 1.00 96.75 354 LEU A N 1
ATOM 2647 C CA . LEU A 1 354 ? -9.351 -9.240 -0.747 1.00 96.75 354 LEU A CA 1
ATOM 2648 C C . LEU A 1 354 ? -8.250 -9.113 0.311 1.00 96.75 354 LEU A C 1
ATOM 2650 O O . LEU A 1 354 ? -7.154 -9.653 0.146 1.00 96.75 354 LEU A O 1
ATOM 2654 N N . LYS A 1 355 ? -8.552 -8.437 1.417 1.00 97.19 355 LYS A N 1
ATOM 2655 C CA . LYS A 1 355 ? -7.598 -8.086 2.474 1.00 97.19 355 LYS A CA 1
ATOM 2656 C C . LYS A 1 355 ? -7.979 -8.751 3.804 1.00 97.19 355 LYS A C 1
ATOM 2658 O O . LYS A 1 355 ? -8.670 -8.123 4.602 1.00 97.19 355 LYS A O 1
ATOM 2663 N N . PRO A 1 356 ? -7.562 -10.006 4.063 1.00 96.44 356 PRO A N 1
ATOM 2664 C CA . PRO A 1 356 ? -7.937 -10.729 5.280 1.00 96.44 356 PRO A CA 1
ATOM 2665 C C . PRO A 1 356 ? -7.225 -10.177 6.518 1.00 96.44 356 PRO A C 1
ATOM 2667 O O . PRO A 1 356 ? -6.084 -10.535 6.803 1.00 96.44 356 PRO A O 1
ATOM 2670 N N . LEU A 1 357 ? -7.887 -9.310 7.282 1.00 95.62 357 LEU A N 1
ATOM 2671 C CA . LEU A 1 357 ? -7.319 -8.703 8.486 1.00 95.62 357 LEU A CA 1
ATOM 2672 C C . LEU A 1 357 ? -7.096 -9.747 9.582 1.00 95.62 357 LEU A C 1
ATOM 2674 O O . LEU A 1 357 ? -6.077 -9.700 10.272 1.00 95.62 357 LEU A O 1
ATOM 2678 N N . LYS A 1 358 ? -8.001 -10.724 9.734 1.00 94.69 358 LYS A N 1
ATOM 2679 C CA . LYS A 1 358 ? -7.903 -11.738 10.800 1.00 94.69 358 LYS A CA 1
ATOM 2680 C C . LYS A 1 358 ? -6.660 -12.624 10.689 1.00 94.69 358 LYS A C 1
ATOM 2682 O O . LYS A 1 358 ? -6.246 -13.207 11.686 1.00 94.69 358 LYS A O 1
ATOM 2687 N N . CYS A 1 359 ? -6.057 -12.717 9.503 1.00 92.44 359 CYS A N 1
ATOM 2688 C CA . CYS A 1 359 ? -4.804 -13.441 9.295 1.00 92.44 359 CYS A CA 1
ATOM 2689 C C . CYS A 1 359 ? -3.593 -12.747 9.934 1.00 92.44 359 CYS A C 1
ATOM 2691 O O . CYS A 1 359 ? -2.604 -13.417 10.204 1.00 92.44 359 CYS A O 1
ATOM 2693 N N . TYR A 1 360 ? -3.672 -11.435 10.177 1.00 91.44 360 TYR A N 1
ATOM 2694 C CA . TYR A 1 360 ? -2.542 -10.617 10.637 1.00 91.44 360 TYR A CA 1
ATOM 2695 C C . TYR A 1 360 ? -2.787 -9.950 11.995 1.00 91.44 360 TYR A C 1
ATOM 2697 O O . TYR A 1 360 ? -1.844 -9.514 12.654 1.00 91.44 360 TYR A O 1
ATOM 2705 N N . PHE A 1 361 ? -4.045 -9.842 12.430 1.00 92.38 361 PHE A N 1
ATOM 2706 C CA . PHE A 1 361 ? -4.403 -9.111 13.642 1.00 92.38 361 PHE A CA 1
ATOM 2707 C C . PHE A 1 361 ? -5.346 -9.918 14.536 1.00 92.38 361 PHE A C 1
ATOM 2709 O O . PHE A 1 361 ? -6.501 -10.165 14.188 1.00 92.38 361 PHE A O 1
ATOM 2716 N N . ALA A 1 362 ? -4.881 -10.247 15.744 1.00 90.31 362 ALA A N 1
ATOM 2717 C CA . ALA A 1 362 ? -5.698 -10.912 16.760 1.00 90.31 362 ALA A CA 1
ATOM 2718 C C . ALA A 1 362 ? -6.828 -10.008 17.299 1.00 90.31 362 ALA A C 1
ATOM 2720 O O . ALA A 1 362 ? -7.933 -10.470 17.583 1.00 90.31 362 ALA A O 1
ATOM 2721 N N . ALA A 1 363 ? -6.575 -8.699 17.411 1.00 92.75 363 ALA A N 1
ATOM 2722 C CA . ALA A 1 363 ? -7.487 -7.721 18.004 1.00 92.75 363 ALA A CA 1
ATOM 2723 C C . ALA A 1 363 ? -8.236 -6.890 16.945 1.00 92.75 363 ALA A C 1
ATOM 2725 O O . ALA A 1 363 ? -8.079 -5.674 16.875 1.00 92.75 363 ALA A O 1
ATOM 2726 N N . LEU A 1 364 ? -9.092 -7.521 16.129 1.00 94.94 364 LEU A N 1
ATOM 2727 C CA . LEU A 1 364 ? -9.840 -6.820 15.062 1.00 94.94 364 LEU A CA 1
ATOM 2728 C C . LEU A 1 364 ? -10.693 -5.636 15.545 1.00 94.94 364 LEU A C 1
ATOM 2730 O O . LEU A 1 364 ? -10.927 -4.698 14.790 1.00 94.94 364 LEU A O 1
ATOM 2734 N N . HIS A 1 365 ? -11.116 -5.639 16.810 1.00 96.00 365 HIS A N 1
ATOM 2735 C CA . HIS A 1 365 ? -11.828 -4.521 17.437 1.00 96.00 365 HIS A CA 1
ATOM 2736 C C . HIS A 1 365 ? -10.983 -3.236 17.575 1.00 96.00 365 HIS A C 1
ATOM 2738 O O . HIS A 1 365 ? -11.501 -2.201 17.991 1.00 96.00 365 HIS A O 1
ATOM 2744 N N . ARG A 1 366 ? -9.691 -3.291 17.222 1.00 95.69 366 ARG A N 1
ATOM 2745 C CA . ARG A 1 366 ? -8.733 -2.173 17.210 1.00 95.69 366 ARG A CA 1
ATOM 2746 C C . ARG A 1 366 ? -8.130 -1.908 15.830 1.00 95.69 366 ARG A C 1
ATOM 2748 O O . ARG A 1 366 ? -7.166 -1.152 15.738 1.00 95.69 366 ARG A O 1
ATOM 2755 N N . VAL A 1 367 ? -8.656 -2.524 14.770 1.00 96.00 367 VAL A N 1
ATOM 2756 C CA . VAL A 1 367 ? -8.123 -2.394 13.407 1.00 96.00 367 VAL A CA 1
ATOM 2757 C C . VAL A 1 367 ? -9.189 -1.829 12.483 1.00 96.00 367 VAL A C 1
ATOM 2759 O O . VAL A 1 367 ? -10.308 -2.342 12.428 1.00 96.00 367 VAL A O 1
ATOM 2762 N N . ILE A 1 368 ? -8.812 -0.791 11.740 1.00 97.94 368 ILE A N 1
ATOM 2763 C CA . ILE A 1 368 ? -9.617 -0.197 10.676 1.00 97.94 368 ILE A CA 1
ATOM 2764 C C . ILE A 1 368 ? -8.839 -0.298 9.362 1.00 97.94 368 ILE A C 1
ATOM 2766 O O . ILE A 1 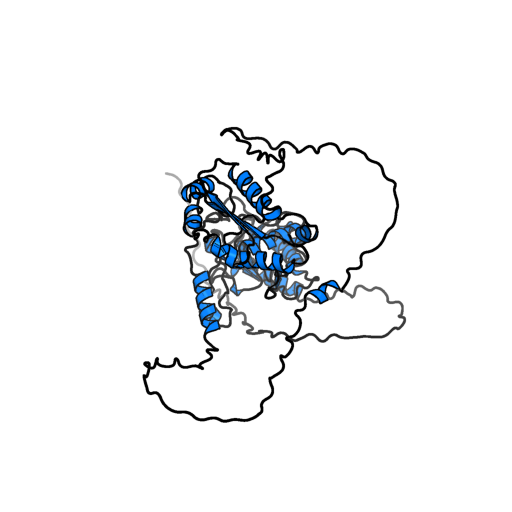368 ? -7.695 0.150 9.275 1.00 97.94 368 ILE A O 1
ATOM 2770 N N . LEU A 1 369 ? -9.479 -0.848 8.335 1.00 98.12 369 LEU A N 1
ATOM 2771 C CA . LEU A 1 369 ? -9.043 -0.779 6.946 1.00 98.12 369 LEU A CA 1
ATOM 2772 C C . LEU A 1 369 ? -9.739 0.409 6.276 1.00 98.12 369 LEU A C 1
ATOM 2774 O O . LEU A 1 369 ? -10.961 0.443 6.196 1.00 98.12 369 LEU A O 1
ATOM 2778 N N . VAL A 1 370 ? -8.966 1.390 5.823 1.00 98.50 370 VAL A N 1
ATOM 2779 C CA . VAL A 1 370 ? -9.440 2.570 5.097 1.00 98.50 370 VAL A CA 1
ATOM 2780 C C . VAL A 1 370 ? -9.221 2.342 3.611 1.00 98.50 370 VAL A C 1
ATOM 2782 O O . VAL A 1 370 ? -8.078 2.268 3.157 1.00 98.50 370 VAL A O 1
ATOM 2785 N N . ASP A 1 371 ? -10.306 2.230 2.857 1.00 98.31 371 ASP A N 1
ATOM 2786 C CA . ASP A 1 371 ? -10.255 1.846 1.448 1.00 98.31 371 ASP A CA 1
ATOM 2787 C C . ASP A 1 371 ? -11.530 2.332 0.735 1.00 98.31 371 ASP A C 1
ATOM 2789 O O . ASP A 1 371 ? -12.588 2.505 1.350 1.00 98.31 371 ASP A O 1
ATOM 2793 N N . ASP A 1 372 ? -11.426 2.659 -0.546 1.00 97.38 372 ASP A N 1
ATOM 2794 C CA . ASP A 1 372 ? -12.528 3.179 -1.350 1.00 97.38 372 ASP A CA 1
ATOM 2795 C C . ASP A 1 372 ? -13.433 2.082 -1.928 1.00 97.38 372 ASP A C 1
ATOM 2797 O O . ASP A 1 372 ? -14.593 2.348 -2.263 1.00 97.38 372 ASP A O 1
ATOM 2801 N N . ASP A 1 373 ? -12.954 0.840 -1.965 1.00 95.25 373 ASP A N 1
ATOM 2802 C CA . ASP A 1 373 ? -13.678 -0.300 -2.506 1.00 95.25 373 ASP A CA 1
ATOM 2803 C C . ASP A 1 373 ? -14.132 -1.260 -1.395 1.00 95.25 373 ASP A C 1
ATOM 2805 O O . ASP A 1 373 ? -13.344 -2.002 -0.810 1.00 95.25 373 ASP A O 1
ATOM 2809 N N . ALA A 1 374 ? -15.447 -1.292 -1.134 1.00 93.62 374 ALA A N 1
ATOM 2810 C CA . ALA A 1 374 ? -16.065 -2.182 -0.140 1.00 93.62 374 ALA A CA 1
ATOM 2811 C C . ALA A 1 374 ? -15.689 -3.652 -0.341 1.00 93.62 374 ALA A C 1
ATOM 2813 O O . ALA A 1 374 ? -15.596 -4.416 0.626 1.00 93.62 374 ALA A O 1
ATOM 2814 N N . TYR A 1 375 ? -15.473 -4.031 -1.599 1.00 92.31 375 TYR A N 1
ATOM 2815 C CA . TYR A 1 375 ? -15.200 -5.396 -1.977 1.00 92.31 375 TYR A CA 1
ATOM 2816 C C . TYR A 1 375 ? -13.868 -5.900 -1.416 1.00 92.31 375 TYR A C 1
ATOM 2818 O O . TYR A 1 375 ? -13.696 -7.098 -1.264 1.00 92.31 375 TYR A O 1
ATOM 2826 N N . LYS A 1 376 ? -12.937 -5.023 -1.017 1.00 94.19 376 LYS A N 1
ATOM 2827 C CA . LYS A 1 376 ? -11.649 -5.443 -0.438 1.00 94.19 376 LYS A CA 1
ATOM 2828 C C . LYS A 1 376 ? -11.775 -6.098 0.940 1.00 94.19 376 LYS A C 1
ATOM 2830 O O . LYS A 1 376 ? -10.817 -6.729 1.387 1.00 94.19 376 LYS A O 1
ATOM 2835 N N . SER A 1 377 ? -12.926 -5.985 1.602 1.00 95.19 377 SER A N 1
ATOM 2836 C CA . SER A 1 377 ? -13.180 -6.630 2.894 1.00 95.19 377 SER A CA 1
ATOM 2837 C C . SER A 1 377 ? -13.554 -8.114 2.754 1.00 95.19 377 SER A C 1
ATOM 2839 O O . SER A 1 377 ? -14.226 -8.526 1.811 1.00 95.19 377 SER A O 1
ATOM 2841 N N . ILE A 1 378 ? -13.105 -8.940 3.704 1.00 94.69 378 ILE A N 1
ATOM 2842 C CA . ILE A 1 378 ? -13.522 -10.346 3.810 1.00 94.69 378 ILE A CA 1
ATOM 2843 C C . ILE A 1 378 ? -14.883 -10.432 4.506 1.00 94.69 378 ILE A C 1
ATOM 2845 O O . ILE A 1 378 ? -15.178 -9.658 5.418 1.00 94.69 378 ILE A O 1
ATOM 2849 N N . LYS A 1 379 ? -15.685 -11.436 4.129 1.00 94.88 379 LYS A N 1
ATOM 2850 C CA . LYS A 1 379 ? -16.955 -11.737 4.793 1.00 94.88 379 LYS A CA 1
ATOM 2851 C C . LYS A 1 379 ? -16.773 -11.934 6.306 1.00 94.88 379 LYS A C 1
ATOM 2853 O O . LYS A 1 379 ? -16.033 -12.822 6.727 1.00 94.88 379 LYS A O 1
ATOM 2858 N N . GLY A 1 380 ? -17.499 -11.169 7.115 1.00 96.81 380 GLY A N 1
ATOM 2859 C CA . GLY A 1 380 ? -17.399 -11.135 8.578 1.00 96.81 380 GLY A CA 1
ATOM 2860 C C . GLY A 1 380 ? -16.398 -10.113 9.141 1.00 96.81 380 GLY A C 1
ATOM 2861 O O . GLY A 1 380 ? -16.334 -9.947 10.360 1.00 96.81 380 GLY A O 1
ATOM 2862 N N . GLU A 1 381 ? -15.625 -9.431 8.292 1.00 97.44 381 GLU A N 1
ATOM 2863 C CA . GLU A 1 381 ? -14.676 -8.371 8.668 1.00 97.44 381 GLU A CA 1
ATOM 2864 C C . GLU A 1 381 ? -15.135 -6.973 8.211 1.00 97.44 381 GLU A C 1
ATOM 2866 O O . GLU A 1 381 ? -14.436 -5.984 8.425 1.00 97.44 381 GLU A O 1
ATOM 2871 N N . GLU A 1 382 ? -16.325 -6.856 7.620 1.00 97.56 382 GLU A N 1
ATOM 2872 C CA . GLU A 1 382 ? -16.835 -5.632 6.991 1.00 97.56 382 GLU A CA 1
ATOM 2873 C C . GLU A 1 382 ? -16.960 -4.473 7.989 1.00 97.56 382 GLU A C 1
ATOM 2875 O O . GLU A 1 382 ? -16.782 -3.312 7.634 1.00 97.56 382 GLU A O 1
ATOM 2880 N N . ALA A 1 383 ? -17.205 -4.765 9.269 1.00 97.69 383 ALA A N 1
ATOM 2881 C CA . ALA A 1 383 ? -17.299 -3.741 10.310 1.00 97.69 383 ALA A CA 1
ATOM 2882 C C . ALA A 1 383 ? -15.949 -3.050 10.617 1.00 97.69 383 ALA A C 1
ATOM 2884 O O . ALA A 1 383 ? -15.920 -1.961 11.195 1.00 97.69 383 ALA A O 1
ATOM 2885 N N . SER A 1 384 ? -14.825 -3.652 10.213 1.00 97.69 384 SER A N 1
ATOM 2886 C CA . SER A 1 384 ? -13.494 -3.032 10.269 1.00 97.69 384 SER A CA 1
ATOM 2887 C C . SER A 1 384 ? -13.193 -2.162 9.041 1.00 97.69 384 SER A C 1
ATOM 2889 O O . SER A 1 384 ? -12.132 -1.549 8.987 1.00 97.69 384 SER A O 1
ATOM 2891 N N . MET A 1 385 ? -14.097 -2.075 8.061 1.00 98.00 385 MET A N 1
ATOM 2892 C CA . MET A 1 385 ? -13.888 -1.332 6.819 1.00 98.00 385 MET A CA 1
ATOM 2893 C C . MET A 1 385 ? -14.451 0.092 6.898 1.00 98.00 385 MET A C 1
ATOM 2895 O O . MET A 1 385 ? -15.665 0.294 6.966 1.00 98.00 385 MET A O 1
ATOM 2899 N N . LEU A 1 386 ? -13.574 1.093 6.832 1.00 98.19 386 LEU A N 1
ATOM 2900 C CA . LEU A 1 386 ? -13.924 2.502 6.675 1.00 98.19 386 LEU A CA 1
ATOM 2901 C C . LEU A 1 386 ? -13.871 2.861 5.197 1.00 98.19 386 LEU A C 1
ATOM 2903 O O . LEU A 1 386 ? -12.815 3.141 4.632 1.00 98.19 386 LEU A O 1
ATOM 2907 N N . ARG A 1 387 ? -15.050 2.899 4.585 1.00 98.06 387 ARG A N 1
ATOM 2908 C CA . ARG A 1 387 ? -15.220 3.321 3.198 1.00 98.06 387 ARG A CA 1
ATOM 2909 C C . ARG A 1 387 ? -15.027 4.819 3.038 1.00 98.06 387 ARG A C 1
ATOM 2911 O O . ARG A 1 387 ? -15.658 5.599 3.763 1.00 98.06 387 ARG A O 1
ATOM 2918 N N . ILE A 1 388 ? -14.244 5.209 2.040 1.00 98.19 388 ILE A N 1
ATOM 2919 C CA . ILE A 1 388 ? -14.049 6.609 1.646 1.00 98.19 388 ILE A CA 1
ATOM 2920 C C . ILE A 1 388 ? -14.410 6.827 0.168 1.00 98.19 388 ILE A C 1
ATOM 2922 O O . ILE A 1 388 ? -14.405 5.872 -0.604 1.00 98.19 388 ILE A O 1
ATOM 2926 N N . PRO A 1 389 ? -14.692 8.066 -0.272 1.00 97.19 389 PRO A N 1
ATOM 2927 C CA . PRO A 1 389 ? -14.868 8.345 -1.694 1.00 97.19 389 PRO A CA 1
ATOM 2928 C C . PRO A 1 389 ? -13.592 8.049 -2.499 1.00 97.19 389 PRO A C 1
ATOM 2930 O O . PRO A 1 389 ? -12.511 8.539 -2.142 1.00 97.19 389 PRO A O 1
ATOM 2933 N N . CYS A 1 390 ? -13.732 7.310 -3.602 1.00 96.56 390 CYS A N 1
ATOM 2934 C CA . CYS A 1 390 ? -12.642 7.019 -4.535 1.00 96.56 390 CYS A CA 1
ATOM 2935 C C . CYS A 1 390 ? -12.097 8.307 -5.177 1.00 96.56 390 CYS A C 1
ATOM 2937 O O . CYS A 1 390 ? -12.855 9.200 -5.559 1.00 96.56 390 CYS A O 1
ATOM 2939 N N . TRP A 1 391 ? -10.776 8.409 -5.315 1.00 95.94 391 TRP A N 1
ATOM 2940 C CA . TRP A 1 391 ? -10.087 9.573 -5.879 1.00 95.94 391 TRP A CA 1
ATOM 2941 C C . TRP A 1 391 ? -9.601 9.321 -7.317 1.00 95.94 391 TRP A C 1
ATOM 2943 O O . TRP A 1 391 ? -8.403 9.240 -7.586 1.00 95.94 391 TRP A O 1
ATOM 2953 N N . GLN A 1 392 ? -10.539 9.172 -8.257 1.00 81.19 392 GLN A N 1
ATOM 2954 C CA . GLN A 1 392 ? -10.223 8.786 -9.644 1.00 81.19 392 GLN A CA 1
ATOM 2955 C C . GLN A 1 392 ? -9.706 9.949 -10.499 1.00 81.19 392 GLN A C 1
ATOM 2957 O O . GLN A 1 392 ? -8.712 9.793 -11.205 1.00 81.19 392 GLN A O 1
ATOM 2962 N N . ASP A 1 393 ? -10.314 11.132 -10.388 1.00 83.31 393 ASP A N 1
ATOM 2963 C CA . ASP A 1 393 ? -10.014 12.270 -11.275 1.00 83.31 393 ASP A CA 1
ATOM 2964 C C . ASP A 1 393 ? -8.775 13.074 -10.860 1.00 83.31 393 ASP A C 1
ATOM 2966 O O . ASP A 1 393 ? -8.427 14.077 -11.485 1.00 83.31 393 ASP A O 1
ATOM 2970 N N . ALA A 1 394 ? -8.089 12.626 -9.805 1.00 86.50 394 ALA A N 1
ATOM 2971 C CA . ALA A 1 394 ? -6.957 13.319 -9.207 1.00 86.50 394 ALA A CA 1
ATOM 2972 C C . ALA A 1 394 ? -7.254 14.802 -8.908 1.00 86.50 394 ALA A C 1
ATOM 2974 O O . ALA A 1 394 ? -6.392 15.663 -9.095 1.00 86.50 394 ALA A O 1
ATOM 2975 N N . ASP A 1 395 ? -8.483 15.088 -8.464 1.00 91.19 395 ASP A N 1
ATOM 2976 C CA . ASP A 1 395 ? -8.918 16.430 -8.092 1.00 91.19 395 ASP A CA 1
ATOM 2977 C C . ASP A 1 395 ? -7.987 17.010 -7.018 1.00 91.19 395 ASP A C 1
ATOM 2979 O O . ASP A 1 395 ? -7.843 16.445 -5.928 1.00 91.19 395 ASP A O 1
ATOM 2983 N N . VAL A 1 396 ? -7.352 18.135 -7.350 1.00 93.06 396 VAL A N 1
ATOM 2984 C CA . VAL A 1 396 ? -6.410 18.855 -6.485 1.00 93.06 396 VAL A CA 1
ATOM 2985 C C . VAL A 1 396 ? -7.110 19.587 -5.337 1.00 93.06 396 VAL A C 1
ATOM 2987 O O . VAL A 1 396 ? -6.464 19.882 -4.335 1.00 93.06 396 VAL A O 1
ATOM 2990 N N . GLY A 1 397 ? -8.418 19.841 -5.455 1.00 94.38 397 GLY A N 1
ATOM 2991 C CA . GLY A 1 397 ? -9.258 20.429 -4.409 1.00 94.38 397 GLY A CA 1
ATOM 2992 C C . GLY A 1 397 ? -9.818 19.412 -3.411 1.00 94.38 397 GLY A C 1
ATOM 2993 O O . GLY A 1 397 ? -10.585 19.782 -2.526 1.00 94.38 397 GLY A O 1
ATOM 2994 N N . CYS A 1 398 ? -9.455 18.131 -3.527 1.00 95.44 398 CYS A N 1
ATOM 2995 C CA . CYS A 1 398 ? -10.014 17.065 -2.701 1.00 95.44 398 CYS A CA 1
ATOM 2996 C C . CYS A 1 398 ? -9.722 17.270 -1.199 1.00 95.44 398 CYS A C 1
ATOM 2998 O O . CYS A 1 398 ? -8.580 17.194 -0.757 1.00 95.44 398 CYS A O 1
ATOM 3000 N N . THR A 1 399 ? -10.765 17.433 -0.382 1.00 96.75 399 THR A N 1
ATOM 3001 C CA . THR A 1 399 ? -10.661 17.638 1.081 1.00 96.75 399 THR A CA 1
ATOM 3002 C C . THR A 1 399 ? -10.883 16.361 1.902 1.00 96.75 399 THR A C 1
ATOM 3004 O O . THR A 1 399 ? -10.990 16.405 3.132 1.00 96.75 399 THR A O 1
ATOM 3007 N N . VAL A 1 400 ? -10.961 15.199 1.242 1.00 97.62 400 VAL A N 1
ATOM 3008 C CA . VAL A 1 400 ? -11.357 13.929 1.877 1.00 97.62 400 VAL A CA 1
ATOM 3009 C C . VAL A 1 400 ? -10.401 13.519 2.993 1.00 97.62 400 VAL A C 1
ATOM 3011 O O . VAL A 1 400 ? -10.871 13.160 4.067 1.00 97.62 400 VAL A O 1
ATOM 3014 N N . LEU A 1 401 ? -9.079 13.599 2.788 1.00 98.12 401 LEU A N 1
ATOM 3015 C CA . LEU A 1 401 ? -8.112 13.190 3.818 1.00 98.12 401 LEU A CA 1
ATOM 3016 C C . LEU A 1 401 ? -8.129 14.111 5.042 1.00 98.12 401 LEU A C 1
ATOM 3018 O O . LEU A 1 401 ? -7.992 13.635 6.169 1.00 98.12 401 LEU A O 1
ATOM 3022 N N . GLN A 1 402 ? -8.351 15.411 4.839 1.00 97.81 402 GLN A N 1
ATOM 3023 C CA . GLN A 1 402 ? -8.508 16.363 5.937 1.00 97.81 402 GLN A CA 1
ATOM 3024 C C . GLN A 1 402 ? -9.780 16.057 6.740 1.00 97.81 402 GLN A C 1
ATOM 3026 O O . GLN A 1 402 ? -9.714 15.864 7.951 1.00 97.81 402 GLN A O 1
ATOM 3031 N N . SER A 1 403 ? -10.914 15.896 6.051 1.00 97.88 403 SER A N 1
ATOM 3032 C CA . SER A 1 403 ? -12.199 15.564 6.679 1.00 97.88 403 SER A CA 1
ATOM 3033 C C . SER A 1 403 ? -12.162 14.221 7.412 1.00 97.88 403 SER A C 1
ATOM 3035 O O . SER A 1 403 ? -12.699 14.103 8.513 1.00 97.88 403 SER A O 1
ATOM 3037 N N . LEU A 1 404 ? -11.512 13.215 6.819 1.00 98.31 404 LEU A N 1
ATOM 3038 C CA . LEU A 1 404 ? -11.297 11.905 7.428 1.00 98.31 404 LEU A CA 1
ATOM 3039 C C . LEU A 1 404 ? -10.458 12.025 8.703 1.00 98.31 404 LEU A C 1
ATOM 3041 O O . LEU A 1 404 ? -10.819 11.443 9.721 1.00 98.31 404 LEU A O 1
ATOM 3045 N N . THR A 1 405 ? -9.368 12.795 8.660 1.00 98.38 405 THR A N 1
ATOM 3046 C CA . THR A 1 405 ? -8.499 13.024 9.823 1.00 98.38 405 THR A CA 1
ATOM 3047 C C . THR A 1 405 ? -9.293 13.595 10.996 1.00 98.38 405 THR A C 1
ATOM 3049 O O . THR A 1 405 ? -9.199 13.080 12.109 1.00 98.38 405 THR A O 1
ATOM 3052 N N . ASP A 1 406 ? -10.107 14.625 10.751 1.00 98.00 406 ASP A N 1
ATOM 3053 C CA . ASP A 1 406 ? -10.906 15.255 11.803 1.00 98.00 406 ASP A CA 1
ATOM 3054 C C . ASP A 1 406 ? -11.941 14.282 12.390 1.00 98.00 406 ASP A C 1
ATOM 3056 O O . ASP A 1 406 ? -12.033 14.144 13.608 1.00 98.00 406 ASP A O 1
ATOM 3060 N N . LEU A 1 407 ? -12.656 13.531 11.543 1.00 98.00 407 LEU A N 1
ATOM 3061 C CA . LEU A 1 407 ? -13.634 12.533 11.993 1.00 98.00 407 LEU A CA 1
ATOM 3062 C C . LEU A 1 407 ? -12.998 11.382 12.790 1.00 98.00 407 LEU A C 1
ATOM 3064 O O . LEU A 1 407 ? -13.594 10.896 13.750 1.00 98.00 407 LEU A O 1
ATOM 3068 N N . LEU A 1 408 ? -11.797 10.937 12.416 1.00 97.81 408 LEU A N 1
ATOM 3069 C CA . LEU A 1 408 ? -11.071 9.891 13.140 1.00 97.81 408 LEU A CA 1
ATOM 3070 C C . LEU A 1 408 ? -10.608 10.368 14.524 1.00 97.81 408 LEU A C 1
ATOM 3072 O O . LEU A 1 408 ? -10.700 9.620 15.498 1.00 97.81 408 LEU A O 1
ATOM 3076 N N . LEU A 1 409 ? -10.149 11.617 14.635 1.00 97.44 409 LEU A N 1
ATOM 3077 C CA . LEU A 1 409 ? -9.795 12.210 15.926 1.00 97.44 409 LEU A CA 1
ATOM 3078 C C . LEU A 1 409 ? -11.027 12.373 16.830 1.00 97.44 409 LEU A C 1
ATOM 3080 O O . LEU A 1 409 ? -10.944 12.065 18.019 1.00 97.44 409 LEU A O 1
ATOM 3084 N N . GLU A 1 410 ? -12.174 12.777 16.271 1.00 96.19 410 GLU A N 1
ATOM 3085 C CA . GLU A 1 410 ? -13.458 12.795 16.989 1.00 96.19 410 GLU A CA 1
ATOM 3086 C C . GLU A 1 410 ? -13.852 11.390 17.485 1.00 96.19 410 GLU A C 1
ATOM 3088 O O . GLU A 1 410 ? -14.255 11.230 18.638 1.00 96.19 410 GLU A O 1
ATOM 3093 N N . LEU A 1 411 ? -13.698 10.361 16.640 1.00 90.88 411 LEU A N 1
ATOM 3094 C CA . LEU A 1 411 ? -13.991 8.968 16.990 1.00 90.88 411 LEU A CA 1
ATOM 3095 C C . LEU A 1 411 ? -13.175 8.510 18.203 1.00 90.88 411 LEU A C 1
ATOM 3097 O O . LEU A 1 411 ? -13.751 7.971 19.147 1.00 90.88 411 LEU A O 1
ATOM 3101 N N . VAL A 1 412 ? -11.855 8.729 18.211 1.00 88.31 412 VAL A N 1
ATOM 3102 C CA . VAL A 1 412 ? -11.006 8.269 19.327 1.00 88.31 412 VAL A CA 1
ATOM 3103 C C . VAL A 1 412 ? -11.245 9.081 20.591 1.00 88.31 412 VAL A C 1
ATOM 3105 O O . VAL A 1 412 ? -11.207 8.513 21.677 1.00 88.31 412 VAL A O 1
ATOM 3108 N N . ALA A 1 413 ? -11.541 10.378 20.478 1.00 89.00 413 ALA A N 1
ATOM 3109 C CA . ALA A 1 413 ? -11.899 11.189 21.640 1.00 89.00 413 ALA A CA 1
ATOM 3110 C C . ALA A 1 413 ? -13.151 10.656 22.366 1.00 89.00 413 ALA A C 1
ATOM 3112 O O . ALA A 1 413 ? -13.260 10.803 23.581 1.00 89.00 413 ALA A O 1
ATOM 3113 N N . ALA A 1 414 ? -14.073 10.024 21.634 1.00 87.31 414 ALA A N 1
ATOM 3114 C CA . ALA A 1 414 ? -15.306 9.457 22.175 1.00 87.31 414 ALA A CA 1
ATOM 3115 C C . ALA A 1 414 ? -15.197 7.978 22.593 1.00 87.31 414 ALA A C 1
ATOM 3117 O O . ALA A 1 414 ? -16.089 7.478 23.284 1.00 87.31 414 ALA A O 1
ATOM 3118 N N . LEU A 1 415 ? -14.159 7.254 22.161 1.00 90.81 415 LEU A N 1
ATOM 3119 C CA . LEU A 1 415 ? -14.007 5.830 22.458 1.00 90.81 415 LEU A CA 1
ATOM 3120 C C . LEU A 1 415 ? -13.245 5.604 23.773 1.00 90.81 415 LEU A C 1
ATOM 3122 O O . LEU A 1 415 ? -12.188 6.201 23.985 1.00 90.81 415 LEU A O 1
ATOM 3126 N N . PRO A 1 416 ? -13.711 4.679 24.635 1.00 93.25 416 PRO A N 1
ATOM 3127 C CA . PRO A 1 416 ? -12.889 4.151 25.718 1.00 93.25 416 PRO A CA 1
ATOM 3128 C C . PRO A 1 416 ? -11.575 3.571 25.180 1.00 93.25 416 PRO A C 1
ATOM 3130 O O . PRO A 1 416 ? -11.504 3.147 24.024 1.00 93.25 416 PRO A O 1
ATOM 3133 N N . GLN A 1 417 ? -10.550 3.483 26.033 1.00 89.75 417 GLN A N 1
ATOM 3134 C CA . GLN A 1 417 ? -9.236 2.957 25.645 1.00 89.75 417 GLN A CA 1
ATOM 3135 C C . GLN A 1 417 ? -9.335 1.582 24.961 1.00 89.75 417 GLN A C 1
ATOM 3137 O O . GLN A 1 417 ? -8.760 1.414 23.891 1.00 89.75 417 GLN A O 1
ATOM 3142 N N . GLU A 1 418 ? -10.161 0.679 25.498 1.00 91.31 418 GLU A N 1
ATOM 3143 C CA . GLU A 1 418 ? -10.444 -0.666 24.957 1.00 91.31 418 GLU A CA 1
ATOM 3144 C C . GLU A 1 418 ? -11.753 -0.731 24.143 1.00 91.31 418 GLU A C 1
ATOM 3146 O O . GLU A 1 418 ? -12.342 -1.792 23.944 1.00 91.31 418 GLU A O 1
ATOM 3151 N N . GLY A 1 419 ? -12.264 0.419 23.698 1.00 95.00 419 GLY A N 1
ATOM 3152 C CA . GLY A 1 419 ? -13.485 0.492 22.902 1.00 95.00 419 GLY A CA 1
ATOM 3153 C C . GLY A 1 419 ? -13.335 -0.199 21.545 1.00 95.00 419 GLY A C 1
ATOM 3154 O O . GLY A 1 419 ? -12.292 -0.098 20.893 1.00 95.00 419 GLY A O 1
ATOM 3155 N N . ASP A 1 420 ? -14.399 -0.869 21.100 1.00 96.75 420 ASP A N 1
ATOM 3156 C CA . ASP A 1 420 ? -14.459 -1.506 19.785 1.00 96.75 420 ASP A CA 1
ATOM 3157 C C . ASP A 1 420 ? -14.741 -0.471 18.688 1.00 96.75 420 ASP A C 1
ATOM 3159 O O . ASP A 1 420 ? -15.858 0.050 18.563 1.00 96.75 420 ASP A O 1
ATOM 3163 N N . VAL A 1 421 ? -13.726 -0.194 17.867 1.00 97.12 421 VAL A N 1
ATOM 3164 C CA . VAL A 1 421 ? -13.800 0.806 16.791 1.00 97.12 421 VAL A CA 1
ATOM 3165 C C . VAL A 1 421 ? -14.818 0.436 15.715 1.00 97.12 421 VAL A C 1
ATOM 3167 O O . VAL A 1 421 ? -15.402 1.322 15.090 1.00 97.12 421 VAL A O 1
ATOM 3170 N N . ARG A 1 422 ? -15.102 -0.863 15.549 1.00 97.06 422 ARG A N 1
ATOM 3171 C CA . ARG A 1 422 ? -16.000 -1.393 14.513 1.00 97.06 422 ARG A CA 1
ATOM 3172 C C . ARG A 1 422 ? -17.431 -0.892 14.670 1.00 97.06 422 ARG A C 1
ATOM 3174 O O . ARG A 1 422 ? -18.163 -0.759 13.696 1.00 97.06 422 ARG A O 1
ATOM 3181 N N . THR A 1 423 ? -17.817 -0.543 15.896 1.00 96.94 423 THR A N 1
ATOM 3182 C CA . THR A 1 423 ? -19.137 0.023 16.211 1.00 96.94 423 THR A CA 1
ATOM 3183 C C . THR A 1 423 ? -19.345 1.437 15.656 1.00 96.94 423 THR A C 1
ATOM 3185 O O . THR A 1 423 ? -20.474 1.924 15.632 1.00 96.94 423 THR A O 1
ATOM 3188 N N . LYS A 1 424 ? -18.269 2.110 15.221 1.00 97.25 424 LYS A N 1
ATOM 3189 C CA . LYS A 1 424 ? -18.280 3.500 14.740 1.00 97.25 424 LYS A CA 1
ATOM 3190 C C . LYS A 1 424 ? -17.854 3.655 13.283 1.00 97.25 424 LYS A C 1
ATOM 3192 O O . LYS A 1 424 ? -18.145 4.690 12.690 1.00 97.25 424 LYS A O 1
ATOM 3197 N N . THR A 1 425 ? -17.213 2.651 12.689 1.00 96.81 425 THR A N 1
ATOM 3198 C CA . THR A 1 425 ? -16.652 2.730 11.333 1.00 96.81 425 THR A CA 1
ATOM 3199 C C . THR A 1 425 ? -17.684 3.155 10.283 1.00 96.81 425 THR A C 1
ATOM 3201 O O . THR A 1 425 ? -17.430 4.073 9.503 1.00 96.81 425 THR A O 1
ATOM 3204 N N . ALA A 1 426 ? -18.878 2.552 10.308 1.00 96.75 426 ALA A N 1
ATOM 3205 C CA . ALA A 1 426 ? -19.948 2.867 9.360 1.00 96.75 426 ALA A CA 1
ATOM 3206 C C . ALA A 1 426 ? -20.468 4.312 9.498 1.00 96.75 426 ALA A C 1
ATOM 3208 O O . ALA A 1 426 ? -20.710 4.976 8.489 1.00 96.75 426 ALA A O 1
ATOM 3209 N N . ASP A 1 427 ? -20.591 4.818 10.731 1.00 97.31 427 ASP A N 1
ATOM 3210 C CA . ASP A 1 427 ? -20.984 6.209 10.996 1.00 97.31 427 ASP A CA 1
ATOM 3211 C C . ASP A 1 427 ? -19.930 7.190 10.465 1.00 97.31 427 ASP A C 1
ATOM 3213 O O . ASP A 1 427 ? -20.264 8.140 9.759 1.00 97.31 427 ASP A O 1
ATOM 3217 N N . VAL A 1 428 ? -18.642 6.919 10.704 1.00 97.88 428 VAL A N 1
ATOM 3218 C CA . VAL A 1 428 ? -17.554 7.748 10.162 1.00 97.88 428 VAL A CA 1
ATOM 3219 C C . VAL A 1 428 ? -17.577 7.767 8.636 1.00 97.88 428 VAL A C 1
ATOM 3221 O O . VAL A 1 428 ? -17.490 8.845 8.045 1.00 97.88 428 VAL A O 1
ATOM 3224 N N . SER A 1 429 ? -17.758 6.614 7.986 1.00 97.94 429 SER A N 1
ATOM 3225 C CA . SER A 1 429 ? -17.920 6.547 6.531 1.00 97.94 429 SER A CA 1
ATOM 3226 C C . SER A 1 429 ? -19.102 7.385 6.048 1.00 97.94 429 SER A C 1
ATOM 3228 O O . SER A 1 429 ? -18.944 8.170 5.112 1.00 97.94 429 SER A O 1
ATOM 3230 N N . ALA A 1 430 ? -20.270 7.276 6.684 1.00 97.25 430 ALA A N 1
ATOM 3231 C CA . ALA A 1 430 ? -21.454 8.044 6.304 1.00 97.25 430 ALA A CA 1
ATOM 3232 C C . ALA A 1 430 ? -21.236 9.559 6.464 1.00 97.25 430 ALA A C 1
ATOM 3234 O O . ALA A 1 430 ? -21.502 10.327 5.536 1.00 97.25 430 ALA A O 1
ATOM 3235 N N . ARG A 1 431 ? -20.677 9.990 7.602 1.00 97.56 431 ARG A N 1
ATOM 3236 C CA . ARG A 1 431 ? -20.358 11.399 7.885 1.00 97.56 431 ARG A CA 1
ATOM 3237 C C . ARG A 1 431 ? -19.330 11.958 6.904 1.00 97.56 431 ARG A C 1
ATOM 3239 O O . ARG A 1 431 ? -19.484 13.091 6.452 1.00 97.56 431 ARG A O 1
ATOM 3246 N N . LEU A 1 432 ? -18.318 11.172 6.530 1.00 97.62 432 LEU A N 1
ATOM 3247 C CA . LEU A 1 432 ? -17.329 11.569 5.529 1.00 97.62 432 LEU A CA 1
ATOM 3248 C C . LEU A 1 432 ? -17.979 11.792 4.160 1.00 97.62 432 LEU A C 1
ATOM 3250 O O . LEU A 1 432 ? -17.763 12.831 3.543 1.00 97.62 432 LEU A O 1
ATOM 3254 N N . HIS A 1 433 ? -18.815 10.856 3.704 1.00 96.50 433 HIS A N 1
ATOM 3255 C CA . HIS A 1 433 ? -19.526 11.002 2.432 1.00 96.50 433 HIS A CA 1
ATOM 3256 C C . HIS A 1 433 ? -20.469 12.208 2.439 1.00 96.50 433 HIS A C 1
ATOM 3258 O O . HIS A 1 433 ? -20.549 12.913 1.436 1.00 96.50 433 HIS A O 1
ATOM 3264 N N . ALA A 1 434 ? -21.148 12.477 3.558 1.00 96.31 434 ALA A N 1
ATOM 3265 C CA . ALA A 1 434 ? -21.989 13.659 3.705 1.00 96.31 434 ALA A CA 1
ATOM 3266 C C . ALA A 1 434 ? -21.171 14.960 3.603 1.00 96.31 434 ALA A C 1
ATOM 3268 O O . ALA A 1 434 ? -21.529 15.828 2.814 1.00 96.31 434 ALA A O 1
ATOM 3269 N N . ARG A 1 435 ? -20.034 15.067 4.314 1.00 95.62 435 ARG A N 1
ATOM 3270 C CA . ARG A 1 435 ? -19.152 16.254 4.268 1.00 95.62 435 ARG A CA 1
ATOM 3271 C C . ARG A 1 435 ? -18.620 16.549 2.862 1.00 95.62 435 ARG A C 1
ATOM 3273 O O . ARG A 1 435 ? -18.456 17.708 2.515 1.00 95.62 435 ARG A O 1
ATOM 3280 N N . VAL A 1 436 ? -18.351 15.510 2.071 1.00 93.19 436 VAL A N 1
ATOM 3281 C CA . VAL A 1 436 ? -17.772 15.638 0.721 1.00 93.19 436 VAL A CA 1
ATOM 3282 C C . VAL A 1 436 ? -18.841 15.911 -0.339 1.00 93.19 436 VAL A C 1
ATOM 3284 O O . VAL A 1 436 ? -18.554 16.557 -1.342 1.00 93.19 436 VAL A O 1
ATOM 3287 N N . LYS A 1 437 ? -20.070 15.415 -0.137 1.00 90.31 437 LYS A N 1
ATOM 3288 C CA . LYS A 1 437 ? -21.202 15.663 -1.042 1.00 90.31 437 LYS A CA 1
ATOM 3289 C C . LYS A 1 437 ? -21.818 17.037 -0.865 1.00 90.31 437 LYS A C 1
ATOM 3291 O O . LYS A 1 437 ? -22.392 17.526 -1.833 1.00 90.31 437 LYS A O 1
ATOM 3296 N N . SER A 1 438 ? -21.748 17.620 0.331 1.00 84.31 438 SER A N 1
ATOM 3297 C CA . SER A 1 438 ? -22.153 19.005 0.523 1.00 84.31 438 SER A CA 1
ATOM 3298 C C . SER A 1 438 ? -21.283 19.856 -0.400 1.00 84.31 438 SER A C 1
ATOM 3300 O O . SER A 1 438 ? -20.077 19.942 -0.147 1.00 84.31 438 SER A O 1
ATOM 3302 N N . PRO A 1 439 ? -21.836 20.431 -1.490 1.00 65.81 439 PRO A N 1
ATOM 3303 C CA . PRO A 1 439 ? -21.088 21.406 -2.263 1.00 65.81 439 PRO A CA 1
ATOM 3304 C C . PRO A 1 439 ? -20.576 22.441 -1.267 1.00 65.81 439 PRO A C 1
ATOM 3306 O O . PRO A 1 439 ? -21.235 22.705 -0.258 1.00 65.81 439 PRO A O 1
ATOM 3309 N N . MET A 1 440 ? -19.376 22.971 -1.492 1.00 58.84 440 MET A N 1
ATOM 3310 C CA . MET A 1 440 ? -18.926 24.141 -0.751 1.00 58.84 440 MET A CA 1
ATOM 3311 C C . MET A 1 440 ? -19.926 25.278 -1.021 1.00 58.84 440 MET A C 1
ATOM 3313 O O . MET A 1 440 ? -19.691 26.127 -1.871 1.00 58.84 440 MET A O 1
ATOM 3317 N N . ASP A 1 441 ? -21.035 25.318 -0.283 1.00 50.31 441 ASP A N 1
ATOM 3318 C CA . ASP A 1 441 ? -22.016 26.405 -0.229 1.00 50.31 441 ASP A CA 1
ATOM 3319 C C . ASP A 1 441 ? -21.419 27.618 0.513 1.00 50.31 441 ASP A C 1
ATOM 3321 O O . ASP A 1 441 ? -22.106 28.419 1.139 1.00 50.31 441 ASP A O 1
ATOM 3325 N N . SER A 1 442 ? -20.097 27.780 0.446 1.00 49.38 442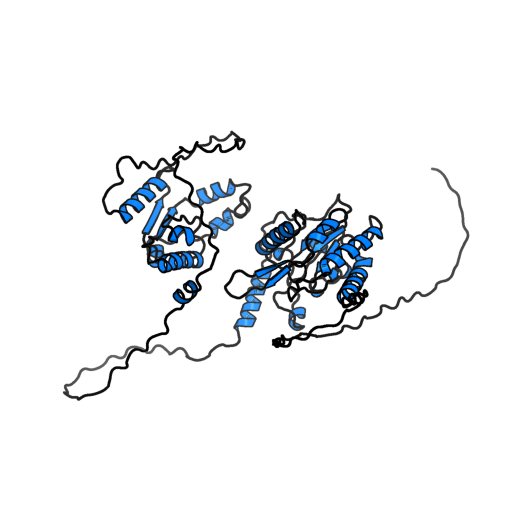 SER A N 1
ATOM 3326 C CA . SER A 1 442 ? -19.341 28.871 1.038 1.00 49.38 442 SER A CA 1
ATOM 3327 C C . SER A 1 442 ? -18.822 29.792 -0.061 1.00 49.38 442 SER A C 1
ATOM 3329 O O . SER A 1 442 ? -17.632 29.834 -0.366 1.00 49.38 442 SER A O 1
ATOM 3331 N N . SER A 1 443 ? -19.746 30.551 -0.641 1.00 46.88 443 SER A N 1
ATOM 3332 C CA . SER A 1 443 ? -19.467 31.886 -1.174 1.00 46.88 443 SER A CA 1
ATOM 3333 C C . SER A 1 443 ? -20.718 32.769 -1.074 1.00 46.88 443 SER A C 1
ATOM 3335 O O . SER A 1 443 ? -21.134 33.416 -2.033 1.00 46.88 443 SER A O 1
ATOM 3337 N N . THR A 1 444 ? -21.314 32.830 0.113 1.00 45.69 444 THR A N 1
ATOM 3338 C CA . THR A 1 444 ? -22.137 33.974 0.529 1.00 45.69 444 THR A CA 1
ATOM 3339 C C . THR A 1 444 ? -21.654 34.476 1.882 1.00 45.69 444 THR A C 1
ATOM 3341 O O . THR A 1 444 ? -22.429 34.565 2.826 1.00 45.69 444 THR A O 1
ATOM 3344 N N . ASP A 1 445 ? -20.367 34.813 1.971 1.00 46.25 445 ASP A N 1
ATOM 3345 C CA . ASP A 1 445 ? -19.943 35.870 2.886 1.00 46.25 445 ASP A CA 1
ATOM 3346 C C . ASP A 1 445 ? -19.865 37.167 2.083 1.00 46.25 445 ASP A C 1
ATOM 3348 O O . ASP A 1 445 ? -19.140 37.291 1.094 1.00 46.25 445 ASP A O 1
ATOM 3352 N N . GLY A 1 446 ? -20.730 38.104 2.466 1.00 45.03 446 GLY A N 1
ATOM 3353 C CA . GLY A 1 446 ? -21.016 39.330 1.744 1.00 45.03 446 GLY A CA 1
ATOM 3354 C C . GLY A 1 446 ? -19.813 40.259 1.642 1.00 45.03 446 GLY A C 1
ATOM 3355 O O . GLY A 1 446 ? -19.572 41.082 2.521 1.00 45.03 446 GLY A O 1
ATOM 3356 N N . VAL A 1 447 ? -19.137 40.228 0.497 1.00 45.41 447 VAL A N 1
ATOM 3357 C CA . VAL A 1 447 ? -18.415 41.394 -0.012 1.00 45.41 447 VAL A CA 1
ATOM 3358 C C . VAL A 1 447 ? -19.380 42.164 -0.909 1.00 45.41 447 VAL A C 1
ATOM 3360 O O . VAL A 1 447 ? -19.801 41.683 -1.958 1.00 45.41 447 VAL A O 1
ATOM 3363 N N . ARG A 1 448 ? -19.762 43.367 -0.466 1.00 39.25 448 ARG A N 1
ATOM 3364 C CA . ARG A 1 448 ? -20.509 44.355 -1.255 1.00 39.25 448 ARG A CA 1
ATOM 3365 C C . ARG A 1 448 ? -19.853 44.522 -2.631 1.00 39.25 448 ARG A C 1
ATOM 3367 O O . ARG A 1 448 ? -18.727 45.006 -2.716 1.00 39.25 448 ARG A O 1
ATOM 3374 N N . SER A 1 449 ? -20.564 44.158 -3.694 1.00 39.34 449 SER A N 1
ATOM 3375 C CA . SER A 1 449 ? -20.156 44.433 -5.071 1.00 39.34 449 SER A CA 1
ATOM 3376 C C . SER A 1 449 ? -20.188 45.938 -5.357 1.00 39.34 449 SER A C 1
ATOM 3378 O O . SER A 1 449 ? -21.220 46.588 -5.186 1.00 39.34 449 SER A O 1
ATOM 3380 N N . ALA A 1 450 ? -19.064 46.476 -5.832 1.00 39.25 450 ALA A N 1
ATOM 3381 C CA . ALA A 1 450 ? -19.030 47.645 -6.708 1.00 39.25 450 ALA A CA 1
ATOM 3382 C C . ALA A 1 450 ? -19.232 47.176 -8.169 1.00 39.25 450 ALA A C 1
ATOM 3384 O O . ALA A 1 450 ? -18.880 46.034 -8.478 1.00 39.25 450 ALA A O 1
ATOM 3385 N N . PRO A 1 451 ? -19.826 47.995 -9.058 1.00 47.06 451 PRO A N 1
ATOM 3386 C CA . PRO A 1 451 ? -20.247 47.551 -10.384 1.00 47.06 451 PRO A CA 1
ATOM 3387 C C . PRO A 1 451 ? -19.087 47.355 -11.370 1.00 47.06 451 PRO A C 1
ATOM 3389 O O . PRO A 1 451 ? -18.061 48.031 -11.314 1.00 47.06 451 PRO A O 1
ATOM 3392 N N . ALA A 1 452 ? -19.321 46.395 -12.264 1.00 40.75 452 ALA A N 1
ATOM 3393 C CA . ALA A 1 452 ? -18.421 45.815 -13.250 1.00 40.75 452 ALA A CA 1
ATOM 3394 C C . ALA A 1 452 ? -18.095 46.725 -14.448 1.00 40.75 452 ALA A C 1
ATOM 3396 O O . ALA A 1 452 ? -18.872 47.608 -14.810 1.00 40.75 452 ALA A O 1
ATOM 3397 N N . ALA A 1 453 ? -16.973 46.415 -15.104 1.00 38.09 453 ALA A N 1
ATOM 3398 C CA . ALA A 1 453 ? -16.677 46.784 -16.484 1.00 38.09 453 ALA A CA 1
ATOM 3399 C C . ALA A 1 453 ? -16.594 45.506 -17.340 1.00 38.09 453 ALA A C 1
ATOM 3401 O O . ALA A 1 453 ? -15.959 44.527 -16.944 1.00 38.09 453 ALA A O 1
ATOM 3402 N N . ASP A 1 454 ? -17.275 45.549 -18.484 1.00 45.72 454 ASP A N 1
ATOM 3403 C CA . ASP A 1 454 ? -17.465 44.480 -19.467 1.00 45.72 454 ASP A CA 1
ATOM 3404 C C . ASP A 1 454 ? -16.185 44.055 -20.209 1.00 45.72 454 ASP A C 1
ATOM 3406 O O . ASP A 1 454 ? -15.328 44.878 -20.535 1.00 45.72 454 ASP A O 1
ATOM 3410 N N . GLY A 1 455 ? -16.122 42.772 -20.587 1.00 35.91 455 GLY A N 1
ATOM 3411 C CA . GLY A 1 455 ? -15.143 42.229 -21.536 1.00 35.91 455 GLY A CA 1
ATOM 3412 C C . GLY A 1 455 ? -15.408 40.749 -21.888 1.00 35.91 455 GLY A C 1
ATOM 3413 O O . GLY A 1 455 ? -15.442 39.937 -20.965 1.00 35.91 455 GLY A O 1
ATOM 3414 N N . PRO A 1 456 ? -15.610 40.366 -23.172 1.00 54.03 456 PRO A N 1
ATOM 3415 C CA . PRO A 1 456 ? -16.193 39.068 -23.544 1.00 54.03 456 PRO A CA 1
ATOM 3416 C C . PRO A 1 456 ? -15.205 38.002 -24.073 1.00 54.03 456 PRO A C 1
ATOM 3418 O O . PRO A 1 456 ? -14.223 38.322 -24.737 1.00 54.03 456 PRO A O 1
ATOM 3421 N N . GLY A 1 457 ? -15.599 36.726 -23.901 1.00 36.91 457 GLY A N 1
ATOM 3422 C CA . GLY A 1 457 ? -15.239 35.557 -24.737 1.00 36.91 457 GLY A CA 1
ATOM 3423 C C . GLY A 1 457 ? -13.974 34.791 -24.314 1.00 36.91 457 GLY A C 1
ATOM 3424 O O . GLY A 1 457 ? -12.964 35.394 -23.996 1.00 36.91 457 GLY A O 1
ATOM 3425 N N . GLY A 1 458 ? -13.896 33.459 -24.305 1.00 35.47 458 GLY A N 1
ATOM 3426 C CA . GLY A 1 458 ? -14.778 32.371 -24.726 1.00 35.47 458 GLY A CA 1
ATOM 3427 C C . GLY A 1 458 ? -13.985 31.043 -24.724 1.00 35.47 458 GLY A C 1
ATOM 3428 O O . GLY A 1 458 ? -12.796 31.044 -24.417 1.00 35.47 458 GLY A O 1
ATOM 3429 N N . LEU A 1 459 ? -14.651 29.963 -25.159 1.00 36.75 459 LEU A N 1
ATOM 3430 C CA . LEU A 1 459 ? -14.183 28.583 -25.433 1.00 36.75 459 LEU A CA 1
ATOM 3431 C C . LEU A 1 459 ? -14.366 27.543 -24.309 1.00 36.75 459 LEU A C 1
ATOM 3433 O O . LEU A 1 459 ? -13.471 27.245 -23.523 1.00 36.75 459 LEU A O 1
ATOM 3437 N N . GLU A 1 460 ? -15.547 26.917 -24.340 1.00 34.00 460 GLU A N 1
ATOM 3438 C CA . GLU A 1 460 ? -15.861 25.634 -23.708 1.00 34.00 460 GLU A CA 1
ATOM 3439 C C . GLU A 1 460 ? -15.122 24.471 -24.391 1.00 34.00 460 GLU A C 1
ATOM 3441 O O . GLU A 1 460 ? -15.180 24.300 -25.612 1.00 34.00 460 GLU A O 1
ATOM 3446 N N . ALA A 1 461 ? -14.497 23.606 -23.590 1.00 34.62 461 ALA A N 1
ATOM 3447 C CA . ALA A 1 461 ? -14.042 22.286 -24.011 1.00 34.62 461 ALA A CA 1
ATOM 3448 C C . ALA A 1 461 ? -15.030 21.217 -23.513 1.00 34.62 461 ALA A C 1
ATOM 3450 O O . ALA A 1 461 ? -15.262 21.074 -22.315 1.00 34.62 461 ALA A O 1
ATOM 3451 N N . SER A 1 462 ? -15.601 20.446 -24.443 1.00 32.56 462 SER A N 1
ATOM 3452 C CA . SER A 1 462 ? -16.503 19.322 -24.151 1.00 32.56 462 SER A CA 1
ATOM 3453 C C . SER A 1 462 ? -15.774 18.146 -23.475 1.00 32.56 462 SER A C 1
ATOM 3455 O O . SER A 1 462 ? -14.803 17.637 -24.045 1.00 32.56 462 SER A O 1
ATOM 3457 N N . PRO A 1 463 ? -16.249 17.621 -22.329 1.00 33.59 463 PRO A N 1
ATOM 3458 C CA . PRO A 1 463 ? -15.688 16.412 -21.737 1.00 33.59 463 PRO A CA 1
ATOM 3459 C C . PRO A 1 463 ? -16.236 15.134 -22.393 1.00 33.59 463 PRO A C 1
ATOM 3461 O O . PRO A 1 463 ? -17.440 14.942 -22.582 1.00 33.59 463 PRO A O 1
ATOM 3464 N N . LYS A 1 464 ? -15.316 14.218 -22.718 1.00 31.25 464 LYS A N 1
ATOM 3465 C CA . LYS A 1 464 ? -15.605 12.854 -23.179 1.00 31.25 464 LYS A CA 1
ATOM 3466 C C . LYS A 1 464 ? -16.236 12.043 -22.042 1.00 31.25 464 LYS A C 1
ATOM 3468 O O . LYS A 1 464 ? -15.615 11.845 -21.005 1.00 31.25 464 LYS A O 1
ATOM 3473 N N . ARG A 1 465 ? -17.441 11.511 -22.270 1.00 28.56 465 ARG A N 1
ATOM 3474 C CA . ARG A 1 465 ? -18.101 10.541 -21.379 1.00 28.56 465 ARG A CA 1
ATOM 3475 C C . ARG A 1 465 ? -17.271 9.254 -21.279 1.00 28.56 465 ARG A C 1
ATOM 3477 O O . ARG A 1 465 ? -17.098 8.549 -22.274 1.00 28.56 465 ARG A O 1
ATOM 3484 N N . HIS A 1 466 ? -16.800 8.923 -20.080 1.00 32.47 466 HIS A N 1
ATOM 3485 C CA . HIS A 1 466 ? -16.378 7.569 -19.725 1.00 32.47 466 HIS A CA 1
ATOM 3486 C C . HIS A 1 466 ? -17.529 6.805 -19.068 1.00 32.47 466 HIS A C 1
ATOM 3488 O O . HIS A 1 466 ? -18.400 7.376 -18.414 1.00 32.47 466 HIS A O 1
ATOM 3494 N N . ARG A 1 467 ? -17.573 5.507 -19.377 1.00 31.44 467 ARG A N 1
ATOM 3495 C CA . ARG A 1 467 ? -18.645 4.565 -19.058 1.00 31.44 467 ARG A CA 1
ATOM 3496 C C . ARG A 1 467 ? -18.726 4.408 -17.535 1.00 31.44 467 ARG A C 1
ATOM 3498 O O . ARG A 1 467 ? -17.899 3.722 -16.950 1.00 31.44 467 ARG A O 1
ATOM 3505 N N . ARG A 1 468 ? -19.713 5.056 -16.914 1.00 33.00 468 ARG A N 1
ATOM 3506 C CA . ARG A 1 468 ? -20.140 4.767 -15.542 1.00 33.00 468 ARG A CA 1
ATOM 3507 C C . ARG A 1 468 ? -20.724 3.359 -15.501 1.00 33.00 468 ARG A C 1
ATOM 3509 O O . ARG A 1 468 ? -21.686 3.080 -16.215 1.00 33.00 468 ARG A O 1
ATOM 3516 N N . SER A 1 469 ? -20.159 2.493 -14.673 1.00 37.78 469 SER A N 1
ATOM 3517 C CA . SER A 1 469 ? -20.879 1.362 -14.095 1.00 37.78 469 SER A CA 1
ATOM 3518 C C . SER A 1 469 ? -21.594 1.862 -12.837 1.00 37.78 469 SER A C 1
ATOM 3520 O O . SER A 1 469 ? -21.191 1.551 -11.722 1.00 37.78 469 SER A O 1
ATOM 3522 N N . ASP A 1 470 ? -22.627 2.689 -13.023 1.00 37.06 470 ASP A N 1
ATOM 3523 C CA . ASP A 1 470 ? -23.618 2.934 -11.972 1.00 37.06 470 ASP A CA 1
ATOM 3524 C C . ASP A 1 470 ? -24.522 1.689 -11.962 1.00 37.06 470 ASP A C 1
ATOM 3526 O O . ASP A 1 470 ? -25.434 1.560 -12.780 1.00 37.06 470 ASP A O 1
ATOM 3530 N N . GLY A 1 471 ? -24.184 0.712 -11.120 1.00 31.64 471 GLY A N 1
ATOM 3531 C CA . GLY A 1 471 ? -24.903 -0.551 -10.986 1.00 31.64 471 GLY A CA 1
ATOM 3532 C C . GLY A 1 471 ? -25.128 -0.904 -9.519 1.00 31.64 471 GLY A C 1
ATOM 3533 O O . GLY A 1 471 ? -24.168 -1.176 -8.810 1.00 31.64 471 GLY A O 1
ATOM 3534 N N . ALA A 1 472 ? -26.411 -0.935 -9.144 1.00 33.25 472 ALA A N 1
ATOM 3535 C CA . ALA A 1 472 ? -27.020 -1.401 -7.893 1.00 33.25 472 ALA A CA 1
ATOM 3536 C C . ALA A 1 472 ? -26.916 -0.483 -6.654 1.00 33.25 472 ALA A C 1
ATOM 3538 O O . ALA A 1 472 ? -26.022 -0.598 -5.820 1.00 33.25 472 ALA A O 1
ATOM 3539 N N . ASP A 1 473 ? -27.946 0.358 -6.492 1.00 36.66 473 ASP A N 1
ATOM 3540 C CA . ASP A 1 473 ? -28.487 0.717 -5.178 1.00 36.66 473 ASP A CA 1
ATOM 3541 C C . ASP A 1 473 ? -28.859 -0.573 -4.420 1.00 36.66 473 ASP A C 1
ATOM 3543 O O . ASP A 1 473 ? -29.892 -1.192 -4.690 1.00 36.66 473 ASP A O 1
ATOM 3547 N N . GLU A 1 474 ? -28.028 -0.989 -3.466 1.00 39.91 474 GLU A N 1
ATOM 3548 C CA . GLU A 1 474 ? -28.441 -1.929 -2.425 1.00 39.91 474 GLU A CA 1
ATOM 3549 C C . GLU A 1 474 ? -29.220 -1.157 -1.356 1.00 39.91 474 GLU A C 1
ATOM 3551 O O . GLU A 1 474 ? -28.676 -0.360 -0.588 1.00 39.91 474 GLU A O 1
ATOM 3556 N N . GLN A 1 475 ? -30.532 -1.392 -1.324 1.00 30.56 475 GLN A N 1
ATOM 3557 C CA . GLN A 1 475 ? -31.392 -0.967 -0.230 1.00 30.56 475 GLN A CA 1
ATOM 3558 C C . GLN A 1 475 ? -30.885 -1.571 1.081 1.00 30.56 475 GLN A C 1
ATOM 3560 O O . GLN A 1 475 ? -30.735 -2.786 1.214 1.00 30.56 475 GLN A O 1
ATOM 3565 N N . ALA A 1 476 ? -30.667 -0.703 2.065 1.00 31.72 476 ALA A N 1
ATOM 3566 C CA . ALA A 1 476 ? -30.402 -1.079 3.440 1.00 31.72 476 ALA A CA 1
ATOM 3567 C C . ALA A 1 476 ? -31.512 -2.011 3.957 1.00 31.72 476 ALA A C 1
ATOM 3569 O O . ALA A 1 476 ? -32.645 -1.584 4.188 1.00 31.72 476 ALA A O 1
ATOM 3570 N N . VAL A 1 477 ? -31.180 -3.285 4.166 1.00 31.39 477 VAL A N 1
ATOM 3571 C CA . VAL A 1 477 ? -32.012 -4.197 4.952 1.00 31.39 477 VAL A CA 1
ATOM 3572 C C . VAL A 1 477 ? -31.936 -3.726 6.401 1.00 31.39 477 VAL A C 1
ATOM 3574 O O . VAL A 1 477 ? -30.938 -3.919 7.093 1.00 31.39 477 VAL A O 1
ATOM 3577 N N . ALA A 1 478 ? -32.998 -3.061 6.847 1.00 29.62 478 ALA A N 1
ATOM 3578 C CA . ALA A 1 478 ? -33.207 -2.716 8.241 1.00 29.62 478 ALA A CA 1
ATOM 3579 C C . ALA A 1 478 ? -33.276 -4.004 9.078 1.00 29.62 478 ALA A C 1
ATOM 3581 O O . ALA A 1 478 ? -34.244 -4.761 9.002 1.00 29.62 478 ALA A O 1
ATOM 3582 N N . VAL A 1 479 ? -32.253 -4.250 9.896 1.00 33.28 479 VAL A N 1
ATOM 3583 C CA . VAL A 1 479 ? -32.327 -5.236 10.976 1.00 33.28 479 VAL A CA 1
ATOM 3584 C C . VAL A 1 479 ? -33.213 -4.637 12.063 1.00 33.28 479 VAL A C 1
ATOM 3586 O O . VAL A 1 479 ? -32.802 -3.758 12.819 1.00 33.28 479 VAL A O 1
ATOM 3589 N N . ALA A 1 480 ? -34.465 -5.083 12.099 1.00 30.72 480 ALA A N 1
ATOM 3590 C CA . ALA A 1 480 ? -35.398 -4.762 13.162 1.00 30.72 480 ALA A CA 1
ATOM 3591 C C . ALA A 1 480 ? -34.932 -5.415 14.473 1.00 30.72 480 ALA A C 1
ATOM 3593 O O . ALA A 1 480 ? -34.925 -6.638 14.610 1.00 30.72 480 ALA A O 1
ATOM 3594 N N . SER A 1 481 ? -34.573 -4.584 15.452 1.00 37.94 481 SER A N 1
ATOM 3595 C CA . SER A 1 481 ? -34.463 -4.975 16.857 1.00 37.94 481 SER A CA 1
ATOM 3596 C C . SER A 1 481 ? -35.830 -5.418 17.375 1.00 37.94 481 SER A C 1
ATOM 3598 O O . SER A 1 481 ? -36.671 -4.586 17.713 1.00 37.94 481 SER A O 1
ATOM 3600 N N . SER A 1 482 ? -36.057 -6.725 17.482 1.00 32.75 482 SER A N 1
ATOM 3601 C CA . SER A 1 482 ? -37.161 -7.268 18.273 1.00 32.75 482 SER A CA 1
ATOM 3602 C C . SER A 1 482 ? -36.711 -7.431 19.726 1.00 32.75 482 SER A C 1
ATOM 3604 O O . SER A 1 482 ? -36.227 -8.487 20.133 1.00 32.75 482 SER A O 1
ATOM 3606 N N . ALA A 1 483 ? -36.870 -6.368 20.512 1.00 36.94 483 ALA A N 1
ATOM 3607 C CA . ALA A 1 483 ? -36.945 -6.473 21.962 1.00 36.94 483 ALA A CA 1
ATOM 3608 C C . ALA A 1 483 ? -38.333 -7.026 22.326 1.00 36.94 483 ALA A C 1
ATOM 3610 O O . ALA A 1 483 ? -39.344 -6.350 22.146 1.00 36.94 483 ALA A O 1
ATOM 3611 N N . GLY A 1 484 ? -38.377 -8.273 22.794 1.00 30.83 484 GLY A N 1
ATOM 3612 C CA . GLY A 1 484 ? -39.554 -8.886 23.410 1.00 30.83 484 GLY A CA 1
ATOM 3613 C C . GLY A 1 484 ? -39.389 -8.936 24.936 1.00 30.83 484 GLY A C 1
ATOM 3614 O O . GLY A 1 484 ? -38.288 -9.239 25.399 1.00 30.83 484 GLY A O 1
ATOM 3615 N N . PRO A 1 485 ? -40.434 -8.633 25.727 1.00 41.94 485 PRO A N 1
ATOM 3616 C CA . PRO A 1 485 ? -40.331 -8.480 27.172 1.00 41.94 485 PRO A CA 1
ATOM 3617 C C . PRO A 1 485 ? -40.513 -9.821 27.891 1.00 41.94 485 PRO A C 1
ATOM 3619 O O . PRO A 1 485 ? -41.436 -10.574 27.587 1.00 41.94 485 PRO A O 1
ATOM 3622 N N . LEU A 1 486 ? -39.705 -10.074 28.920 1.00 32.84 486 LEU A N 1
ATOM 3623 C CA . LEU A 1 486 ? -40.071 -10.999 29.990 1.00 32.84 486 LEU A CA 1
ATOM 3624 C C . LEU A 1 486 ? -39.928 -10.283 31.330 1.00 32.84 486 LEU A C 1
ATOM 3626 O O . LEU A 1 486 ? -38.845 -9.884 31.754 1.00 32.84 486 LEU A O 1
ATOM 3630 N N . GLN A 1 487 ? -41.090 -10.069 31.938 1.00 33.38 487 GLN A N 1
ATOM 3631 C CA . GLN A 1 487 ? -41.284 -9.533 33.271 1.00 33.38 487 GLN A CA 1
ATOM 3632 C C . GLN A 1 487 ? -40.727 -10.477 34.343 1.00 33.38 487 GLN A C 1
ATOM 3634 O O . GLN A 1 487 ? -40.928 -11.686 34.297 1.00 33.38 487 GLN A O 1
ATOM 3639 N N . ALA A 1 488 ? -40.074 -9.849 35.320 1.00 30.73 488 ALA A N 1
ATOM 3640 C CA . ALA A 1 488 ? -40.199 -10.045 36.762 1.00 30.73 488 ALA A CA 1
ATOM 3641 C C . ALA A 1 488 ? -40.653 -11.419 37.299 1.00 30.73 488 ALA A C 1
ATOM 3643 O O . ALA A 1 488 ? -41.833 -11.753 37.252 1.00 30.73 488 ALA A O 1
ATOM 3644 N N . ALA A 1 489 ? -39.748 -12.086 38.023 1.00 29.89 489 ALA A N 1
ATOM 3645 C CA . ALA A 1 489 ? -40.076 -12.774 39.272 1.00 29.89 489 ALA A CA 1
ATOM 3646 C C . ALA A 1 489 ? -38.820 -12.980 40.146 1.00 29.89 489 ALA A C 1
ATOM 3648 O O . ALA A 1 489 ? -37.759 -13.331 39.642 1.00 29.89 489 ALA A O 1
ATOM 3649 N N . ALA A 1 490 ? -39.019 -12.824 41.460 1.00 30.48 490 ALA A N 1
ATOM 3650 C CA . ALA A 1 490 ? -38.191 -13.278 42.586 1.00 30.48 490 ALA A CA 1
ATOM 3651 C C . ALA A 1 490 ? -36.990 -12.416 43.044 1.00 30.48 490 ALA A C 1
ATOM 3653 O O . ALA A 1 490 ? -35.821 -12.738 42.857 1.00 30.48 490 ALA A O 1
ATOM 3654 N N . LEU A 1 491 ? -37.332 -11.370 43.806 1.00 30.83 491 LEU A N 1
ATOM 3655 C CA . LEU A 1 491 ? -36.649 -11.025 45.059 1.00 30.83 491 LEU A CA 1
ATOM 3656 C C . LEU A 1 491 ? -36.734 -12.195 46.065 1.00 30.83 491 LEU A C 1
ATOM 3658 O O . LEU A 1 491 ? -37.725 -12.920 46.064 1.00 30.83 491 LEU A O 1
ATOM 3662 N N . LEU A 1 492 ? -35.758 -12.240 46.986 1.00 31.89 492 LEU A N 1
ATOM 3663 C CA . LEU A 1 492 ? -35.613 -13.088 48.189 1.00 31.89 492 LEU A CA 1
ATOM 3664 C C . LEU A 1 492 ? -34.803 -14.387 48.018 1.00 31.89 492 LEU A C 1
ATOM 3666 O O . LEU A 1 492 ? -35.346 -15.456 47.766 1.00 31.89 492 LEU A O 1
ATOM 3670 N N . SER A 1 493 ? -33.502 -14.327 48.321 1.00 31.92 493 SER A N 1
ATOM 3671 C CA . SER A 1 493 ? -32.951 -14.999 49.518 1.00 31.92 493 SER A CA 1
ATOM 3672 C C . SER A 1 493 ? -31.430 -14.800 49.662 1.00 31.92 493 SER A C 1
ATOM 3674 O O . SER A 1 493 ? -30.664 -15.131 48.771 1.00 31.92 493 SER A O 1
ATOM 3676 N N . ASN A 1 494 ? -31.049 -14.241 50.820 1.00 31.72 494 ASN A N 1
ATOM 3677 C CA . ASN A 1 494 ? -29.922 -14.597 51.704 1.00 31.72 494 ASN A CA 1
ATOM 3678 C C . ASN A 1 494 ? -28.520 -14.783 51.071 1.00 31.72 494 ASN A C 1
ATOM 3680 O O . ASN A 1 494 ? -28.294 -15.679 50.277 1.00 31.72 494 ASN A O 1
ATOM 3684 N N . GLY A 1 495 ? -27.469 -14.038 51.423 1.00 30.86 495 GLY A N 1
ATOM 3685 C CA . GLY A 1 495 ? -27.129 -13.531 52.751 1.00 30.86 495 GLY A CA 1
ATOM 3686 C C . GLY A 1 495 ? -26.587 -14.647 53.660 1.00 30.86 495 GLY A C 1
ATOM 3687 O O . GLY A 1 495 ? -27.376 -15.391 54.226 1.00 30.86 495 GLY A O 1
ATOM 3688 N N . ILE A 1 496 ? -25.260 -14.642 53.877 1.00 35.12 496 ILE A N 1
ATOM 3689 C CA . ILE A 1 496 ? -24.479 -15.301 54.957 1.00 35.12 496 ILE A CA 1
ATOM 3690 C C . ILE A 1 496 ? -23.882 -16.700 54.666 1.00 35.12 496 ILE A C 1
ATOM 3692 O O . ILE A 1 496 ? -24.575 -17.710 54.725 1.00 35.12 496 ILE A O 1
ATOM 3696 N N . ARG A 1 497 ? -22.546 -16.734 54.480 1.00 38.34 497 ARG A N 1
ATOM 3697 C CA . ARG A 1 497 ? -21.475 -17.460 55.237 1.00 38.34 497 ARG A CA 1
ATOM 3698 C C . ARG A 1 497 ? -20.176 -17.338 54.410 1.00 38.34 497 ARG A C 1
ATOM 3700 O O . ARG A 1 497 ? -20.185 -17.709 53.248 1.00 38.34 497 ARG A O 1
ATOM 3707 N N . ALA A 1 498 ? -19.091 -16.666 54.803 1.00 39.38 498 ALA A N 1
ATOM 3708 C CA . ALA A 1 498 ? -18.248 -16.736 56.002 1.00 39.38 498 ALA A CA 1
ATOM 3709 C C . ALA A 1 498 ? -17.594 -18.115 56.240 1.00 39.38 498 ALA A C 1
ATOM 3711 O O . ALA A 1 498 ? -18.267 -19.041 56.679 1.00 39.38 498 ALA A O 1
ATOM 3712 N N . ALA A 1 499 ? -16.277 -18.141 55.992 1.00 37.59 499 ALA A N 1
ATOM 3713 C CA . ALA A 1 499 ? -15.208 -18.944 56.598 1.00 37.59 499 ALA A CA 1
ATOM 3714 C C . ALA A 1 499 ? -15.302 -20.485 56.601 1.00 37.59 499 ALA A C 1
ATOM 3716 O O . ALA A 1 499 ? -16.037 -21.074 57.391 1.00 37.59 499 ALA A O 1
ATOM 3717 N N . ALA A 1 500 ? -14.413 -21.105 55.817 1.00 46.53 500 ALA A N 1
ATOM 3718 C CA . ALA A 1 500 ? -13.482 -22.157 56.239 1.00 46.53 500 ALA A CA 1
ATOM 3719 C C . ALA A 1 500 ? -12.293 -22.178 55.269 1.00 46.53 500 ALA A C 1
ATOM 3721 O O . ALA A 1 500 ? -12.558 -22.061 54.049 1.00 46.53 500 ALA A O 1
#

pLDDT: mean 70.03, std 25.68, range [25.66, 98.5]

Radius of gyration: 34.95 Å; chains: 1; bounding box: 96×86×135 Å

Secondary structure (DSSP, 8-state):
-HHHHHTT-----S--SS-HHHHHHHHHHHHHTGGG----EEEEEE--HHHHHHHHHT-TT-TTS-TTTHHHHHHHSPPPPPHHHHHHHT-SEEEEEETTSPTTHHHHHHHHHHHHHHHTT-PPPTT-----------TT--------PPPPPP----------------GGGTGGGSPPPPPPPPPPPP--------------PPPPPPPP-------STHHHHHHHHHHHHH--TT-----S--S-TT-SS--SEEEEE-SBTTTEEEE--TTS--EEEEPTTGGGGGGGTTTEEEEEE-SS-HHHHHHHHHHHHHHHTS--S-GGGEE-GGGSEEPPHHHHHTT--TT-EE--GGGT-S-GGGEEEEES-GGGSPTT-GGGEEE-----S--TT--HHHHHHHHHHHHHHHS-TT--THHHHHHHHHHHHHHHHS------S---PPPP-------PPPPPPP----------------------------------

InterPro domains:
  IPR004274 FCP1 homology domain [PF03031] (258-421)
  IPR004274 FCP1 homology domain [PS50969] (252-411)
  IPR004274 FCP1 homology domain [SM00577] (255-397)
  IPR023214 HAD superfamily [G3DSA:3.40.50.1000] (245-437)
  IPR027417 P-loop containing nucleoside triphosphate hydrolase [G3DSA:3.40.50.300] (1-95)
  IPR036412 HAD-like superfamily [SSF56784] (252-422)
  IPR050365 Mitochondrial import inner membrane translocase subunit TIM50 [PTHR12210] (217-424)

Foldseek 3Di:
DLVCVVVVHDDDDPDQQQDLVSLLVVLVSQVVVVVRVDAAEAEAEADDLVVQLVVLQPCCPDPPRYVVCPNVVSVPDDDGDPQVVSVVSPHNYYHYDDPPDDVPVSVVVVVQVVVCVVPPPPGDDPPPPPPPPPPPDDPDDDDDDDDDDDDDDDDDDDDDDDDDDDDDDDPVPVVVPDDDDDDDDDDDDDDDDDDDDDDDDDDDDDDDDDDDDPDDPPPPCVVVVVLVVLVVVQPPPVPPPPPPLPLALPDDDDLAFEEAEEPDQTQWPWDDDPPDDIDIAGAPPLLLLQLCVVRYAYEYAYLADPVVQVVRQVVSQVVNVHRRHDPSRYHYNNQWHFDDPVCVVVVDDSSDTAHPPVSHHPPLLRAAYEYQDLSNYDVPSSLSYQHFGGCHVSDNPDCLNVLLSVLVVVLSVPADSSGRSSVCRVVSNVVSVVVRPPPPPPDPPDDDDDDDDDDDDDDDDDDDDDDDPPDDDDDDPDPDDPDDDDDDDDDDDDDDDDDD

Sequence (500 aa):
MLAALQQGAHVVVDRCNFDASQRAHWIRLSRALARNRVMLTALQLMLPLELCKERARSRPDHPTLGPHNCDEVIDSEQPPPPPEAWRRAGMDAVSAAGGGAAPGQWAAAAAEEMWQLRHGQAGLPPGLGLVAHVGAVAPGQAAHMGHWQSAPAGSESFPSGGGGGGGGADPRIDEALRPPAPEALPRPSSSLFAPLLCEDQRARPLPEHPAAPEGARRRGDGHKEVVARLRNLFADPSSRLPYDVPQEPGAPADPRVILLFDLNGTLTSHTSVRKAQGITRLRPGTSSLLRLKERFRLGIYTSSTVRTAHDAIAQLEAAAGGELFERKLVLHREHTVPAPPGHVDAGGDPWDTLKPLKCYFAALHRVILVDDDAYKSIKGEEASMLRIPCWQDADVGCTVLQSLTDLLLELVAALPQEGDVRTKTADVSARLHARVKSPMDSSTDGVRSAPAADGPGGLEASPKRHRRSDGADEQAVAVASSAGPLQAAALLSNGIRAAA

Organism: Gonium pectorale (NCBI:txid33097)